Protein AF-A0A965HHV0-F1 (afdb_monomer_lite)

Structure (mmCIF, N/CA/C/O backbone):
data_AF-A0A965HHV0-F1
#
_entry.id   AF-A0A965HHV0-F1
#
loop_
_atom_site.group_PDB
_atom_site.id
_atom_site.type_symbol
_atom_site.label_atom_id
_atom_site.label_alt_id
_atom_site.label_comp_id
_atom_site.label_asym_id
_atom_site.label_entity_id
_atom_site.label_seq_id
_atom_site.pdbx_PDB_ins_code
_atom_site.Cartn_x
_atom_site.Cartn_y
_atom_site.Cartn_z
_atom_site.occupancy
_atom_site.B_iso_or_equiv
_atom_site.auth_seq_id
_atom_site.auth_comp_id
_atom_site.auth_asym_id
_atom_site.auth_atom_id
_atom_site.pdbx_PDB_model_num
ATOM 1 N N . MET A 1 1 ? -0.050 -13.479 -20.523 1.00 90.19 1 MET A N 1
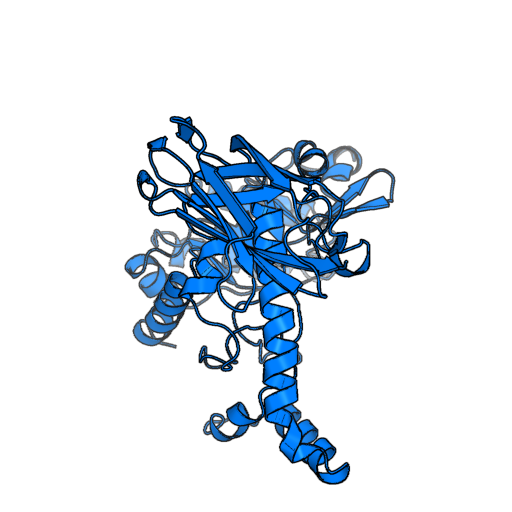ATOM 2 C CA . MET A 1 1 ? -1.397 -13.099 -20.060 1.00 90.19 1 MET A CA 1
ATOM 3 C C . MET A 1 1 ? -1.964 -12.138 -21.084 1.00 90.19 1 MET A C 1
ATOM 5 O O . MET A 1 1 ? -1.220 -11.273 -21.536 1.00 90.19 1 MET A O 1
ATOM 9 N N . ASP A 1 2 ? -3.194 -12.369 -21.517 1.00 97.94 2 ASP A N 1
ATOM 10 C CA . ASP A 1 2 ? -3.930 -11.505 -22.442 1.00 97.94 2 ASP A CA 1
ATOM 11 C C . ASP A 1 2 ? -4.569 -10.317 -21.699 1.00 97.94 2 ASP A C 1
ATOM 13 O O . ASP A 1 2 ? -4.352 -10.136 -20.497 1.00 97.94 2 ASP A O 1
ATOM 17 N N . VAL A 1 3 ? -5.322 -9.483 -22.424 1.00 98.62 3 VAL A N 1
ATOM 18 C CA . VAL A 1 3 ? -5.976 -8.287 -21.868 1.00 98.62 3 VAL A CA 1
ATOM 19 C C . VAL A 1 3 ? -6.932 -8.675 -20.740 1.00 98.62 3 VAL A C 1
ATOM 21 O O . VAL A 1 3 ? -6.855 -8.104 -19.657 1.00 98.62 3 VAL A O 1
ATOM 24 N N . ASP A 1 4 ? -7.778 -9.687 -20.941 1.00 98.56 4 ASP A N 1
ATOM 25 C CA . ASP A 1 4 ? -8.770 -10.100 -19.943 1.00 98.56 4 ASP A CA 1
ATOM 26 C C . ASP A 1 4 ? -8.130 -10.617 -18.649 1.00 98.56 4 ASP A C 1
ATOM 28 O O . ASP A 1 4 ? -8.591 -10.284 -17.550 1.00 98.56 4 ASP A O 1
ATOM 32 N N . GLY A 1 5 ? -7.027 -11.366 -18.751 1.00 98.12 5 GLY A N 1
ATOM 33 C CA . GLY A 1 5 ? -6.256 -11.782 -17.584 1.00 98.12 5 GLY A CA 1
ATOM 34 C C . GLY A 1 5 ? -5.716 -10.593 -16.782 1.00 98.12 5 GLY A C 1
ATOM 35 O O . GLY A 1 5 ? -5.861 -10.561 -15.556 1.00 98.12 5 GLY A O 1
ATOM 36 N N . TRP A 1 6 ? -5.166 -9.578 -17.456 1.00 98.44 6 TRP A N 1
ATOM 37 C CA . TRP A 1 6 ? -4.691 -8.358 -16.792 1.00 98.44 6 TRP A CA 1
ATOM 38 C C . TRP A 1 6 ? -5.837 -7.535 -16.200 1.00 98.44 6 TRP A C 1
ATOM 40 O O . TRP A 1 6 ? -5.738 -7.058 -15.069 1.00 98.44 6 TRP A O 1
ATOM 50 N N . ARG A 1 7 ? -6.970 -7.430 -16.900 1.00 98.69 7 ARG A N 1
ATOM 51 C CA . ARG A 1 7 ? -8.167 -6.750 -16.387 1.00 98.69 7 ARG A CA 1
ATOM 52 C C . ARG A 1 7 ? -8.701 -7.408 -15.123 1.00 98.69 7 ARG A C 1
ATOM 54 O O . ARG A 1 7 ? -9.126 -6.696 -14.215 1.00 98.69 7 ARG A O 1
ATOM 61 N N . ARG A 1 8 ? -8.667 -8.744 -15.021 1.00 98.31 8 ARG A N 1
ATOM 62 C CA . ARG A 1 8 ? -9.006 -9.447 -13.769 1.00 98.31 8 ARG A CA 1
ATOM 63 C C . ARG A 1 8 ? -8.129 -8.944 -12.622 1.00 98.31 8 ARG A C 1
ATOM 65 O O . ARG A 1 8 ? -8.667 -8.580 -11.579 1.00 98.31 8 ARG A O 1
ATOM 72 N N . ILE A 1 9 ? -6.813 -8.891 -12.823 1.00 98.12 9 ILE A N 1
ATOM 73 C CA . ILE A 1 9 ? -5.855 -8.415 -11.815 1.00 98.12 9 ILE A CA 1
ATOM 74 C C . ILE A 1 9 ? -6.154 -6.968 -11.408 1.00 98.12 9 ILE A C 1
ATOM 76 O O . ILE A 1 9 ? -6.257 -6.674 -10.219 1.00 98.12 9 ILE A O 1
ATOM 80 N N . PHE A 1 10 ? -6.373 -6.068 -12.366 1.00 98.56 10 PHE A N 1
ATOM 81 C CA . PHE A 1 10 ? -6.655 -4.662 -12.065 1.00 98.56 10 PHE A CA 1
ATOM 82 C C . PHE A 1 10 ? -8.010 -4.438 -11.393 1.00 98.56 10 PHE A C 1
ATOM 84 O O . PHE A 1 10 ? -8.122 -3.592 -10.505 1.00 98.56 10 PHE A O 1
ATOM 91 N N . LYS A 1 11 ? -9.032 -5.231 -11.724 1.00 98.44 11 LYS A N 1
ATOM 92 C CA . LYS A 1 11 ? -10.307 -5.212 -10.991 1.00 98.44 11 LYS A CA 1
ATOM 93 C C . LYS A 1 11 ? -10.121 -5.635 -9.540 1.00 98.44 11 LYS A C 1
ATOM 95 O O . LYS A 1 11 ? -10.683 -4.987 -8.660 1.00 98.44 11 LYS A O 1
ATOM 100 N N . ILE A 1 12 ? -9.318 -6.669 -9.287 1.00 98.19 12 ILE A N 1
ATOM 101 C CA . ILE A 1 12 ? -8.962 -7.079 -7.924 1.00 98.19 12 ILE A CA 1
ATOM 102 C C . ILE A 1 12 ? -8.222 -5.929 -7.232 1.00 98.19 12 ILE A C 1
ATOM 104 O O . ILE A 1 12 ? -8.671 -5.471 -6.187 1.00 98.19 12 ILE A O 1
ATOM 108 N N . LEU A 1 13 ? -7.180 -5.367 -7.846 1.00 97.44 13 LEU A N 1
ATOM 109 C CA . LEU A 1 13 ? -6.430 -4.225 -7.309 1.00 97.44 13 LEU A CA 1
ATOM 110 C C . LEU A 1 13 ? -7.358 -3.073 -6.855 1.00 97.44 13 LEU A C 1
ATOM 112 O O . LEU A 1 13 ? -7.245 -2.592 -5.725 1.00 97.44 13 LEU A O 1
ATOM 116 N N . LYS A 1 14 ? -8.347 -2.706 -7.685 1.00 97.00 14 LYS A N 1
ATOM 117 C CA . LYS A 1 14 ? -9.358 -1.676 -7.370 1.00 97.00 14 LYS A CA 1
ATOM 118 C C . LYS A 1 14 ? -10.304 -2.070 -6.244 1.00 97.00 14 LYS A C 1
ATOM 120 O O . LYS A 1 14 ? -10.678 -1.215 -5.441 1.00 97.00 14 LYS A O 1
ATOM 125 N N . GLN A 1 15 ? -10.713 -3.337 -6.169 1.00 96.94 15 GLN A N 1
ATOM 126 C CA . GLN A 1 15 ? -11.544 -3.832 -5.064 1.00 96.94 15 GLN A CA 1
ATOM 127 C C . GLN A 1 15 ? -10.838 -3.637 -3.717 1.00 96.94 15 GLN A C 1
ATOM 129 O O . GLN A 1 15 ? -11.488 -3.255 -2.745 1.00 96.94 15 GLN A O 1
ATOM 134 N N . TRP A 1 16 ? -9.515 -3.811 -3.687 1.00 97.06 16 TRP A N 1
ATOM 135 C CA . TRP A 1 16 ? -8.659 -3.563 -2.522 1.00 97.06 16 TRP A CA 1
ATOM 136 C C . TRP A 1 16 ? -8.295 -2.078 -2.318 1.00 97.06 16 TRP A C 1
ATOM 138 O O . TRP A 1 16 ? -7.531 -1.752 -1.416 1.00 97.06 16 TRP A O 1
ATOM 148 N N . GLY A 1 17 ? -8.851 -1.160 -3.117 1.00 95.56 17 GLY A N 1
ATOM 149 C CA . GLY A 1 17 ? -8.677 0.289 -2.959 1.00 95.56 17 GLY A CA 1
ATOM 150 C C . GLY A 1 17 ? -7.413 0.876 -3.592 1.00 95.56 17 GLY A C 1
ATOM 151 O O . GLY A 1 17 ? -7.164 2.066 -3.429 1.00 95.56 17 GLY A O 1
ATOM 152 N N . LEU A 1 18 ? -6.632 0.081 -4.327 1.00 96.50 18 LEU A N 1
ATOM 153 C CA . LEU A 1 18 ? -5.386 0.514 -4.962 1.00 96.50 18 LEU A CA 1
ATOM 154 C C . LEU A 1 18 ? -5.627 0.975 -6.413 1.00 96.50 18 LEU A C 1
ATOM 156 O O . LEU A 1 18 ? -6.541 0.501 -7.088 1.00 96.50 18 LEU A O 1
ATOM 160 N N . ASN A 1 19 ? -4.797 1.903 -6.898 1.00 96.81 19 ASN A N 1
ATOM 161 C CA . ASN A 1 19 ? -4.950 2.559 -8.208 1.00 96.81 19 ASN A CA 1
ATOM 162 C C . ASN A 1 19 ? -3.654 2.612 -9.041 1.00 96.81 19 ASN A C 1
ATOM 164 O O . ASN A 1 19 ? -3.629 3.228 -10.105 1.00 96.81 19 ASN A O 1
ATOM 168 N N . HIS A 1 20 ? -2.584 1.979 -8.559 1.00 96.88 20 HIS A N 1
ATOM 169 C CA . HIS A 1 20 ? -1.248 2.039 -9.146 1.00 96.88 20 HIS A CA 1
ATOM 170 C C . HIS A 1 20 ? -0.579 0.664 -9.120 1.00 96.88 20 HIS A C 1
ATOM 172 O O . HIS A 1 20 ? -0.657 -0.034 -8.106 1.00 96.88 20 HIS A O 1
ATOM 178 N N . MET A 1 21 ? 0.116 0.295 -10.197 1.00 97.56 21 MET A N 1
ATOM 179 C CA . MET A 1 21 ? 0.969 -0.893 -10.255 1.00 97.56 21 MET A CA 1
ATOM 180 C C . MET A 1 21 ? 2.362 -0.541 -10.784 1.00 97.56 21 MET A C 1
ATOM 182 O O . MET A 1 21 ? 2.539 -0.049 -11.899 1.00 97.56 21 MET A O 1
ATOM 186 N N . ARG A 1 22 ? 3.375 -0.834 -9.969 1.00 96.81 22 ARG A N 1
ATOM 187 C CA . ARG A 1 22 ? 4.784 -0.781 -10.360 1.00 96.81 22 ARG A CA 1
ATOM 188 C C . ARG A 1 22 ? 5.226 -2.158 -10.849 1.00 96.81 22 ARG A C 1
ATOM 190 O O . ARG A 1 22 ? 4.966 -3.149 -10.175 1.00 96.81 22 ARG A O 1
ATOM 197 N N . PHE A 1 23 ? 5.966 -2.203 -11.952 1.00 95.56 23 PHE A N 1
ATOM 198 C CA . PHE A 1 23 ? 6.650 -3.414 -12.399 1.00 95.56 23 PHE A CA 1
ATOM 199 C C . PHE A 1 23 ? 8.114 -3.339 -11.991 1.00 95.56 23 PHE A C 1
ATOM 201 O O . PHE A 1 23 ? 8.858 -2.485 -12.464 1.00 95.56 23 PHE A O 1
ATOM 208 N N . HIS A 1 24 ? 8.507 -4.217 -11.071 1.00 93.19 24 HIS A N 1
ATOM 209 C CA . HIS A 1 24 ? 9.879 -4.317 -10.583 1.00 93.19 24 HIS A CA 1
ATOM 210 C C . HIS A 1 24 ? 10.799 -4.813 -11.703 1.00 93.19 24 HIS A C 1
ATOM 212 O O . HIS A 1 24 ? 10.624 -5.928 -12.198 1.00 93.19 24 HIS A O 1
ATOM 218 N N . SER A 1 25 ? 11.743 -3.962 -12.117 1.00 92.69 25 SER A N 1
ATOM 219 C CA . SER A 1 25 ? 12.789 -4.273 -13.101 1.00 92.69 25 SER A CA 1
ATOM 220 C C . SER A 1 25 ? 12.287 -4.966 -14.378 1.00 92.69 25 SER A C 1
ATOM 222 O O . SER A 1 25 ? 12.917 -5.898 -14.883 1.00 92.69 25 SER A O 1
ATOM 224 N N . TYR A 1 26 ? 11.134 -4.538 -14.897 1.00 93.75 26 TYR A N 1
ATOM 225 C CA . TYR A 1 26 ? 10.506 -5.115 -16.085 1.00 93.75 26 TYR A CA 1
ATOM 226 C C . TYR A 1 26 ? 9.443 -4.174 -16.680 1.00 93.75 26 TYR A C 1
ATOM 228 O O . TYR A 1 26 ? 8.826 -3.382 -15.965 1.00 93.75 26 TYR A O 1
ATOM 236 N N . CYS A 1 27 ? 9.190 -4.299 -17.988 1.00 96.56 27 CYS A N 1
ATOM 237 C CA . CYS A 1 27 ? 8.085 -3.637 -18.678 1.00 96.56 27 CYS A CA 1
ATOM 238 C C . CYS A 1 27 ? 7.083 -4.685 -19.199 1.00 96.56 27 CYS A C 1
ATOM 240 O O . CYS A 1 27 ? 7.495 -5.574 -19.951 1.00 96.56 27 CYS A O 1
ATOM 242 N N . PRO A 1 28 ? 5.794 -4.613 -18.812 1.00 96.81 28 PRO A N 1
ATOM 243 C CA . PRO A 1 28 ? 4.789 -5.604 -19.188 1.00 96.81 28 PRO A CA 1
ATOM 244 C C . PRO A 1 28 ? 4.431 -5.545 -20.684 1.00 96.81 28 PRO A C 1
ATOM 246 O O . PRO A 1 28 ? 4.779 -4.586 -21.369 1.00 96.81 28 PRO A O 1
ATOM 249 N N . PRO A 1 29 ? 3.736 -6.562 -21.232 1.00 97.00 29 PRO A N 1
ATOM 250 C CA . PRO A 1 29 ? 3.285 -6.530 -22.625 1.00 97.00 29 PRO A CA 1
ATOM 251 C C . PRO A 1 29 ? 2.169 -5.493 -22.848 1.00 97.00 29 PRO A C 1
ATOM 253 O O . PRO A 1 29 ? 1.453 -5.147 -21.910 1.00 97.00 29 PRO A O 1
ATOM 256 N N . GLU A 1 30 ? 1.929 -5.096 -24.103 1.00 98.00 30 GLU A N 1
ATOM 257 C CA . GLU A 1 30 ? 0.850 -4.169 -24.521 1.00 98.00 30 GLU A CA 1
ATOM 258 C C . GLU A 1 30 ? -0.535 -4.525 -23.954 1.00 98.00 30 GLU A C 1
ATOM 260 O O . GLU A 1 30 ? -1.310 -3.651 -23.567 1.00 98.00 30 GLU A O 1
ATOM 265 N N . ALA A 1 31 ? -0.830 -5.823 -23.825 1.00 98.62 31 ALA A N 1
ATOM 266 C CA . ALA A 1 31 ? -2.075 -6.305 -23.232 1.00 98.62 31 ALA A CA 1
ATOM 267 C C . ALA A 1 31 ? -2.297 -5.789 -21.796 1.00 98.62 31 ALA A C 1
ATOM 269 O O . ALA A 1 31 ? -3.432 -5.540 -21.395 1.00 98.62 31 ALA A O 1
ATOM 270 N N . CYS A 1 32 ? -1.218 -5.603 -21.030 1.00 98.62 32 CYS A N 1
ATOM 271 C CA . CYS A 1 32 ? -1.265 -5.021 -19.694 1.00 98.62 32 CYS A CA 1
ATOM 272 C C . CYS A 1 32 ? -1.598 -3.529 -19.738 1.00 98.62 32 CYS A C 1
ATOM 274 O O . CYS A 1 32 ? -2.428 -3.072 -18.961 1.00 98.62 32 CYS A O 1
ATOM 276 N N . PHE A 1 33 ? -0.976 -2.772 -20.643 1.00 98.69 33 PHE A N 1
ATOM 277 C CA . PHE A 1 33 ? -1.261 -1.345 -20.799 1.00 98.69 33 PHE A CA 1
ATOM 278 C C . PHE A 1 33 ? -2.702 -1.113 -21.258 1.00 98.69 33 PHE A C 1
ATOM 280 O O . PHE A 1 33 ? -3.415 -0.320 -20.655 1.00 98.69 33 PHE A O 1
ATOM 287 N N . THR A 1 34 ? -3.174 -1.896 -22.232 1.00 98.75 34 THR A N 1
ATOM 288 C CA . THR A 1 34 ? -4.574 -1.870 -22.691 1.00 98.75 34 THR A CA 1
ATOM 289 C C . THR A 1 34 ? -5.543 -2.135 -21.536 1.00 98.75 34 THR A C 1
ATOM 291 O O . THR A 1 34 ? -6.486 -1.381 -21.316 1.00 98.75 34 THR A O 1
ATOM 294 N N . ALA A 1 35 ? -5.285 -3.175 -20.738 1.00 98.81 35 ALA A N 1
ATOM 295 C CA . ALA A 1 35 ? -6.102 -3.482 -19.569 1.00 98.81 35 ALA A CA 1
ATOM 296 C C . ALA A 1 35 ? -6.074 -2.365 -18.510 1.00 98.81 35 ALA A C 1
ATOM 298 O O . ALA A 1 35 ? -7.095 -2.091 -17.880 1.00 98.81 35 ALA A O 1
ATOM 299 N N . ALA A 1 36 ? -4.923 -1.725 -18.298 1.00 98.75 36 ALA A N 1
ATOM 300 C CA . ALA A 1 36 ? -4.783 -0.632 -17.342 1.00 98.75 36 ALA A CA 1
ATOM 301 C C . ALA A 1 36 ? -5.498 0.642 -17.808 1.00 98.75 36 ALA A C 1
ATOM 303 O O . ALA A 1 36 ? -6.107 1.322 -16.982 1.00 98.75 36 ALA A O 1
ATOM 304 N N . ASP A 1 37 ? -5.479 0.933 -19.110 1.00 98.75 37 ASP A N 1
ATOM 305 C CA . ASP A 1 37 ? -6.233 2.036 -19.708 1.00 98.75 37 ASP A CA 1
ATOM 306 C C . ASP A 1 37 ? -7.741 1.848 -19.499 1.00 98.75 37 ASP A C 1
ATOM 308 O O . ASP A 1 37 ? -8.429 2.773 -19.068 1.00 98.75 37 ASP A O 1
ATOM 312 N N . GLU A 1 38 ? -8.254 0.640 -19.755 1.00 98.50 38 GLU A N 1
ATOM 313 C CA . GLU A 1 38 ? -9.678 0.320 -19.597 1.00 98.50 38 GLU A CA 1
ATOM 314 C C . GLU A 1 38 ? -10.138 0.358 -18.134 1.00 98.50 38 GLU A C 1
ATOM 316 O O . GLU A 1 38 ? -11.252 0.793 -17.835 1.00 98.50 38 GLU A O 1
ATOM 321 N N . GLU A 1 39 ? -9.301 -0.114 -17.206 1.00 98.56 39 GLU A N 1
ATOM 322 C CA . GLU A 1 39 ? -9.659 -0.195 -15.788 1.00 98.56 39 GLU A CA 1
ATOM 323 C C . GLU A 1 39 ? -9.284 1.069 -14.995 1.00 98.56 39 GLU A C 1
ATOM 325 O O . GLU A 1 39 ? -9.755 1.233 -13.864 1.00 98.56 39 GLU A O 1
ATOM 330 N N . GLY 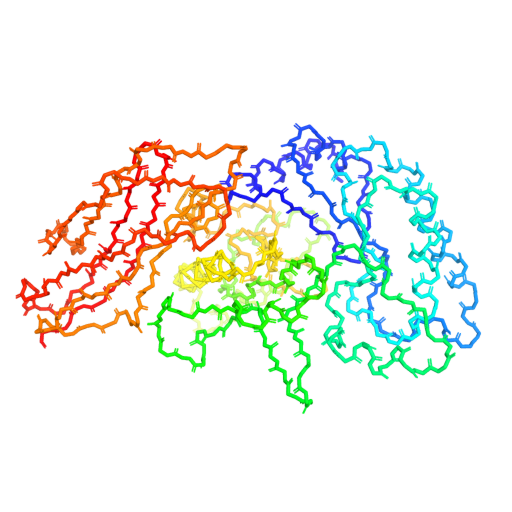A 1 40 ? -8.501 1.985 -15.569 1.00 97.88 40 GLY A N 1
ATOM 331 C CA . GLY A 1 40 ? -8.062 3.225 -14.926 1.00 97.88 40 GLY A CA 1
ATOM 332 C C . GLY A 1 40 ? -7.004 2.994 -13.845 1.00 97.88 40 GLY A C 1
ATOM 333 O O . GLY A 1 40 ? -7.180 3.441 -12.710 1.00 97.88 40 GLY A O 1
ATOM 334 N N . ILE A 1 41 ? -5.937 2.264 -14.181 1.00 98.44 41 ILE A N 1
ATOM 335 C CA . ILE A 1 41 ? -4.784 2.010 -13.305 1.00 98.44 41 ILE A CA 1
ATOM 336 C C . ILE A 1 41 ? -3.555 2.755 -13.821 1.00 98.44 41 ILE A C 1
ATOM 338 O O . ILE A 1 41 ? -3.214 2.660 -14.996 1.00 98.44 41 ILE A O 1
ATOM 342 N N . TYR A 1 42 ? -2.855 3.449 -12.926 1.00 98.12 42 TYR A N 1
ATOM 343 C CA . TYR A 1 42 ? -1.558 4.046 -13.227 1.00 98.12 42 TYR A CA 1
ATOM 344 C C . TYR A 1 42 ? -0.458 2.984 -13.220 1.00 98.12 42 TYR A C 1
ATOM 346 O O . TYR A 1 42 ? -0.405 2.138 -12.326 1.00 98.12 42 TYR A O 1
ATOM 354 N N . LEU A 1 43 ? 0.432 3.026 -14.208 1.00 98.44 43 LEU A N 1
ATOM 355 C CA . LEU A 1 43 ? 1.550 2.098 -14.329 1.00 98.44 43 LEU A CA 1
ATOM 356 C C . LEU A 1 43 ? 2.891 2.818 -14.168 1.00 98.44 43 LEU A C 1
ATOM 358 O O . LEU A 1 43 ? 3.095 3.917 -14.688 1.00 98.44 43 LEU A O 1
ATOM 362 N N . GLN A 1 44 ? 3.818 2.145 -13.481 1.00 98.00 44 GLN A N 1
ATOM 363 C CA . GLN A 1 44 ? 5.252 2.452 -13.472 1.00 98.00 44 GLN A CA 1
ATOM 364 C C . GLN A 1 44 ? 6.024 1.223 -13.972 1.00 98.00 44 GLN A C 1
ATOM 366 O O . GLN A 1 44 ? 6.416 0.385 -13.153 1.00 98.00 44 GLN A O 1
ATOM 371 N N . PRO A 1 45 ? 6.227 1.065 -15.289 1.00 97.44 45 PRO A N 1
ATOM 372 C CA . PRO A 1 45 ? 7.191 0.106 -15.807 1.00 97.44 45 PRO A CA 1
ATOM 373 C C . PRO A 1 45 ? 8.633 0.527 -15.492 1.00 97.44 45 PRO A C 1
ATOM 375 O O . PRO A 1 45 ? 8.939 1.715 -15.331 1.00 97.44 45 PRO A O 1
ATOM 378 N N . GLU A 1 46 ? 9.518 -0.465 -15.437 1.00 96.81 46 GLU A N 1
ATOM 379 C CA . GLU A 1 46 ? 10.953 -0.280 -15.231 1.00 96.81 46 GLU A CA 1
ATOM 380 C C . GLU A 1 46 ? 11.768 -0.915 -16.359 1.00 96.81 46 GLU A C 1
ATOM 382 O O . GLU A 1 46 ? 11.359 -1.898 -16.980 1.00 96.81 46 GLU A O 1
ATOM 387 N N . LEU A 1 47 ? 12.965 -0.381 -16.609 1.00 95.50 47 LEU A N 1
ATOM 388 C CA . LEU A 1 47 ? 13.960 -1.124 -17.385 1.00 95.50 47 LEU A CA 1
ATOM 389 C C . LEU A 1 47 ? 14.385 -2.382 -16.614 1.00 95.50 47 LEU A C 1
ATOM 391 O O . LEU A 1 47 ? 14.314 -2.396 -15.382 1.00 95.50 47 LEU A O 1
ATOM 395 N N . PRO A 1 48 ? 14.905 -3.414 -17.303 1.00 92.19 48 PRO A N 1
ATOM 396 C CA . PRO A 1 48 ? 15.402 -4.636 -16.674 1.00 92.19 48 PRO A CA 1
ATOM 397 C C . PRO A 1 48 ? 16.759 -4.430 -15.988 1.00 92.19 48 PRO A C 1
ATOM 399 O O . PRO A 1 48 ? 17.741 -5.120 -16.261 1.00 92.19 48 PRO A O 1
ATOM 402 N N . LEU A 1 49 ? 16.823 -3.437 -15.103 1.00 90.50 49 LEU A N 1
ATOM 403 C CA . LEU A 1 49 ? 17.969 -3.093 -14.283 1.00 90.50 49 LEU A CA 1
ATOM 404 C C . LEU A 1 49 ? 17.599 -3.276 -12.813 1.00 90.50 49 LEU A C 1
ATOM 406 O O . LEU A 1 49 ? 16.638 -2.680 -12.320 1.00 90.50 49 LEU A O 1
ATOM 410 N N . TRP A 1 50 ? 18.398 -4.078 -12.115 1.00 88.12 50 TRP A N 1
ATOM 411 C CA . TRP A 1 50 ? 18.310 -4.254 -10.672 1.00 88.12 50 TRP A CA 1
ATOM 412 C C . TRP A 1 50 ? 19.706 -4.360 -10.069 1.00 88.12 50 TRP A C 1
ATOM 414 O O . TRP A 1 50 ? 20.403 -5.343 -10.315 1.00 88.12 50 TRP A O 1
ATOM 424 N N . THR A 1 51 ? 20.086 -3.390 -9.231 1.00 73.25 51 THR A N 1
ATOM 425 C CA . THR A 1 51 ? 21.378 -3.338 -8.515 1.00 73.25 51 THR A CA 1
ATOM 426 C C . THR A 1 51 ? 22.632 -3.468 -9.410 1.00 73.25 51 THR A C 1
ATOM 428 O O . THR A 1 51 ? 22.576 -3.712 -10.613 1.00 73.25 51 THR A O 1
ATOM 431 N N . GLY A 1 52 ? 23.817 -3.259 -8.830 1.00 69.06 52 GLY A N 1
ATOM 432 C CA . GLY A 1 52 ? 25.098 -3.510 -9.503 1.00 69.06 52 GLY A CA 1
ATOM 433 C C . GLY A 1 52 ? 25.772 -2.287 -10.135 1.00 69.06 52 GLY A C 1
ATOM 434 O O . GLY A 1 52 ? 25.254 -1.173 -10.127 1.00 69.06 52 GLY A O 1
ATOM 435 N N . LYS A 1 53 ? 26.992 -2.500 -10.650 1.00 69.31 53 LYS A N 1
ATOM 436 C CA . LYS A 1 53 ? 27.797 -1.466 -11.317 1.00 69.31 53 LYS A CA 1
ATOM 437 C C . LYS A 1 53 ? 27.298 -1.282 -12.748 1.00 69.31 53 LYS A C 1
ATOM 439 O O . LYS A 1 53 ? 27.676 -2.029 -13.647 1.00 69.31 53 LYS A O 1
ATOM 444 N N . LEU A 1 54 ? 26.434 -0.298 -12.953 1.00 74.81 54 LEU A N 1
ATOM 445 C CA . LEU A 1 54 ? 26.023 0.112 -14.294 1.00 74.81 54 LEU A CA 1
ATOM 446 C C . LEU A 1 54 ? 27.208 0.746 -15.032 1.00 74.81 54 LEU A C 1
ATOM 448 O O . LEU A 1 54 ? 28.021 1.379 -14.372 1.00 74.81 54 LEU A O 1
ATOM 452 N N . ASP A 1 55 ? 27.314 0.555 -16.352 1.00 76.06 55 ASP A N 1
ATOM 453 C CA . ASP A 1 55 ? 28.321 1.211 -17.215 1.00 76.06 55 ASP A CA 1
ATOM 454 C C . ASP A 1 55 ? 29.796 0.944 -16.823 1.00 76.06 55 ASP A C 1
ATOM 456 O O . ASP A 1 55 ? 30.664 1.813 -16.857 1.00 76.06 55 ASP A O 1
ATOM 460 N N . ALA A 1 56 ? 30.111 -0.273 -16.365 1.00 80.12 56 ALA A N 1
ATOM 461 C CA . ALA A 1 56 ? 31.499 -0.651 -16.089 1.00 80.12 56 ALA A CA 1
ATOM 462 C C . ALA A 1 56 ? 32.349 -0.642 -17.385 1.00 80.12 56 ALA A C 1
ATOM 464 O O . ALA A 1 56 ? 31.815 -0.949 -18.450 1.00 80.12 56 ALA A O 1
ATOM 465 N N . PRO A 1 57 ? 33.668 -0.350 -17.327 1.00 80.19 57 PRO A N 1
ATOM 466 C CA . PRO A 1 57 ? 34.528 -0.422 -18.512 1.00 80.19 57 PRO A CA 1
ATOM 467 C C . PRO A 1 57 ? 34.408 -1.775 -19.237 1.00 80.19 57 PRO A C 1
ATOM 469 O O . PRO A 1 57 ? 34.521 -2.818 -18.589 1.00 80.19 57 PRO A O 1
ATOM 472 N N . GLY A 1 58 ? 34.197 -1.763 -20.560 1.00 82.69 58 GLY A N 1
ATOM 473 C CA . GLY A 1 58 ? 33.980 -2.970 -21.374 1.00 82.69 58 GLY A CA 1
ATOM 474 C C . GLY A 1 58 ? 32.516 -3.419 -21.510 1.00 82.69 58 GLY A C 1
ATOM 475 O O . GLY A 1 58 ? 32.251 -4.459 -22.116 1.00 82.69 58 GLY A O 1
ATOM 476 N N . ASP A 1 59 ? 31.566 -2.668 -20.947 1.00 86.38 59 ASP A N 1
ATOM 477 C CA . ASP A 1 59 ? 30.130 -2.982 -20.940 1.00 86.38 59 ASP A CA 1
ATOM 478 C C . ASP A 1 59 ? 29.315 -2.124 -21.935 1.00 86.38 59 ASP A C 1
ATOM 480 O O . ASP A 1 59 ? 28.085 -2.022 -21.859 1.00 86.38 59 ASP A O 1
ATOM 484 N N . GLU A 1 60 ? 29.988 -1.501 -22.907 1.00 88.50 60 GLU A N 1
ATOM 485 C CA . GLU A 1 60 ? 29.415 -0.495 -23.811 1.00 88.50 60 GLU A CA 1
ATOM 486 C C . GLU A 1 60 ? 28.240 -1.056 -24.626 1.00 88.50 60 GLU A C 1
ATOM 488 O O . GLU A 1 60 ? 27.270 -0.352 -24.909 1.00 88.50 60 GLU A O 1
ATOM 493 N N . LYS A 1 61 ? 28.286 -2.351 -24.968 1.00 90.69 61 LYS A N 1
ATOM 494 C CA . LYS A 1 61 ? 27.197 -3.033 -25.686 1.00 90.69 61 LYS A CA 1
ATOM 495 C C . LYS A 1 61 ? 25.923 -3.124 -24.853 1.00 90.69 61 LYS A C 1
ATOM 497 O O . LYS A 1 61 ? 24.841 -2.890 -25.389 1.00 90.69 61 LYS A O 1
ATOM 502 N N . ARG A 1 62 ? 26.029 -3.454 -23.561 1.00 89.06 62 ARG A N 1
ATOM 503 C CA . ARG A 1 62 ? 24.863 -3.514 -22.669 1.00 89.06 62 ARG A CA 1
ATOM 504 C C . ARG A 1 62 ? 24.304 -2.119 -22.447 1.00 89.06 62 ARG A C 1
ATOM 506 O O . ARG A 1 62 ? 23.095 -1.944 -22.498 1.00 89.06 62 ARG A O 1
ATOM 513 N N . VAL A 1 63 ? 25.171 -1.131 -22.246 1.00 88.75 63 VAL A N 1
ATOM 514 C CA . VAL A 1 63 ? 24.787 0.277 -22.065 1.00 88.75 63 VAL A CA 1
ATOM 515 C C . VAL A 1 63 ? 24.031 0.806 -23.283 1.00 88.75 63 VAL A C 1
ATOM 517 O O . VAL A 1 63 ? 22.948 1.374 -23.134 1.00 88.75 63 VAL A O 1
ATOM 520 N N . ALA A 1 64 ? 24.551 0.560 -24.489 1.00 91.19 64 ALA A N 1
ATOM 521 C CA . ALA A 1 64 ? 23.873 0.906 -25.734 1.00 91.19 64 ALA A CA 1
ATOM 522 C C . ALA A 1 64 ? 22.527 0.179 -25.868 1.00 91.19 64 ALA A C 1
ATOM 524 O O . ALA A 1 64 ? 21.529 0.803 -26.221 1.00 91.19 64 ALA A O 1
ATOM 525 N N . TRP A 1 65 ? 22.476 -1.114 -25.526 1.00 93.50 65 TRP A N 1
ATOM 526 C CA . TRP A 1 65 ? 21.233 -1.884 -25.550 1.00 93.50 65 TRP A CA 1
ATOM 527 C C . TRP A 1 65 ? 20.191 -1.344 -24.565 1.00 93.50 65 TRP A C 1
ATOM 529 O O . TRP A 1 65 ? 19.049 -1.165 -24.961 1.00 93.50 65 TRP A O 1
ATOM 539 N N . VAL A 1 66 ? 20.567 -1.029 -23.320 1.00 92.50 66 VAL A N 1
ATOM 540 C CA . VAL A 1 66 ? 19.670 -0.460 -22.294 1.00 92.50 66 VAL A CA 1
ATOM 541 C C . VAL A 1 66 ? 19.100 0.879 -22.748 1.00 92.50 66 VAL A C 1
ATOM 543 O O . VAL A 1 66 ? 17.912 1.141 -22.574 1.00 92.50 66 VAL A O 1
ATOM 546 N N . ARG A 1 67 ? 19.945 1.735 -23.328 1.00 93.44 67 ARG A N 1
ATOM 547 C CA . ARG A 1 67 ? 19.533 3.043 -23.839 1.00 93.44 67 ARG A CA 1
ATOM 548 C C . ARG A 1 67 ? 18.543 2.903 -24.994 1.00 93.44 67 ARG A C 1
ATOM 550 O O . ARG A 1 67 ? 17.520 3.582 -24.999 1.00 93.44 67 ARG A O 1
ATOM 557 N N . GLU A 1 68 ? 18.827 2.009 -25.936 1.00 95.69 68 GLU A N 1
ATOM 558 C CA . GLU A 1 68 ? 17.923 1.731 -27.051 1.00 95.69 68 GLU A CA 1
ATOM 559 C C . GLU A 1 68 ? 16.624 1.073 -26.577 1.00 95.69 68 GLU A C 1
ATOM 561 O O . GLU A 1 68 ? 15.544 1.426 -27.038 1.00 95.69 68 GLU A O 1
ATOM 566 N N . GLU A 1 69 ? 16.704 0.171 -25.601 1.00 96.12 69 GLU A N 1
ATOM 567 C CA . GLU A 1 69 ? 15.532 -0.460 -25.010 1.00 96.12 69 GLU A CA 1
ATOM 568 C C . GLU A 1 69 ? 14.623 0.566 -24.339 1.00 96.12 69 GLU A C 1
ATOM 570 O O . GLU A 1 69 ? 13.418 0.557 -24.569 1.00 96.12 69 GLU A O 1
ATOM 575 N N . ALA A 1 70 ? 15.185 1.519 -23.595 1.00 95.88 70 ALA A N 1
ATOM 576 C CA . ALA A 1 70 ? 14.405 2.607 -23.023 1.00 95.88 70 ALA A CA 1
ATOM 577 C C . ALA A 1 70 ? 13.669 3.422 -24.095 1.00 95.88 70 ALA A C 1
ATOM 579 O O . ALA A 1 70 ? 12.487 3.720 -23.927 1.00 95.88 70 ALA A O 1
ATOM 580 N N . ARG A 1 71 ? 14.328 3.731 -25.222 1.00 95.44 71 ARG A N 1
ATOM 581 C CA . ARG A 1 71 ? 13.671 4.416 -26.347 1.00 95.44 71 ARG A CA 1
ATOM 582 C C . ARG A 1 71 ? 12.551 3.575 -26.949 1.00 95.44 71 ARG A C 1
ATOM 584 O O . ARG A 1 71 ? 11.460 4.107 -27.132 1.00 95.44 71 ARG A O 1
ATOM 591 N N . ARG A 1 72 ? 12.791 2.284 -27.203 1.00 96.06 72 ARG A N 1
ATOM 592 C CA . ARG A 1 72 ? 11.783 1.364 -27.754 1.00 96.06 72 ARG A CA 1
ATOM 593 C C . ARG A 1 72 ? 10.556 1.244 -26.858 1.00 96.06 72 ARG A C 1
ATOM 595 O O . ARG A 1 72 ? 9.442 1.298 -27.364 1.00 96.06 72 ARG A O 1
ATOM 602 N N . LEU A 1 73 ? 10.743 1.117 -25.543 1.00 95.94 73 LEU A N 1
ATOM 603 C CA . LEU A 1 73 ? 9.633 1.024 -24.591 1.00 95.94 73 LEU A CA 1
ATOM 604 C C . LEU A 1 73 ? 8.792 2.302 -24.575 1.00 95.94 73 LEU A C 1
ATOM 606 O O . LEU A 1 73 ? 7.566 2.221 -24.617 1.00 95.94 73 LEU A O 1
ATOM 610 N N . ILE A 1 74 ? 9.435 3.474 -24.548 1.00 95.56 74 ILE A N 1
ATOM 611 C CA . ILE A 1 74 ? 8.717 4.749 -24.643 1.00 95.56 74 ILE A CA 1
ATOM 612 C C . ILE A 1 74 ? 7.984 4.839 -25.983 1.00 95.56 74 ILE A C 1
ATOM 614 O O . ILE A 1 74 ? 6.791 5.108 -25.999 1.00 95.56 74 ILE A O 1
ATOM 618 N N . GLU A 1 75 ? 8.643 4.578 -27.110 1.00 95.00 75 GLU A N 1
ATOM 619 C CA . GLU A 1 75 ? 8.009 4.661 -28.431 1.00 95.00 75 GLU A CA 1
ATOM 620 C C . GLU A 1 75 ? 6.798 3.729 -28.569 1.00 95.00 75 GLU A C 1
ATOM 622 O O . GLU A 1 75 ? 5.766 4.161 -29.087 1.00 95.00 75 GLU A O 1
ATOM 627 N N . ALA A 1 76 ? 6.906 2.499 -28.063 1.00 95.94 76 ALA A N 1
ATOM 628 C CA . ALA A 1 76 ? 5.844 1.502 -28.122 1.00 95.94 76 ALA A CA 1
ATOM 629 C C . ALA A 1 76 ? 4.639 1.875 -27.249 1.00 95.94 76 ALA A C 1
ATOM 631 O O . ALA A 1 76 ? 3.502 1.777 -27.704 1.00 95.94 76 ALA A O 1
ATOM 632 N N . TYR A 1 77 ? 4.873 2.319 -26.010 1.00 96.56 77 TYR A N 1
ATOM 633 C CA . TYR A 1 77 ? 3.808 2.404 -25.007 1.00 96.56 77 TYR A CA 1
ATOM 634 C C . TYR A 1 77 ? 3.369 3.830 -24.658 1.00 96.56 77 TYR A C 1
ATOM 636 O O . TYR A 1 77 ? 2.393 4.012 -23.930 1.00 96.56 77 TYR A O 1
ATOM 644 N N . ARG A 1 78 ? 4.012 4.867 -25.215 1.00 93.94 78 ARG A N 1
ATOM 645 C CA . ARG A 1 78 ? 3.714 6.272 -24.880 1.00 93.94 78 ARG A CA 1
ATOM 646 C C . ARG A 1 78 ? 2.311 6.774 -25.235 1.00 93.94 78 ARG A C 1
ATOM 648 O O . ARG A 1 78 ? 1.942 7.881 -24.847 1.00 93.94 78 ARG A O 1
ATOM 655 N N . ASN A 1 79 ? 1.535 6.017 -25.998 1.00 96.00 79 ASN A N 1
ATOM 656 C CA . ASN A 1 79 ? 0.160 6.398 -26.317 1.00 96.00 79 ASN A CA 1
ATOM 657 C C . ASN A 1 79 ? -0.856 5.833 -25.312 1.00 96.00 79 ASN A C 1
ATOM 659 O O . ASN A 1 79 ? -2.023 6.210 -25.374 1.00 96.00 79 ASN A O 1
ATOM 663 N N . HIS A 1 80 ? -0.422 4.986 -24.372 1.00 98.06 80 HIS A N 1
ATOM 664 C CA . HIS A 1 80 ? -1.281 4.474 -23.309 1.00 98.06 80 HIS A CA 1
ATOM 665 C C . HIS A 1 80 ? -1.423 5.505 -22.176 1.00 98.06 80 HIS A C 1
ATOM 667 O O . HIS A 1 80 ? -0.411 5.860 -21.555 1.00 98.06 80 HIS A O 1
ATOM 673 N N . PRO A 1 81 ? -2.644 5.990 -21.867 1.00 97.25 81 PRO A N 1
ATOM 674 C CA . PRO A 1 81 ? -2.882 6.927 -20.766 1.00 97.25 81 PRO A CA 1
ATOM 675 C C . PRO A 1 81 ? -2.533 6.356 -19.384 1.00 97.25 81 PRO A C 1
ATOM 677 O O . PRO A 1 81 ? -2.271 7.129 -18.465 1.00 97.25 81 PRO A O 1
ATOM 680 N N . SER A 1 82 ? -2.495 5.032 -19.219 1.00 98.06 82 SER A N 1
ATOM 681 C CA . SER A 1 82 ? -2.058 4.377 -17.980 1.00 98.06 82 SER A CA 1
ATOM 682 C C . SER A 1 82 ? -0.559 4.530 -17.699 1.00 98.06 82 SER A C 1
ATOM 684 O O . SER A 1 82 ? -0.145 4.508 -16.536 1.00 98.06 82 SER A O 1
ATOM 686 N N . MET A 1 83 ? 0.276 4.722 -18.726 1.00 96.75 83 MET A N 1
ATOM 687 C CA . MET A 1 83 ? 1.724 4.888 -18.573 1.00 96.75 83 MET A CA 1
ATOM 688 C C . MET A 1 83 ? 2.069 6.325 -18.167 1.00 96.75 83 MET A C 1
ATOM 690 O O . MET A 1 83 ? 2.492 7.131 -18.998 1.00 96.75 83 MET A O 1
ATOM 694 N N . VAL A 1 84 ? 1.897 6.632 -16.881 1.00 96.44 84 VAL A N 1
ATOM 695 C CA . VAL A 1 84 ? 2.114 7.980 -16.323 1.00 96.44 84 VAL A CA 1
ATOM 696 C C . VAL A 1 84 ? 3.473 8.144 -15.637 1.00 96.44 84 VAL A C 1
ATOM 698 O O . VAL A 1 84 ? 4.018 9.249 -15.620 1.00 96.44 84 VAL A O 1
ATOM 701 N N . LEU A 1 85 ? 4.041 7.054 -15.103 1.00 97.62 85 LEU A N 1
ATOM 702 C CA . LEU A 1 85 ? 5.350 7.032 -14.445 1.00 97.62 85 LEU A CA 1
ATOM 703 C C . LEU A 1 85 ? 6.329 6.154 -15.235 1.00 97.62 85 LEU A C 1
ATOM 705 O O . LEU A 1 85 ? 5.946 5.111 -15.758 1.00 97.62 85 LEU A O 1
ATOM 709 N N . PHE A 1 86 ? 7.609 6.517 -15.261 1.00 97.62 86 PHE A N 1
ATOM 710 C CA . PHE A 1 86 ? 8.676 5.659 -15.782 1.00 97.62 86 PHE A CA 1
ATOM 711 C C . PHE A 1 86 ? 9.896 5.678 -14.863 1.00 97.62 86 PHE A C 1
ATOM 713 O O . PHE A 1 86 ? 10.298 6.735 -14.370 1.00 97.62 86 PHE A O 1
ATOM 720 N N . CYS A 1 87 ? 10.500 4.512 -14.643 1.00 95.94 87 CYS A N 1
ATOM 721 C CA . CYS A 1 87 ? 11.680 4.371 -13.799 1.00 95.94 87 CYS A CA 1
ATOM 722 C C . CYS A 1 87 ? 12.795 3.608 -14.530 1.00 95.94 87 CYS A C 1
ATOM 724 O O . CYS A 1 87 ? 12.535 2.647 -15.253 1.00 95.94 87 CYS A O 1
ATOM 726 N N . LEU A 1 88 ? 14.058 4.017 -14.357 1.00 94.69 88 LEU A N 1
ATOM 727 C CA . LEU A 1 88 ? 15.173 3.316 -15.012 1.00 94.69 88 LEU A CA 1
ATOM 728 C C . LEU A 1 88 ? 15.519 1.980 -14.341 1.00 94.69 88 LEU A C 1
ATOM 730 O O . LEU A 1 88 ? 16.321 1.238 -14.893 1.00 94.69 88 LEU A O 1
ATOM 734 N N . GLY A 1 89 ? 14.964 1.658 -13.172 1.00 94.06 89 GLY A N 1
ATOM 735 C CA . GLY A 1 89 ? 15.156 0.359 -12.526 1.00 94.06 89 GLY A CA 1
ATOM 736 C C . GLY A 1 89 ? 15.111 0.394 -11.002 1.00 94.06 89 GLY A C 1
ATOM 737 O O . GLY A 1 89 ? 14.885 1.432 -10.377 1.00 94.06 89 GLY A O 1
ATOM 738 N N . ASN A 1 90 ? 15.359 -0.768 -10.402 1.00 92.75 90 ASN A N 1
ATOM 739 C CA . ASN A 1 90 ? 15.273 -0.980 -8.964 1.00 92.75 90 ASN A CA 1
ATOM 740 C C . ASN A 1 90 ? 16.645 -0.901 -8.282 1.00 92.75 90 ASN A C 1
ATOM 742 O O . ASN A 1 90 ? 17.599 -1.561 -8.702 1.00 92.75 90 ASN A O 1
ATOM 746 N N . GLU A 1 91 ? 16.721 -0.166 -7.176 1.00 89.06 91 GLU A N 1
ATOM 747 C CA . GLU A 1 91 ? 17.868 -0.104 -6.261 1.00 89.06 91 GLU A CA 1
ATOM 748 C C . GLU A 1 91 ? 19.202 0.133 -6.977 1.00 89.06 91 GLU A C 1
ATOM 750 O O . GLU A 1 91 ? 20.237 -0.461 -6.651 1.00 89.06 91 GLU A O 1
ATOM 755 N N . LEU A 1 92 ? 19.179 0.988 -7.999 1.00 85.69 92 LEU A N 1
ATOM 756 C CA . LEU A 1 92 ? 20.349 1.278 -8.807 1.00 85.69 92 LEU A CA 1
ATOM 757 C C . LEU A 1 92 ? 21.354 2.081 -7.982 1.00 85.69 92 LEU A C 1
ATOM 759 O O . LEU A 1 92 ? 21.036 3.086 -7.340 1.00 85.69 92 LEU A O 1
ATOM 763 N N . GLN A 1 93 ? 22.605 1.633 -8.017 1.00 74.56 93 GLN A N 1
ATOM 764 C CA . GLN A 1 93 ? 23.719 2.258 -7.316 1.00 74.56 93 GLN A CA 1
ATOM 765 C C . GLN A 1 93 ? 24.822 2.625 -8.311 1.00 74.56 93 GLN A C 1
ATOM 767 O O . GLN A 1 93 ? 25.009 1.969 -9.332 1.00 74.56 93 GLN A O 1
ATOM 772 N N . GLY A 1 94 ? 25.601 3.657 -7.984 1.00 64.56 94 GLY A N 1
ATOM 773 C CA . GLY A 1 94 ? 26.730 4.090 -8.807 1.00 64.56 94 GLY A CA 1
ATOM 774 C C . GLY A 1 94 ? 26.346 4.793 -10.118 1.00 64.56 94 GLY A C 1
ATOM 775 O O . GLY A 1 94 ? 25.189 5.112 -10.362 1.00 64.56 94 GLY A O 1
ATOM 776 N N . GLN A 1 95 ? 27.384 5.098 -10.911 1.00 64.25 95 GLN A N 1
ATOM 777 C CA . GLN A 1 95 ? 27.391 5.666 -12.276 1.00 64.25 95 GLN A CA 1
ATOM 778 C C . GLN A 1 95 ? 26.220 6.591 -12.653 1.00 64.25 95 GLN A C 1
ATOM 780 O O . GLN A 1 95 ? 25.584 6.474 -13.701 1.00 64.25 95 GLN A O 1
ATOM 785 N N . PHE A 1 96 ? 25.983 7.589 -11.802 1.00 72.25 96 PHE A N 1
ATOM 786 C CA . PHE A 1 96 ? 24.876 8.535 -11.930 1.00 72.25 96 PHE A CA 1
ATOM 787 C C . PHE A 1 96 ? 24.937 9.400 -13.185 1.00 72.25 96 PHE A C 1
ATOM 789 O O . PHE A 1 96 ? 23.909 9.930 -13.581 1.00 72.25 96 PHE A O 1
ATOM 796 N N . LYS A 1 97 ? 26.107 9.563 -13.812 1.00 77.44 97 LYS A N 1
ATOM 797 C CA . LYS A 1 97 ? 26.223 10.316 -15.065 1.00 77.44 97 LYS A CA 1
ATOM 798 C C . LYS A 1 97 ? 25.494 9.607 -16.208 1.00 77.44 97 LYS A C 1
ATOM 800 O O . LYS A 1 97 ? 24.709 10.244 -16.898 1.00 77.44 97 LYS A O 1
ATOM 805 N N . PHE A 1 98 ? 25.698 8.296 -16.367 1.00 82.56 98 PHE A N 1
ATOM 806 C CA . PHE A 1 98 ? 24.984 7.497 -17.365 1.00 82.56 98 PHE A CA 1
ATOM 807 C C . PHE A 1 98 ? 23.471 7.537 -17.128 1.00 82.56 98 PHE A C 1
ATOM 809 O O . PHE A 1 98 ? 22.717 7.877 -18.039 1.00 82.56 98 PHE A O 1
ATOM 816 N N . LEU A 1 99 ? 23.043 7.250 -15.893 1.00 86.12 99 LEU A N 1
ATOM 817 C CA . LEU A 1 99 ? 21.627 7.227 -15.527 1.00 86.12 99 LEU A CA 1
ATOM 818 C C . LEU A 1 99 ? 20.947 8.583 -15.738 1.00 86.12 99 LEU A C 1
ATOM 820 O O . LEU A 1 99 ? 19.862 8.638 -16.303 1.00 86.12 99 LEU A O 1
ATOM 824 N N . GLN A 1 100 ? 21.590 9.681 -15.339 1.00 85.69 100 GLN A N 1
ATOM 825 C CA . GLN A 1 100 ? 21.038 11.023 -15.534 1.00 85.69 100 GLN A CA 1
ATOM 826 C C . GLN A 1 100 ? 20.994 11.421 -17.007 1.00 85.69 100 GLN A C 1
ATOM 828 O O . GLN A 1 100 ? 19.987 11.966 -17.446 1.00 85.69 100 GLN A O 1
ATOM 833 N N . ASN A 1 101 ? 22.035 11.118 -17.788 1.00 87.62 101 ASN A N 1
ATOM 834 C CA . ASN A 1 101 ? 22.010 11.379 -19.227 1.00 87.62 101 ASN A CA 1
ATOM 835 C C . ASN A 1 101 ? 20.865 10.614 -19.898 1.00 87.62 101 ASN A C 1
ATOM 837 O O . ASN A 1 101 ? 20.111 11.200 -20.668 1.00 87.62 101 ASN A O 1
ATOM 841 N N . LEU A 1 102 ? 20.694 9.330 -19.561 1.00 91.06 102 LEU A N 1
ATOM 842 C CA . LEU A 1 102 ? 19.582 8.528 -20.065 1.00 91.06 102 LEU A CA 1
ATOM 843 C C . LEU A 1 102 ? 18.228 9.127 -19.657 1.00 91.06 102 LEU A C 1
ATOM 845 O O . LEU A 1 102 ? 17.363 9.294 -20.509 1.00 91.06 102 LEU A O 1
ATOM 849 N N . LEU A 1 103 ? 18.056 9.504 -18.386 1.00 92.50 103 LEU A N 1
ATOM 850 C CA . LEU A 1 103 ? 16.824 10.134 -17.904 1.00 92.50 103 LEU A CA 1
ATOM 851 C C . LEU A 1 103 ? 16.514 11.432 -18.665 1.00 92.50 103 LEU A C 1
ATOM 853 O O . LEU A 1 103 ? 15.390 11.630 -19.119 1.00 92.50 103 LEU A O 1
ATOM 857 N N . GLY A 1 104 ? 17.516 12.299 -18.838 1.00 92.38 104 GLY A N 1
ATOM 858 C CA . GLY A 1 104 ? 17.384 13.566 -19.558 1.00 92.38 104 GLY A CA 1
ATOM 859 C C . GLY A 1 104 ? 17.026 13.381 -21.032 1.00 92.38 104 GLY A C 1
ATOM 860 O O . GLY A 1 104 ? 16.156 14.083 -21.543 1.00 92.38 104 GLY A O 1
ATOM 861 N N . GLU A 1 105 ? 17.637 12.406 -21.706 1.00 93.44 105 GLU A N 1
ATOM 862 C CA . GLU A 1 105 ? 17.316 12.063 -23.096 1.00 93.44 105 GLU A CA 1
ATOM 863 C C . GLU A 1 105 ? 15.877 11.569 -23.255 1.00 93.44 105 GLU A C 1
ATOM 865 O O . GLU A 1 105 ? 15.189 11.981 -24.192 1.00 93.44 105 GLU A O 1
ATOM 870 N N . LEU A 1 106 ? 15.405 10.719 -22.335 1.00 95.31 106 LEU A N 1
ATOM 871 C CA . LEU A 1 106 ? 14.024 10.236 -22.349 1.00 95.31 106 LEU A CA 1
ATOM 872 C C . LEU A 1 106 ? 13.046 11.396 -22.157 1.00 95.31 106 LEU A C 1
ATOM 874 O O . LEU A 1 106 ? 12.170 11.573 -23.001 1.00 95.31 106 LEU A O 1
ATOM 878 N N . LYS A 1 107 ? 13.268 12.246 -21.147 1.00 94.88 107 LYS A N 1
ATOM 879 C CA . LYS A 1 107 ? 12.453 13.446 -20.883 1.00 94.88 107 LYS A CA 1
ATOM 880 C C . LYS A 1 107 ? 12.409 14.410 -22.064 1.00 94.88 107 LYS A C 1
ATOM 882 O O . LYS A 1 107 ? 11.367 14.991 -22.346 1.00 94.88 107 LYS A O 1
ATOM 887 N N . GLN A 1 108 ? 13.528 14.591 -22.765 1.00 94.00 108 GLN A N 1
ATOM 888 C CA . GLN A 1 108 ? 13.565 15.433 -23.961 1.00 94.00 108 GLN A CA 1
ATOM 889 C C . GLN A 1 108 ? 12.747 14.822 -25.107 1.00 94.00 108 GLN A C 1
ATOM 891 O O . GLN A 1 108 ? 12.085 15.550 -25.845 1.00 94.00 108 GLN A O 1
ATOM 896 N N . SER A 1 109 ? 12.805 13.498 -25.274 1.00 93.25 109 SER A N 1
ATOM 897 C CA . SER A 1 109 ? 12.081 12.799 -26.342 1.00 93.25 109 SER A CA 1
ATOM 898 C C . SER A 1 109 ? 10.589 12.603 -26.065 1.00 93.25 109 SER A C 1
ATOM 900 O O . SER A 1 109 ? 9.806 12.491 -27.009 1.00 93.25 109 SER A O 1
ATOM 902 N N . ASP A 1 110 ? 10.203 12.570 -24.793 1.00 95.25 110 ASP A N 1
ATOM 903 C CA . ASP A 1 110 ? 8.833 12.391 -24.335 1.00 95.25 110 ASP A CA 1
ATOM 904 C C . ASP A 1 110 ? 8.589 13.171 -23.029 1.00 95.25 110 ASP A C 1
ATOM 906 O O . ASP A 1 110 ? 8.701 12.630 -21.929 1.00 95.25 110 ASP A O 1
ATOM 910 N N . PRO A 1 111 ? 8.241 14.463 -23.126 1.00 93.50 111 PRO A N 1
ATOM 911 C CA . PRO A 1 111 ? 8.015 15.308 -21.955 1.00 93.50 111 PRO A CA 1
ATOM 912 C C . PRO A 1 111 ? 6.639 15.089 -21.302 1.00 93.50 111 PRO A C 1
ATOM 914 O O . PRO A 1 111 ? 6.287 15.815 -20.377 1.00 93.50 111 PRO A O 1
ATOM 917 N N . SER A 1 112 ? 5.827 14.144 -21.794 1.00 92.50 112 SER A N 1
ATOM 918 C CA . SER A 1 112 ? 4.443 13.942 -21.338 1.00 92.50 112 SER A CA 1
ATOM 919 C C . SER A 1 112 ? 4.306 13.044 -20.100 1.00 92.50 112 SER A C 1
ATOM 921 O O . SER A 1 112 ? 3.197 12.850 -19.606 1.00 92.50 112 SER A O 1
ATOM 923 N N . ARG A 1 113 ? 5.422 12.507 -19.590 1.00 93.94 113 ARG A N 1
ATOM 924 C CA . ARG A 1 113 ? 5.484 11.554 -18.469 1.00 93.94 113 ARG A CA 1
ATOM 925 C C . ARG A 1 113 ? 6.328 12.068 -17.320 1.00 93.94 113 ARG A C 1
ATOM 927 O O . ARG A 1 113 ? 7.176 12.939 -17.496 1.00 93.94 113 ARG A O 1
ATOM 934 N N . LEU A 1 114 ? 6.122 11.463 -16.154 1.00 97.19 114 LEU A N 1
ATOM 935 C CA . LEU A 1 114 ? 6.961 11.679 -14.984 1.00 97.19 114 LEU A CA 1
ATOM 936 C C . LEU A 1 114 ? 8.035 10.599 -14.907 1.00 97.19 114 LEU A C 1
ATOM 938 O O . LEU A 1 114 ? 7.752 9.403 -15.015 1.00 97.19 114 LEU A O 1
ATOM 942 N N . TYR A 1 115 ? 9.266 11.024 -14.667 1.00 96.69 115 TYR A N 1
ATOM 943 C CA . TYR A 1 115 ? 10.426 10.150 -14.643 1.00 96.69 115 TYR A CA 1
ATOM 944 C C . TYR A 1 115 ? 11.082 10.131 -13.268 1.00 96.69 115 TYR A C 1
ATOM 946 O O . TYR A 1 115 ? 11.258 11.166 -12.625 1.00 96.69 115 TYR A O 1
ATOM 954 N N . THR A 1 116 ? 11.516 8.950 -12.845 1.00 93.94 116 THR A N 1
ATOM 955 C CA . THR A 1 116 ? 12.411 8.782 -11.700 1.00 93.94 116 THR A CA 1
ATOM 956 C C . THR A 1 116 ? 13.607 7.932 -12.111 1.00 93.94 116 THR A C 1
ATOM 958 O O . THR A 1 116 ? 13.511 7.022 -12.937 1.00 93.94 116 THR A O 1
ATOM 961 N N . MET A 1 117 ? 14.781 8.258 -11.591 1.00 90.62 117 MET A N 1
ATOM 962 C CA . MET A 1 117 ? 16.022 7.605 -11.983 1.00 90.62 117 MET A CA 1
ATOM 963 C C . MET A 1 117 ? 16.089 6.177 -11.447 1.00 90.62 117 MET A C 1
ATOM 965 O O . MET A 1 117 ? 16.602 5.292 -12.118 1.00 90.62 117 MET A O 1
ATOM 969 N N . THR A 1 118 ? 15.623 5.949 -10.223 1.00 90.31 118 THR A N 1
ATOM 970 C CA . THR A 1 118 ? 15.637 4.624 -9.604 1.00 90.31 118 THR A CA 1
ATOM 971 C C . THR A 1 118 ? 14.599 4.556 -8.507 1.00 90.31 118 THR A C 1
ATOM 973 O O . THR A 1 118 ? 14.425 5.500 -7.739 1.00 90.31 118 THR A O 1
ATOM 976 N N . SER A 1 119 ? 13.996 3.386 -8.367 1.00 92.00 119 SER A N 1
ATOM 977 C CA . SER A 1 119 ? 13.277 3.027 -7.156 1.00 92.00 119 SER A CA 1
ATOM 978 C C . SER A 1 119 ? 14.305 2.721 -6.063 1.00 92.00 119 SER A C 1
ATOM 980 O O . SER A 1 119 ? 15.235 1.956 -6.299 1.00 92.00 119 SER A O 1
ATOM 982 N N . ASN A 1 120 ? 14.189 3.349 -4.893 1.00 89.12 120 ASN A N 1
ATOM 983 C CA . ASN A 1 120 ? 15.036 3.161 -3.707 1.00 89.12 120 ASN A CA 1
ATOM 984 C C . ASN A 1 120 ? 16.532 3.524 -3.880 1.00 89.12 120 ASN A C 1
ATOM 986 O O . ASN A 1 120 ? 17.418 2.667 -3.806 1.00 89.12 120 ASN A O 1
ATOM 990 N N . ARG A 1 121 ? 16.831 4.818 -4.061 1.00 80.50 121 ARG A N 1
ATOM 991 C CA . ARG A 1 121 ? 18.195 5.375 -4.189 1.00 80.50 121 ARG A CA 1
ATOM 992 C C . ARG A 1 121 ? 18.887 5.562 -2.832 1.00 80.50 121 ARG A C 1
ATOM 994 O O . ARG A 1 121 ? 20.113 5.517 -2.774 1.00 80.50 121 ARG A O 1
ATOM 1001 N N . LEU A 1 122 ? 18.144 5.805 -1.747 1.00 73.38 122 LEU A N 1
ATOM 1002 C CA . LEU A 1 122 ? 18.565 6.059 -0.349 1.00 73.38 122 LEU A CA 1
ATOM 1003 C C . LEU A 1 122 ? 19.455 7.288 -0.057 1.00 73.38 122 LEU A C 1
ATOM 1005 O O . LEU A 1 122 ? 19.398 7.814 1.053 1.00 73.38 122 LEU A O 1
ATOM 1009 N N . TRP A 1 123 ? 20.291 7.775 -0.980 1.00 69.75 123 TRP A N 1
ATOM 1010 C CA . TRP A 1 123 ? 21.265 8.861 -0.719 1.00 69.75 123 TRP A CA 1
ATOM 1011 C C . TRP A 1 123 ? 20.847 10.241 -1.247 1.00 69.75 123 TRP A C 1
ATOM 1013 O O . TRP A 1 123 ? 21.665 11.154 -1.279 1.00 69.75 123 TRP A O 1
ATOM 1023 N N . ILE A 1 124 ? 19.589 10.422 -1.652 1.00 69.50 124 ILE A N 1
ATOM 1024 C CA . ILE A 1 124 ? 19.117 11.642 -2.327 1.00 69.50 124 ILE A CA 1
ATOM 1025 C C . ILE A 1 124 ? 19.313 12.937 -1.513 1.00 69.50 124 ILE A C 1
ATOM 1027 O O . ILE A 1 124 ? 19.567 13.986 -2.093 1.00 69.50 124 ILE A O 1
ATOM 1031 N N . LEU A 1 125 ? 19.299 12.887 -0.178 1.00 66.75 125 LEU A N 1
ATOM 1032 C CA . LEU A 1 125 ? 19.566 14.073 0.656 1.00 66.75 125 LEU A CA 1
ATOM 1033 C C . LEU A 1 125 ? 21.054 14.414 0.776 1.00 66.75 125 LEU A C 1
ATOM 1035 O O . LEU A 1 125 ? 21.404 15.573 0.984 1.00 66.75 125 LEU A O 1
ATOM 1039 N N . ASP A 1 126 ? 21.928 13.433 0.563 1.00 60.28 126 ASP A N 1
ATOM 1040 C CA . ASP A 1 126 ? 23.358 13.670 0.368 1.00 60.28 126 ASP A CA 1
ATOM 1041 C C . ASP A 1 126 ? 23.659 14.070 -1.082 1.00 60.28 126 ASP A C 1
ATOM 1043 O O . ASP A 1 126 ? 24.814 14.353 -1.414 1.00 60.28 126 ASP A O 1
ATOM 1047 N N . ALA A 1 127 ? 22.648 14.072 -1.967 1.00 59.69 127 ALA A N 1
ATOM 1048 C CA . ALA A 1 127 ? 22.858 14.341 -3.376 1.00 59.69 127 ALA A CA 1
ATOM 1049 C C . ALA A 1 127 ? 23.517 15.699 -3.583 1.00 59.69 127 ALA A C 1
ATOM 1051 O O . ALA A 1 127 ? 24.550 15.668 -4.212 1.00 59.69 127 ALA A O 1
ATOM 1052 N N . PRO A 1 128 ? 23.109 16.848 -3.015 1.00 55.25 128 PRO A N 1
ATOM 1053 C CA . PRO A 1 128 ? 23.816 18.112 -3.259 1.00 55.25 128 PRO A CA 1
ATOM 1054 C C . PRO A 1 128 ? 25.325 18.073 -2.948 1.00 55.25 128 PRO A C 1
ATOM 1056 O O . PRO A 1 128 ? 26.112 18.653 -3.686 1.00 55.25 128 PRO A O 1
ATOM 1059 N N . ALA A 1 129 ? 25.754 17.336 -1.915 1.00 53.97 129 ALA A N 1
ATOM 1060 C CA . ALA A 1 129 ? 27.173 17.159 -1.590 1.00 53.97 129 ALA A CA 1
ATOM 1061 C C . ALA A 1 129 ? 27.892 16.197 -2.556 1.00 53.97 129 ALA A C 1
ATOM 1063 O O . ALA A 1 129 ? 29.052 16.417 -2.887 1.00 53.97 129 ALA A O 1
ATOM 1064 N N . LYS A 1 130 ? 27.203 15.158 -3.048 1.00 51.94 130 LYS A N 1
ATOM 1065 C CA . LYS A 1 130 ? 27.708 14.235 -4.087 1.00 51.94 130 LYS A CA 1
ATOM 1066 C C . LYS A 1 130 ? 27.592 14.794 -5.517 1.00 51.94 130 LYS A C 1
ATOM 1068 O O . LYS A 1 130 ? 28.329 14.390 -6.404 1.00 51.94 130 LYS A O 1
ATOM 1073 N N . LEU A 1 131 ? 26.656 15.710 -5.736 1.00 52.47 131 LEU A N 1
ATOM 1074 C CA . LEU A 1 131 ? 26.388 16.482 -6.950 1.00 52.47 131 LEU A CA 1
ATOM 1075 C C . LEU A 1 131 ? 27.307 17.714 -7.018 1.00 52.47 131 LEU A C 1
ATOM 1077 O O . LEU A 1 131 ? 27.475 18.283 -8.086 1.00 52.47 131 LEU A O 1
ATOM 1081 N N . GLY A 1 132 ? 27.922 18.098 -5.892 1.00 43.31 132 GLY A N 1
ATOM 1082 C CA . GLY A 1 132 ? 28.971 19.113 -5.781 1.00 43.31 132 GLY A CA 1
ATOM 1083 C C . GLY A 1 132 ? 30.366 18.628 -6.191 1.00 43.31 132 GLY A C 1
ATOM 1084 O O . GLY A 1 132 ? 31.329 19.385 -6.071 1.00 43.31 132 GLY A O 1
ATOM 1085 N N . GLU A 1 133 ? 30.502 17.394 -6.689 1.00 53.06 133 GLU A N 1
ATOM 1086 C CA . GLU A 1 133 ? 31.673 17.030 -7.485 1.00 53.06 133 GLU A CA 1
ATOM 1087 C C . GLU A 1 133 ? 31.625 17.808 -8.813 1.00 53.06 133 GLU A C 1
ATOM 1089 O O . GLU A 1 133 ? 30.556 17.856 -9.422 1.00 53.06 133 GLU A O 1
ATOM 1094 N N . PRO A 1 134 ? 32.737 18.399 -9.299 1.00 47.19 134 PRO A N 1
ATOM 1095 C CA . PRO A 1 134 ? 32.734 19.434 -10.347 1.00 47.19 134 PRO A CA 1
ATOM 1096 C C . PRO A 1 134 ? 32.072 19.100 -11.700 1.00 47.19 134 PRO A C 1
ATOM 1098 O O . PRO A 1 134 ? 32.076 19.947 -12.583 1.00 47.19 134 PRO A O 1
ATOM 1101 N N . ASN A 1 135 ? 31.535 17.892 -11.902 1.00 52.31 135 ASN A N 1
ATOM 1102 C CA . ASN A 1 135 ? 31.028 17.389 -13.181 1.00 52.31 135 ASN A CA 1
ATOM 1103 C C . ASN A 1 135 ? 29.740 16.543 -13.071 1.00 52.31 135 ASN A C 1
ATOM 1105 O O . ASN A 1 135 ? 29.479 15.718 -13.954 1.00 52.31 135 ASN A O 1
ATOM 1109 N N . MET A 1 136 ? 28.948 16.697 -12.007 1.00 51.59 136 MET A N 1
ATOM 1110 C CA . MET A 1 136 ? 27.707 15.934 -11.833 1.00 51.59 136 MET A CA 1
ATOM 1111 C C . MET A 1 136 ? 26.463 16.729 -12.291 1.00 51.59 136 MET A C 1
ATOM 1113 O O . MET A 1 136 ? 26.352 17.907 -11.960 1.00 51.59 136 MET A O 1
ATOM 1117 N N . PRO A 1 137 ? 25.531 16.125 -13.063 1.00 53.41 137 PRO A N 1
ATOM 1118 C CA . PRO A 1 137 ? 24.322 16.816 -13.525 1.00 53.41 137 PRO A CA 1
ATOM 1119 C C . PRO A 1 137 ? 23.355 17.158 -12.373 1.00 53.41 137 PRO A C 1
ATOM 1121 O O . PRO A 1 137 ? 23.440 16.553 -11.305 1.00 53.41 137 PRO A O 1
ATOM 1124 N N . PRO A 1 138 ? 22.436 18.127 -12.555 1.00 67.19 138 PRO A N 1
ATOM 1125 C CA . PRO A 1 138 ? 21.404 18.438 -11.564 1.00 67.19 138 PRO A CA 1
ATOM 1126 C C . PRO A 1 138 ? 20.440 17.258 -11.367 1.00 67.19 138 PRO A C 1
ATOM 1128 O O . PRO A 1 138 ? 20.314 16.402 -12.235 1.00 67.19 138 PRO A O 1
ATOM 1131 N N . LEU A 1 139 ? 19.708 17.232 -10.248 1.00 78.56 139 LEU A N 1
ATOM 1132 C CA . LEU A 1 139 ? 18.631 16.259 -10.043 1.00 78.56 139 LEU A CA 1
ATOM 1133 C C . LEU A 1 139 ? 17.579 16.397 -11.162 1.00 78.56 139 LEU A C 1
ATOM 1135 O O . LEU A 1 139 ? 16.916 17.427 -11.247 1.00 78.56 139 LEU A O 1
ATOM 1139 N N . LEU A 1 140 ? 17.462 15.379 -12.023 1.00 88.12 140 LEU A N 1
ATOM 1140 C CA . LEU A 1 140 ? 16.563 15.377 -13.190 1.00 88.12 140 LEU A CA 1
ATOM 1141 C C . LEU A 1 140 ? 15.234 14.648 -12.947 1.00 88.12 140 LEU A C 1
ATOM 1143 O O . LEU A 1 140 ? 14.347 14.715 -13.797 1.00 88.12 140 LEU A O 1
ATOM 1147 N N . ASP A 1 141 ? 15.112 13.930 -11.833 1.00 91.06 141 ASP A N 1
ATOM 1148 C CA . ASP A 1 141 ? 13.892 13.256 -11.397 1.00 91.06 141 ASP A CA 1
ATOM 1149 C C . ASP A 1 141 ? 12.702 14.242 -11.308 1.00 91.06 141 ASP A C 1
ATOM 1151 O O . ASP A 1 141 ? 12.871 15.383 -10.883 1.00 91.06 141 ASP A O 1
ATOM 1155 N N . ASP A 1 142 ? 11.496 13.808 -11.685 1.00 95.06 142 ASP A N 1
ATOM 1156 C CA . ASP A 1 142 ? 10.241 14.547 -11.437 1.00 95.06 142 ASP A CA 1
ATOM 1157 C C . ASP A 1 142 ? 9.629 14.192 -10.078 1.00 95.06 142 ASP A C 1
ATOM 1159 O O . ASP A 1 142 ? 8.919 14.986 -9.462 1.00 95.06 142 ASP A O 1
ATOM 1163 N N . PHE A 1 143 ? 9.905 12.976 -9.612 1.00 95.06 143 PHE A N 1
ATOM 1164 C CA . PHE A 1 143 ? 9.455 12.435 -8.340 1.00 95.06 143 PHE A CA 1
ATOM 1165 C C . PHE A 1 143 ? 10.470 11.416 -7.821 1.00 95.06 143 PHE A C 1
ATOM 1167 O O . PHE A 1 143 ? 11.320 10.908 -8.558 1.00 95.06 143 PHE A O 1
ATOM 1174 N N . LEU A 1 144 ? 10.371 11.108 -6.534 1.00 92.94 144 LEU A N 1
ATOM 1175 C CA . LEU A 1 144 ? 11.237 10.155 -5.856 1.00 92.94 144 LEU A CA 1
ATOM 1176 C C . LEU A 1 144 ? 10.442 8.932 -5.416 1.00 92.94 144 LEU A C 1
ATOM 1178 O O . LEU A 1 144 ? 9.287 9.037 -5.007 1.00 92.94 144 LEU A O 1
ATOM 1182 N N . VAL A 1 145 ? 11.095 7.777 -5.451 1.00 93.44 145 VAL A N 1
ATOM 1183 C CA . VAL A 1 145 ? 10.569 6.518 -4.927 1.00 93.44 145 VAL A CA 1
ATOM 1184 C C . VAL A 1 145 ? 11.555 6.026 -3.879 1.00 93.44 145 VAL A C 1
ATOM 1186 O O . VAL A 1 145 ? 12.622 5.527 -4.222 1.00 93.44 145 VAL A O 1
ATOM 1189 N N . GLU A 1 146 ? 11.255 6.210 -2.595 1.00 89.56 146 GLU A N 1
ATOM 1190 C CA . GLU A 1 146 ? 12.236 6.007 -1.520 1.00 89.56 146 GLU A CA 1
ATOM 1191 C C . GLU A 1 146 ? 11.621 5.381 -0.280 1.00 89.56 146 GLU A C 1
ATOM 1193 O O . GLU A 1 146 ? 10.497 5.676 0.098 1.00 89.56 146 GLU A O 1
ATOM 1198 N N . ARG A 1 147 ? 12.396 4.559 0.424 1.00 86.50 147 ARG A N 1
ATOM 1199 C CA . ARG A 1 147 ? 11.981 3.979 1.714 1.00 86.50 147 ARG A CA 1
ATOM 1200 C C . ARG A 1 147 ? 12.620 4.661 2.923 1.00 86.50 147 ARG A C 1
ATOM 1202 O O . ARG A 1 147 ? 12.279 4.329 4.055 1.00 86.50 147 ARG A O 1
ATOM 1209 N N . ALA A 1 148 ? 13.647 5.479 2.710 1.00 82.31 148 ALA A N 1
ATOM 1210 C CA . ALA A 1 148 ? 14.440 6.139 3.743 1.00 82.31 148 ALA A CA 1
ATOM 1211 C C . ALA A 1 148 ? 15.416 7.128 3.102 1.00 82.31 148 ALA A C 1
ATOM 1213 O O . ALA A 1 148 ? 15.731 7.018 1.918 1.00 82.31 148 ALA A O 1
ATOM 1214 N N . PHE A 1 149 ? 15.975 8.006 3.923 1.00 76.31 149 PHE A N 1
ATOM 1215 C CA . PHE A 1 149 ? 17.063 8.892 3.551 1.00 76.31 149 PHE A CA 1
ATOM 1216 C C . PHE A 1 149 ? 18.259 8.734 4.482 1.00 76.31 149 PHE A C 1
ATOM 1218 O O . PHE A 1 149 ? 18.118 8.352 5.644 1.00 76.31 149 PHE A O 1
ATOM 1225 N N . TRP A 1 150 ? 19.435 9.114 3.996 1.00 73.06 150 TRP A N 1
ATOM 1226 C CA . TRP A 1 150 ? 20.592 9.352 4.850 1.00 73.06 150 TRP A CA 1
ATOM 1227 C C . TRP A 1 150 ? 20.575 10.781 5.422 1.00 73.06 150 TRP A C 1
ATOM 1229 O O . TRP A 1 150 ? 20.238 11.759 4.750 1.00 73.06 150 TRP A O 1
ATOM 1239 N N . ASN A 1 151 ? 20.901 10.906 6.704 1.00 70.00 151 ASN A N 1
ATOM 1240 C CA . ASN A 1 151 ? 21.133 12.164 7.405 1.00 70.00 151 ASN A CA 1
ATOM 1241 C C . ASN A 1 151 ? 22.389 12.019 8.257 1.00 70.00 151 ASN A C 1
ATOM 1243 O O . ASN A 1 151 ? 22.386 11.231 9.193 1.00 70.00 151 ASN A O 1
ATOM 1247 N N . LYS A 1 152 ? 23.474 12.743 7.954 1.00 70.81 152 LYS A N 1
ATOM 1248 C CA . LYS A 1 152 ? 24.727 12.671 8.738 1.00 70.81 152 LYS A CA 1
ATOM 1249 C C . LYS A 1 152 ? 25.222 11.228 8.989 1.00 70.81 152 LYS A C 1
ATOM 1251 O O . LYS A 1 152 ? 25.786 10.948 10.040 1.00 70.81 152 LYS A O 1
ATOM 1256 N N . LYS A 1 153 ? 25.060 10.332 8.003 1.00 69.75 153 LYS A N 1
ATOM 1257 C CA . LYS A 1 153 ? 25.361 8.881 8.069 1.00 69.75 153 LYS A CA 1
ATOM 1258 C C . LYS A 1 153 ? 24.414 8.031 8.931 1.00 69.75 153 LYS A C 1
ATOM 1260 O O . LYS A 1 153 ? 24.686 6.852 9.126 1.00 69.75 153 LYS A O 1
ATOM 1265 N N . GLU A 1 154 ? 23.297 8.580 9.385 1.00 74.69 154 GLU A N 1
ATOM 1266 C CA . GLU A 1 154 ? 22.204 7.834 10.011 1.00 74.69 154 GLU A CA 1
ATOM 1267 C C . GLU A 1 154 ? 21.058 7.652 9.018 1.00 74.69 154 GLU A C 1
ATOM 1269 O O . GLU A 1 154 ? 20.800 8.516 8.174 1.00 74.69 154 GLU A O 1
ATOM 1274 N N . LYS A 1 155 ? 20.383 6.505 9.091 1.00 73.25 155 LYS A N 1
ATOM 1275 C CA . LYS A 1 155 ? 19.234 6.210 8.240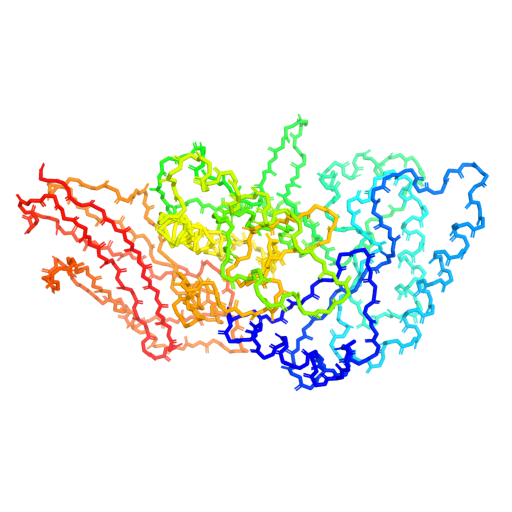 1.00 73.25 155 LYS A CA 1
ATOM 1276 C C . LYS A 1 155 ? 17.965 6.694 8.929 1.00 73.25 155 LYS A C 1
ATOM 1278 O O . LYS A 1 155 ? 17.630 6.220 10.008 1.00 73.25 155 LYS A O 1
ATOM 1283 N N . ASP A 1 156 ? 17.253 7.585 8.260 1.00 77.25 156 ASP A N 1
ATOM 1284 C CA . ASP A 1 156 ? 15.966 8.137 8.673 1.00 77.25 156 ASP A CA 1
ATOM 1285 C C . ASP A 1 156 ? 14.889 7.577 7.729 1.00 77.25 156 ASP A C 1
ATOM 1287 O O . ASP A 1 156 ? 14.930 7.806 6.517 1.00 77.25 156 ASP A O 1
ATOM 1291 N N . GLY A 1 157 ? 14.031 6.694 8.243 1.00 71.12 157 GLY A N 1
ATOM 1292 C CA . GLY A 1 157 ? 13.215 5.774 7.446 1.00 71.12 157 GLY A CA 1
ATOM 1293 C C . GLY A 1 157 ? 11.766 6.207 7.246 1.00 71.12 157 GLY A C 1
ATOM 1294 O O . GLY A 1 157 ? 11.211 6.900 8.075 1.00 71.12 157 GLY A O 1
ATOM 1295 N N . MET A 1 158 ? 11.150 5.739 6.158 1.00 76.06 158 MET A N 1
ATOM 1296 C CA . MET A 1 158 ? 9.727 5.925 5.817 1.00 76.06 158 MET A CA 1
ATOM 1297 C C . MET A 1 158 ? 9.062 4.637 5.309 1.00 76.06 158 MET A C 1
ATOM 1299 O O . MET A 1 158 ? 7.912 4.655 4.875 1.00 76.06 158 MET A O 1
ATOM 1303 N N . ARG A 1 159 ? 9.776 3.502 5.352 1.00 74.25 159 ARG A N 1
ATOM 1304 C CA . ARG A 1 159 ? 9.218 2.180 5.017 1.00 74.25 159 ARG A CA 1
ATOM 1305 C C . ARG A 1 159 ? 8.110 1.749 5.984 1.00 74.25 159 ARG A C 1
ATOM 1307 O O . ARG A 1 159 ? 7.428 0.770 5.716 1.00 74.25 159 ARG A O 1
ATOM 1314 N N . GLY A 1 160 ? 8.030 2.430 7.128 1.00 71.38 160 GLY A N 1
ATOM 1315 C CA . GLY A 1 160 ? 7.357 1.951 8.320 1.00 71.38 160 GLY A CA 1
ATOM 1316 C C . GLY A 1 160 ? 8.096 0.768 8.938 1.00 71.38 160 GLY A C 1
ATOM 1317 O O . GLY A 1 160 ? 9.299 0.872 9.177 1.00 71.38 160 GLY A O 1
ATOM 1318 N N . GLN A 1 161 ? 7.390 -0.324 9.228 1.00 76.56 161 GLN A N 1
ATOM 1319 C CA . GLN A 1 161 ? 7.831 -1.454 10.061 1.00 76.56 161 GLN A CA 1
ATOM 1320 C C . GLN A 1 161 ? 8.150 -1.047 11.507 1.00 76.56 161 GLN A C 1
ATOM 1322 O O . GLN A 1 161 ? 8.939 -1.681 12.207 1.00 76.56 161 GLN A O 1
ATOM 1327 N N . THR A 1 162 ? 7.499 0.018 11.975 1.00 74.06 162 THR A N 1
ATOM 1328 C CA . THR A 1 162 ? 7.718 0.607 13.303 1.00 74.06 162 THR A CA 1
ATOM 1329 C C . THR A 1 162 ? 7.206 -0.268 14.441 1.00 74.06 162 THR A C 1
ATOM 1331 O O . THR A 1 162 ? 7.596 -0.062 15.586 1.00 74.06 162 THR A O 1
ATOM 1334 N N . PHE A 1 163 ? 6.392 -1.283 14.132 1.00 77.12 163 PHE A N 1
ATOM 1335 C CA . PHE A 1 163 ? 5.824 -2.202 15.116 1.00 77.12 163 PHE A CA 1
ATOM 1336 C C . PHE A 1 163 ? 6.881 -2.856 16.026 1.00 77.12 163 PHE A C 1
ATOM 1338 O O . PHE A 1 163 ? 6.613 -3.084 17.199 1.00 77.12 163 PHE A O 1
ATOM 1345 N N . PHE A 1 164 ? 8.090 -3.135 15.524 1.00 76.12 164 PHE A N 1
ATOM 1346 C CA . PHE A 1 164 ? 9.160 -3.728 16.341 1.00 76.12 164 PHE A CA 1
ATOM 1347 C C . PHE A 1 164 ? 9.931 -2.722 17.201 1.00 76.12 164 PHE A C 1
ATOM 1349 O O . PHE A 1 164 ? 10.678 -3.131 18.087 1.00 76.12 164 PHE A O 1
ATOM 1356 N N . ALA A 1 165 ? 9.802 -1.427 16.917 1.00 75.75 165 ALA A N 1
ATOM 1357 C CA . ALA A 1 165 ? 10.586 -0.379 17.561 1.00 75.75 165 ALA A CA 1
ATOM 1358 C C . ALA A 1 165 ? 9.819 0.338 18.681 1.00 75.75 165 ALA A C 1
ATOM 1360 O O . ALA A 1 165 ? 10.441 0.975 19.528 1.00 75.75 165 ALA A O 1
ATOM 1361 N N . GLU A 1 166 ? 8.487 0.243 18.699 1.00 80.38 166 GLU A N 1
ATOM 1362 C CA . GLU A 1 166 ? 7.635 1.009 19.605 1.00 80.38 166 GLU A CA 1
ATOM 1363 C C . GLU A 1 166 ? 6.428 0.207 20.098 1.00 80.38 166 GLU A C 1
ATOM 1365 O O . GLU A 1 166 ? 5.934 -0.702 19.431 1.00 80.38 166 GLU A O 1
ATOM 1370 N N . SER A 1 167 ? 5.892 0.604 21.255 1.00 87.25 167 SER A N 1
ATOM 1371 C CA . SER A 1 167 ? 4.589 0.120 21.714 1.00 87.25 167 SER A CA 1
ATOM 1372 C C . SER A 1 167 ? 3.489 0.455 20.691 1.00 87.25 167 SER A C 1
ATOM 1374 O O . SER A 1 167 ? 3.501 1.557 20.129 1.00 87.25 167 SER A O 1
ATOM 1376 N N . PRO A 1 168 ? 2.491 -0.430 20.480 1.00 89.25 168 PRO A N 1
ATOM 1377 C CA . PRO A 1 168 ? 1.441 -0.212 19.487 1.00 89.25 168 PRO A CA 1
ATOM 1378 C C . PRO A 1 168 ? 0.714 1.128 19.661 1.00 89.25 168 PRO A C 1
ATOM 1380 O O . PRO A 1 168 ? 0.072 1.378 20.685 1.00 89.25 168 PRO A O 1
ATOM 1383 N N . ASN A 1 169 ? 0.793 1.972 18.631 1.00 92.56 169 ASN A N 1
ATOM 1384 C CA . ASN A 1 169 ? 0.198 3.306 18.579 1.00 92.56 169 ASN A CA 1
ATOM 1385 C C . ASN A 1 169 ? -0.144 3.702 17.125 1.00 92.56 169 ASN A C 1
ATOM 1387 O O . ASN A 1 169 ? 0.102 2.944 16.187 1.00 92.56 169 ASN A O 1
ATOM 1391 N N . THR A 1 170 ? -0.746 4.877 16.939 1.00 93.88 170 THR A N 1
ATOM 1392 C CA . THR A 1 170 ? -1.014 5.492 15.615 1.00 93.88 170 THR A CA 1
ATOM 1393 C C . THR A 1 170 ? -0.604 6.966 15.572 1.00 93.88 170 THR A C 1
ATOM 1395 O O . THR A 1 170 ? -1.026 7.714 14.696 1.00 93.88 170 THR A O 1
ATOM 1398 N N . SER A 1 171 ? 0.211 7.407 16.530 1.00 92.88 171 SER A N 1
ATOM 1399 C CA . SER A 1 171 ? 0.611 8.809 16.663 1.00 92.88 171 SER A CA 1
ATOM 1400 C C . SER A 1 171 ? 1.807 9.177 15.796 1.00 92.88 171 SER A C 1
ATOM 1402 O O . SER A 1 171 ? 1.976 10.358 15.496 1.00 92.88 171 SER A O 1
ATOM 1404 N N . ILE A 1 172 ? 2.614 8.193 15.400 1.00 90.00 172 ILE A N 1
ATOM 1405 C CA . ILE A 1 172 ? 3.785 8.394 14.549 1.00 90.00 172 ILE A CA 1
ATOM 1406 C C . ILE A 1 172 ? 3.422 8.802 13.114 1.00 90.00 172 ILE A C 1
ATOM 1408 O O . ILE A 1 172 ? 2.398 8.386 12.558 1.00 90.00 172 ILE A O 1
ATOM 1412 N N . ASP A 1 173 ? 4.309 9.598 12.518 1.00 91.94 173 ASP A N 1
ATOM 1413 C CA . ASP A 1 173 ? 4.348 9.942 11.099 1.00 91.94 173 ASP A CA 1
ATOM 1414 C C . ASP A 1 173 ? 5.776 10.323 10.674 1.00 91.94 173 ASP A C 1
ATOM 1416 O O . ASP A 1 173 ? 6.663 10.489 11.514 1.00 91.94 173 ASP A O 1
ATOM 1420 N N . PHE A 1 174 ? 5.991 10.467 9.367 1.00 90.94 174 PHE A N 1
ATOM 1421 C CA . PHE A 1 174 ? 7.281 10.842 8.782 1.00 90.94 174 PHE A CA 1
ATOM 1422 C C . PHE A 1 174 ? 7.292 12.259 8.197 1.00 90.94 174 PHE A C 1
ATOM 1424 O O . PHE A 1 174 ? 8.129 12.584 7.353 1.00 90.94 174 PHE A O 1
ATOM 1431 N N . SER A 1 175 ? 6.384 13.136 8.633 1.00 91.69 175 SER A N 1
ATOM 1432 C CA . SER A 1 175 ? 6.182 14.458 8.022 1.00 91.69 175 SER A CA 1
ATOM 1433 C C . SER A 1 175 ? 7.437 15.334 8.086 1.00 91.69 175 SER A C 1
ATOM 1435 O O . SER A 1 175 ? 7.751 16.059 7.145 1.00 91.69 175 SER A O 1
ATOM 1437 N N . GLN A 1 176 ? 8.197 15.269 9.186 1.00 88.62 176 GLN A N 1
ATOM 1438 C CA . GLN A 1 176 ? 9.439 16.044 9.325 1.00 88.62 176 GLN A CA 1
ATOM 1439 C C . GLN A 1 176 ? 10.546 15.532 8.400 1.00 88.62 176 GLN A C 1
ATOM 1441 O O . GLN A 1 176 ? 11.248 16.332 7.782 1.00 88.62 176 GLN A O 1
ATOM 1446 N N . THR A 1 177 ? 10.664 14.213 8.260 1.00 86.19 177 THR A N 1
ATOM 1447 C CA . THR A 1 177 ? 11.593 13.568 7.329 1.00 86.19 177 THR A CA 1
ATOM 1448 C C . THR A 1 177 ? 11.239 13.930 5.884 1.00 86.19 177 THR A C 1
ATOM 1450 O O . THR A 1 177 ? 12.114 14.323 5.113 1.00 86.19 177 THR A O 1
ATOM 1453 N N . LEU A 1 178 ? 9.949 13.908 5.538 1.00 87.38 178 LEU A N 1
ATOM 1454 C CA . LEU A 1 178 ? 9.445 14.220 4.198 1.00 87.38 178 LEU A CA 1
ATOM 1455 C C . LEU A 1 178 ? 9.643 15.679 3.777 1.00 87.38 178 LEU A C 1
ATOM 1457 O O . LEU A 1 178 ? 9.886 15.926 2.599 1.00 87.38 178 LEU A O 1
ATOM 1461 N N . LYS A 1 179 ? 9.621 16.647 4.705 1.00 87.94 179 LYS A N 1
ATOM 1462 C CA . LYS A 1 179 ? 9.922 18.066 4.401 1.00 87.94 179 LYS A CA 1
ATOM 1463 C C . LYS A 1 179 ? 11.319 18.289 3.818 1.00 87.94 179 LYS A C 1
ATOM 1465 O O . LYS A 1 179 ? 11.580 19.349 3.259 1.00 87.94 179 LYS A O 1
ATOM 1470 N N . ARG A 1 180 ? 12.226 17.322 3.981 1.00 83.69 180 ARG A N 1
ATOM 1471 C CA . ARG A 1 180 ? 13.581 17.365 3.416 1.00 83.69 180 ARG A CA 1
ATOM 1472 C C . ARG A 1 180 ? 13.601 16.952 1.944 1.00 83.69 180 ARG A C 1
ATOM 1474 O O . ARG A 1 180 ? 14.593 17.215 1.271 1.00 83.69 180 ARG A O 1
ATOM 1481 N N . SER A 1 181 ? 12.549 16.293 1.456 1.00 85.06 181 SER A N 1
ATOM 1482 C CA . SER A 1 181 ? 12.449 15.875 0.063 1.00 85.06 181 SER A CA 1
ATOM 1483 C C . SER A 1 181 ? 12.308 17.098 -0.853 1.00 85.06 181 SER A C 1
ATOM 1485 O O . SER A 1 181 ? 11.400 17.901 -0.642 1.00 85.06 181 SER A O 1
ATOM 1487 N N . PRO A 1 182 ? 13.161 17.252 -1.883 1.00 84.50 182 PRO A N 1
ATOM 1488 C CA . PRO A 1 182 ? 13.053 18.353 -2.842 1.00 84.50 182 PRO A CA 1
ATOM 1489 C C . PRO A 1 182 ? 11.952 18.135 -3.895 1.00 84.50 182 PRO A C 1
ATOM 1491 O O . PRO A 1 182 ? 11.648 19.051 -4.651 1.00 84.50 182 PRO A O 1
ATOM 1494 N N . LEU A 1 183 ? 11.388 16.925 -3.968 1.00 90.81 183 LEU A N 1
ATOM 1495 C CA . LEU A 1 183 ? 10.415 16.493 -4.974 1.00 90.81 183 LEU A CA 1
ATOM 1496 C C . LEU A 1 183 ? 9.262 15.704 -4.325 1.00 90.81 183 LEU A C 1
ATOM 1498 O O . LEU A 1 183 ? 9.439 15.186 -3.212 1.00 90.81 183 LEU A O 1
ATOM 1502 N N . PRO A 1 184 ? 8.111 15.560 -5.016 1.00 93.44 184 PRO A N 1
ATOM 1503 C CA . PRO A 1 184 ? 7.065 14.607 -4.646 1.00 93.44 184 PRO A CA 1
ATOM 1504 C C . PRO A 1 184 ? 7.640 13.210 -4.407 1.00 93.44 184 PRO A C 1
ATOM 1506 O O . PRO A 1 184 ? 8.554 12.782 -5.117 1.00 93.44 184 PRO A O 1
ATOM 1509 N N . LEU A 1 185 ? 7.119 12.501 -3.406 1.00 92.31 185 LEU A N 1
ATOM 1510 C CA . LEU A 1 185 ? 7.702 11.241 -2.952 1.00 92.31 185 LEU A CA 1
ATOM 1511 C C . LEU A 1 185 ? 6.660 10.140 -2.808 1.00 92.31 185 LEU A C 1
ATOM 1513 O O . LEU A 1 185 ? 5.657 10.306 -2.112 1.00 92.31 185 LEU A O 1
ATOM 1517 N N . LEU A 1 186 ? 6.958 8.993 -3.411 1.00 94.25 186 LEU A N 1
ATOM 1518 C CA . LEU A 1 186 ? 6.277 7.727 -3.185 1.00 94.25 186 LEU A CA 1
ATOM 1519 C C . LEU A 1 186 ? 7.125 6.870 -2.243 1.00 94.25 186 LEU A C 1
ATOM 1521 O O . LEU A 1 186 ? 8.315 6.663 -2.493 1.00 94.25 186 LEU A O 1
ATOM 1525 N N . THR A 1 187 ? 6.538 6.364 -1.158 1.00 93.00 187 THR A N 1
ATOM 1526 C CA . THR A 1 187 ? 7.282 5.460 -0.271 1.00 93.00 187 THR A CA 1
ATOM 1527 C C . THR A 1 187 ? 7.400 4.066 -0.891 1.00 93.00 187 THR A C 1
ATOM 1529 O O . THR A 1 187 ? 6.415 3.496 -1.366 1.00 93.00 187 THR A O 1
ATOM 1532 N N . HIS A 1 188 ? 8.624 3.543 -0.942 1.00 92.69 188 HIS A N 1
ATOM 1533 C CA . HIS A 1 188 ? 8.971 2.332 -1.688 1.00 92.69 188 HIS A CA 1
ATOM 1534 C C . HIS A 1 188 ? 8.800 1.051 -0.865 1.00 92.69 188 HIS A C 1
ATOM 1536 O O . HIS A 1 188 ? 9.396 0.921 0.210 1.00 92.69 188 HIS A O 1
ATOM 1542 N N . GLU A 1 189 ? 8.086 0.076 -1.436 1.00 91.06 189 GLU A N 1
ATOM 1543 C CA . GLU A 1 189 ? 7.938 -1.294 -0.921 1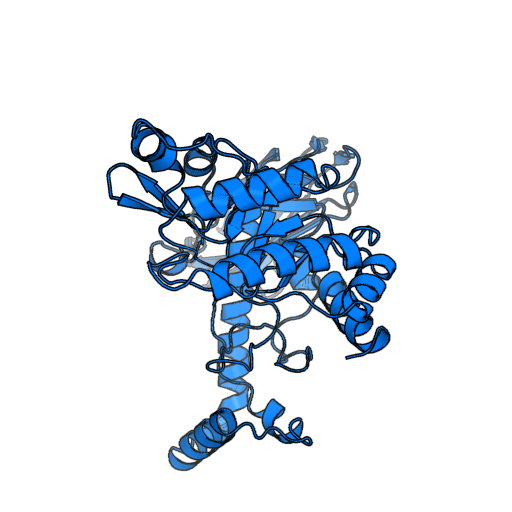.00 91.06 189 GLU A CA 1
ATOM 1544 C C . GLU A 1 189 ? 7.621 -1.342 0.579 1.00 91.06 189 GLU A C 1
ATOM 1546 O O . GLU A 1 189 ? 8.350 -1.953 1.379 1.00 91.06 189 GLU A O 1
ATOM 1551 N N . ILE A 1 190 ? 6.546 -0.652 0.954 1.00 89.00 190 ILE A N 1
ATOM 1552 C CA . ILE A 1 190 ? 5.968 -0.731 2.295 1.00 89.00 190 ILE A CA 1
ATOM 1553 C C . ILE A 1 190 ? 5.170 -2.029 2.446 1.00 89.00 190 ILE A C 1
ATOM 1555 O O . ILE A 1 190 ? 4.747 -2.643 1.463 1.00 89.00 190 ILE A O 1
ATOM 1559 N N . GLY A 1 191 ? 4.969 -2.473 3.681 1.00 76.88 191 GLY A N 1
ATOM 1560 C CA . GLY A 1 191 ? 4.551 -3.852 3.935 1.00 76.88 191 GLY A CA 1
ATOM 1561 C C . GLY A 1 191 ? 5.762 -4.785 3.980 1.00 76.88 191 GLY A C 1
ATOM 1562 O O . GLY A 1 191 ? 6.826 -4.361 4.427 1.00 76.88 191 GLY A O 1
ATOM 1563 N N . GLN A 1 192 ? 5.624 -6.037 3.535 1.00 84.56 192 GLN A N 1
ATOM 1564 C CA . GLN A 1 192 ? 6.520 -7.186 3.797 1.00 84.56 192 GLN A CA 1
ATOM 1565 C C . GLN A 1 192 ? 6.213 -7.966 5.086 1.00 84.56 192 GLN A C 1
ATOM 1567 O O . GLN A 1 192 ? 7.097 -8.582 5.689 1.00 84.56 192 GLN A O 1
ATOM 1572 N N . TRP A 1 193 ? 4.955 -7.966 5.519 1.00 89.88 193 TRP A N 1
ATOM 1573 C CA . TRP A 1 193 ? 4.520 -8.776 6.651 1.00 89.88 193 TRP A CA 1
ATOM 1574 C C . TRP A 1 193 ? 4.184 -10.185 6.174 1.00 89.88 193 TRP A C 1
ATOM 1576 O O . TRP A 1 193 ? 3.224 -10.386 5.440 1.00 89.88 193 TRP A O 1
ATOM 1586 N N . ASN A 1 194 ? 4.982 -11.174 6.576 1.00 89.69 194 ASN A N 1
ATOM 1587 C CA . ASN A 1 194 ? 4.753 -12.548 6.143 1.00 89.69 194 ASN A CA 1
ATOM 1588 C C . ASN A 1 194 ? 3.590 -13.184 6.909 1.00 89.69 194 ASN A C 1
ATOM 1590 O O . ASN A 1 194 ? 3.564 -13.176 8.143 1.00 89.69 194 ASN A O 1
ATOM 1594 N N . ALA A 1 195 ? 2.671 -13.797 6.169 1.00 93.31 195 ALA A N 1
ATOM 1595 C CA . ALA A 1 195 ? 1.745 -14.777 6.714 1.00 93.31 195 ALA A CA 1
ATOM 1596 C C . ALA A 1 195 ? 2.343 -16.183 6.568 1.00 93.31 195 ALA A C 1
ATOM 1598 O O . ALA A 1 195 ? 3.168 -16.445 5.690 1.00 93.31 195 ALA A O 1
ATOM 1599 N N . PHE A 1 196 ? 1.916 -17.107 7.424 1.00 95.31 196 PHE A N 1
ATOM 1600 C CA . PHE A 1 196 ? 2.263 -18.513 7.275 1.00 95.31 196 PHE A CA 1
ATOM 1601 C C . PHE A 1 196 ? 1.770 -19.023 5.904 1.00 95.31 196 PHE A C 1
ATOM 1603 O O . PHE A 1 196 ? 0.674 -18.636 5.484 1.00 95.31 196 PHE A O 1
ATOM 1610 N N . PRO A 1 197 ? 2.547 -19.862 5.194 1.00 93.81 197 PRO A N 1
ATOM 1611 C CA . PRO A 1 197 ? 2.221 -20.239 3.819 1.00 93.81 197 PRO A CA 1
ATOM 1612 C C . PRO A 1 197 ? 0.887 -20.979 3.689 1.00 93.81 197 PRO A C 1
ATOM 1614 O O . PRO A 1 197 ? 0.607 -21.926 4.428 1.00 93.81 197 PRO A O 1
ATOM 1617 N N . ASN A 1 198 ? 0.081 -20.576 2.704 1.00 95.25 198 ASN A N 1
ATOM 1618 C CA . ASN A 1 198 ? -1.231 -21.163 2.456 1.00 95.25 198 ASN A CA 1
ATOM 1619 C C . ASN A 1 198 ? -1.107 -22.507 1.719 1.00 95.25 198 ASN A C 1
ATOM 1621 O O . ASN A 1 198 ? -1.070 -22.566 0.492 1.00 95.25 198 ASN A O 1
ATOM 1625 N N . LEU A 1 199 ? -1.093 -23.620 2.457 1.00 95.88 199 LEU A N 1
ATOM 1626 C CA . LEU A 1 199 ? -0.972 -24.956 1.853 1.00 95.88 199 LEU A CA 1
ATOM 1627 C C . LEU A 1 199 ? -2.166 -25.351 0.965 1.00 95.88 199 LEU A C 1
ATOM 1629 O O . LEU A 1 199 ? -2.032 -26.267 0.151 1.00 95.88 199 LEU A O 1
ATOM 1633 N N . ALA A 1 200 ? -3.311 -24.665 1.074 1.00 94.94 200 ALA A N 1
ATOM 1634 C CA . ALA A 1 200 ? -4.454 -24.877 0.182 1.00 94.94 200 ALA A CA 1
ATOM 1635 C C . ALA A 1 200 ? -4.185 -24.403 -1.260 1.00 94.94 200 ALA A C 1
ATOM 1637 O O . ALA A 1 200 ? -4.960 -24.713 -2.163 1.00 94.94 200 ALA A O 1
ATOM 1638 N N . GLU A 1 201 ? -3.083 -23.685 -1.490 1.00 95.06 201 GLU A N 1
ATOM 1639 C CA . GLU A 1 201 ? -2.633 -23.244 -2.810 1.00 95.06 201 GLU A CA 1
ATOM 1640 C C . GLU A 1 201 ? -1.965 -24.372 -3.616 1.00 95.06 201 GLU A C 1
ATOM 1642 O O . GLU A 1 201 ? -2.032 -24.365 -4.840 1.00 95.06 201 GLU A O 1
ATOM 1647 N N . ILE A 1 202 ? -1.388 -25.390 -2.955 1.00 96.19 202 ILE A N 1
ATOM 1648 C CA . ILE A 1 202 ? -0.704 -26.530 -3.602 1.00 96.19 202 ILE A CA 1
ATOM 1649 C C . ILE A 1 202 ? -1.496 -27.124 -4.786 1.00 96.19 202 ILE A C 1
ATOM 1651 O O . ILE A 1 202 ? -0.921 -27.233 -5.870 1.00 96.19 202 ILE A O 1
ATOM 1655 N N . PRO A 1 203 ? -2.788 -27.497 -4.650 1.00 96.88 203 PRO A N 1
ATOM 1656 C CA . PRO A 1 203 ? -3.546 -28.094 -5.752 1.00 96.88 203 PRO A CA 1
ATOM 1657 C C . PRO A 1 203 ? -3.808 -27.149 -6.938 1.00 96.88 203 PRO A C 1
ATOM 1659 O O . PRO A 1 203 ? -4.230 -27.628 -7.988 1.00 96.88 203 PRO A O 1
ATOM 1662 N N . LYS A 1 204 ? -3.569 -25.834 -6.813 1.00 96.25 204 LYS A N 1
ATOM 1663 C CA . LYS A 1 204 ? -3.750 -24.867 -7.914 1.00 96.25 204 LYS A CA 1
ATOM 1664 C C . LYS A 1 204 ? -2.653 -24.968 -8.975 1.00 96.25 204 LYS A C 1
ATOM 1666 O O . LYS A 1 204 ? -2.877 -24.627 -10.136 1.00 96.25 204 LYS A O 1
ATOM 1671 N N . TYR A 1 205 ? -1.481 -25.477 -8.602 1.00 94.62 205 TYR A N 1
ATOM 1672 C CA . TYR A 1 205 ? -0.338 -25.655 -9.493 1.00 94.62 205 TYR A CA 1
ATOM 1673 C C . TYR A 1 205 ? -0.521 -26.874 -10.406 1.00 94.62 205 TYR A C 1
ATOM 1675 O O . TYR A 1 205 ? 0.053 -27.939 -10.196 1.00 94.62 205 TYR A O 1
ATOM 1683 N N . THR A 1 206 ? -1.352 -26.700 -11.432 1.00 95.06 206 THR A N 1
ATOM 1684 C CA . THR A 1 206 ? -1.694 -27.737 -12.424 1.00 95.06 206 THR A CA 1
ATOM 1685 C C . THR A 1 206 ? -0.911 -27.612 -13.735 1.00 95.06 206 THR A C 1
ATOM 1687 O O . THR A 1 206 ? -0.992 -28.492 -14.589 1.00 95.06 206 THR A O 1
ATOM 1690 N N . GLY A 1 207 ? -0.172 -26.512 -13.907 1.00 91.44 207 GLY A N 1
ATOM 1691 C CA . GLY A 1 207 ? 0.608 -26.218 -15.107 1.00 91.44 207 GLY A CA 1
ATOM 1692 C C . GLY A 1 207 ? 2.042 -26.750 -15.052 1.00 91.44 207 GLY A C 1
ATOM 1693 O O . GLY A 1 207 ? 2.334 -27.790 -14.473 1.00 91.44 207 GLY A O 1
ATOM 1694 N N . VAL A 1 208 ? 2.964 -26.004 -15.664 1.00 91.62 208 VAL A N 1
ATOM 1695 C CA . VAL A 1 208 ? 4.387 -26.387 -15.777 1.00 91.62 208 VAL A CA 1
ATOM 1696 C C . VAL A 1 208 ? 5.224 -26.082 -14.527 1.00 91.62 208 VAL A C 1
ATOM 1698 O O . VAL A 1 208 ? 6.386 -26.472 -14.459 1.00 91.62 208 VAL A O 1
ATOM 1701 N N . LEU A 1 209 ? 4.657 -25.369 -13.551 1.00 90.88 209 LEU A N 1
ATOM 1702 C CA . LEU A 1 209 ? 5.314 -25.022 -12.290 1.00 90.88 209 LEU A CA 1
ATOM 1703 C C . LEU A 1 209 ? 4.833 -25.945 -11.170 1.00 90.88 209 LEU A C 1
ATOM 1705 O O . LEU A 1 209 ? 3.643 -26.237 -11.079 1.00 90.88 209 LEU A O 1
ATOM 1709 N N . ARG A 1 210 ? 5.755 -26.346 -10.287 1.00 92.06 210 ARG A N 1
ATOM 1710 C CA . ARG A 1 210 ? 5.480 -27.165 -9.099 1.00 92.06 210 ARG A CA 1
ATOM 1711 C C . ARG A 1 210 ? 5.877 -26.406 -7.822 1.00 92.06 210 ARG A C 1
ATOM 1713 O O . ARG A 1 210 ? 7.019 -25.946 -7.752 1.00 92.06 210 ARG A O 1
ATOM 1720 N N . PRO A 1 211 ? 5.011 -26.323 -6.796 1.00 93.75 211 PRO A N 1
ATOM 1721 C CA . PRO A 1 211 ? 5.247 -25.526 -5.593 1.00 93.75 211 PRO A CA 1
ATOM 1722 C C . PRO A 1 211 ? 6.062 -26.318 -4.561 1.00 93.75 211 PRO A C 1
ATOM 1724 O O . PRO A 1 211 ? 5.586 -26.647 -3.473 1.00 93.75 211 PRO A O 1
ATOM 1727 N N . ILE A 1 212 ? 7.300 -26.672 -4.915 1.00 93.56 212 ILE A N 1
ATOM 1728 C CA . ILE A 1 212 ? 8.162 -27.549 -4.101 1.00 93.56 212 ILE A CA 1
ATOM 1729 C C . ILE A 1 212 ? 8.412 -27.005 -2.685 1.00 93.56 212 ILE A C 1
ATOM 1731 O O . ILE A 1 212 ? 8.594 -27.775 -1.747 1.00 93.56 212 ILE A O 1
ATOM 1735 N N . ASN A 1 213 ? 8.383 -25.683 -2.516 1.00 92.69 213 ASN A N 1
ATOM 1736 C CA . ASN A 1 213 ? 8.476 -25.005 -1.228 1.00 92.69 213 ASN A CA 1
ATOM 1737 C C . ASN A 1 213 ? 7.248 -25.287 -0.345 1.00 92.69 213 ASN A C 1
ATOM 1739 O O . ASN A 1 213 ? 7.410 -25.671 0.811 1.00 92.69 213 ASN A O 1
ATOM 1743 N N . LEU A 1 214 ? 6.028 -25.158 -0.881 1.00 95.00 214 LEU A N 1
ATOM 1744 C CA . LEU A 1 214 ? 4.796 -25.442 -0.136 1.00 95.00 214 LEU A CA 1
ATOM 1745 C C . LEU A 1 214 ? 4.678 -26.934 0.197 1.00 95.00 214 LEU A C 1
ATOM 1747 O O . LEU A 1 214 ? 4.268 -27.296 1.299 1.00 95.00 214 LEU A O 1
ATOM 1751 N N . GLU A 1 215 ? 5.072 -27.807 -0.733 1.00 96.81 215 GLU A N 1
ATOM 1752 C CA . GLU A 1 215 ? 5.131 -29.253 -0.497 1.00 96.81 215 GLU A CA 1
ATOM 1753 C C . GLU A 1 215 ? 6.105 -29.607 0.632 1.00 96.81 215 GLU A C 1
ATOM 1755 O O . GLU A 1 215 ? 5.744 -30.376 1.522 1.00 96.81 215 GLU A O 1
ATOM 1760 N N . ALA A 1 216 ? 7.302 -29.009 0.641 1.00 96.31 216 ALA A N 1
ATOM 1761 C CA . ALA A 1 216 ? 8.287 -29.225 1.697 1.00 96.31 216 ALA A CA 1
ATOM 1762 C C . ALA A 1 216 ? 7.753 -28.794 3.073 1.00 96.31 216 ALA A C 1
ATOM 1764 O O . ALA A 1 216 ? 7.906 -29.530 4.047 1.00 96.31 216 ALA A O 1
ATOM 1765 N N . ILE A 1 217 ? 7.067 -27.649 3.152 1.00 96.25 217 ILE A N 1
ATOM 1766 C CA . ILE A 1 217 ? 6.447 -27.165 4.396 1.00 96.25 217 ILE A CA 1
ATOM 1767 C C . ILE A 1 217 ? 5.336 -28.109 4.859 1.00 96.25 217 ILE A C 1
ATOM 1769 O O . ILE A 1 217 ? 5.281 -28.471 6.034 1.00 96.25 217 ILE A O 1
ATOM 1773 N N . ARG A 1 218 ? 4.462 -28.553 3.948 1.00 97.94 218 ARG A N 1
ATOM 1774 C CA . ARG A 1 218 ? 3.415 -29.541 4.252 1.00 97.94 218 ARG A CA 1
ATOM 1775 C C . ARG A 1 218 ? 4.012 -30.822 4.832 1.00 97.94 218 ARG A C 1
ATOM 1777 O O . ARG A 1 218 ? 3.496 -31.348 5.820 1.00 97.94 218 ARG A O 1
ATOM 1784 N N . ASP A 1 219 ? 5.065 -31.337 4.208 1.00 98.38 219 ASP A N 1
ATOM 1785 C CA . ASP A 1 219 ? 5.680 -32.603 4.595 1.00 98.38 219 ASP A CA 1
ATOM 1786 C C . ASP A 1 219 ? 6.416 -32.483 5.938 1.00 98.38 219 ASP A C 1
ATOM 1788 O O . ASP A 1 219 ? 6.320 -33.395 6.764 1.00 98.38 219 ASP A O 1
ATOM 1792 N N . ASP A 1 220 ? 7.050 -31.340 6.217 1.00 98.12 220 ASP A N 1
ATOM 1793 C CA . ASP A 1 220 ? 7.644 -31.054 7.526 1.00 98.12 220 ASP A CA 1
ATOM 1794 C C . ASP A 1 220 ? 6.578 -30.931 8.627 1.00 98.12 220 ASP A C 1
ATOM 1796 O O . ASP A 1 220 ? 6.680 -31.582 9.670 1.00 98.12 220 ASP A O 1
ATOM 1800 N N . LEU A 1 221 ? 5.477 -30.210 8.383 1.00 98.31 221 LEU A N 1
ATOM 1801 C CA . LEU A 1 221 ? 4.351 -30.171 9.324 1.00 98.31 221 LEU A CA 1
ATOM 1802 C C . LEU A 1 221 ? 3.775 -31.566 9.578 1.00 98.31 221 LEU A C 1
ATOM 1804 O O . LEU A 1 221 ? 3.442 -31.899 10.715 1.00 98.31 221 LEU A O 1
ATOM 1808 N N . LYS A 1 222 ? 3.662 -32.402 8.540 1.00 98.44 222 LYS A N 1
ATOM 1809 C CA . LYS A 1 222 ? 3.185 -33.783 8.677 1.00 98.44 222 LYS A CA 1
ATOM 1810 C C . LYS A 1 222 ? 4.131 -34.614 9.541 1.00 98.44 222 LYS A C 1
ATOM 1812 O O . LYS A 1 222 ? 3.661 -35.305 10.442 1.00 98.44 222 LYS A O 1
ATOM 1817 N N . LYS A 1 223 ? 5.441 -34.525 9.297 1.00 98.56 223 LYS A N 1
ATOM 1818 C CA . LYS A 1 223 ? 6.477 -35.219 10.078 1.00 98.56 223 LYS A CA 1
ATOM 1819 C C . LYS A 1 223 ? 6.434 -34.834 11.559 1.00 98.56 223 LYS A C 1
ATOM 1821 O O . LYS A 1 223 ? 6.650 -35.692 12.408 1.00 98.56 223 LYS A O 1
ATOM 1826 N N . ASN A 1 224 ? 6.117 -33.576 11.855 1.00 98.19 224 ASN A N 1
ATOM 1827 C CA . ASN A 1 224 ? 6.036 -33.048 13.216 1.00 98.19 224 ASN A CA 1
ATOM 1828 C C . ASN A 1 224 ? 4.625 -33.133 13.840 1.00 98.19 224 ASN A C 1
ATOM 1830 O O . ASN A 1 224 ? 4.421 -32.642 14.945 1.00 98.19 224 ASN A O 1
ATOM 1834 N N . GLY A 1 225 ? 3.636 -33.737 13.164 1.00 98.31 225 GLY A N 1
ATOM 1835 C CA . GLY A 1 225 ? 2.267 -33.865 13.688 1.00 98.31 225 GLY A CA 1
ATOM 1836 C C . GLY A 1 225 ? 1.470 -32.552 13.750 1.00 98.31 225 GLY A C 1
ATOM 1837 O O . GLY A 1 225 ? 0.466 -32.475 14.452 1.00 98.31 225 GLY A O 1
ATOM 1838 N N . LEU A 1 226 ? 1.895 -31.521 13.015 1.00 98.25 226 LEU A N 1
ATOM 1839 C CA . LEU A 1 226 ? 1.318 -30.169 13.021 1.00 98.25 226 LEU A CA 1
ATOM 1840 C C . LEU A 1 226 ? 0.457 -29.858 11.788 1.00 98.25 226 LEU A C 1
ATOM 1842 O O . LEU A 1 226 ? -0.091 -28.764 11.686 1.00 98.25 226 LEU A O 1
ATOM 1846 N N . LEU A 1 227 ? 0.313 -30.794 10.841 1.00 98.25 227 LEU A N 1
ATOM 1847 C CA . LEU A 1 227 ? -0.394 -30.537 9.578 1.00 98.25 227 LEU A CA 1
ATOM 1848 C C . LEU A 1 227 ? -1.846 -30.066 9.777 1.00 98.25 227 LEU A C 1
ATOM 1850 O O . LEU A 1 227 ? -2.310 -29.207 9.032 1.00 98.25 227 LEU A O 1
ATOM 1854 N N . SER A 1 228 ? -2.546 -30.570 10.797 1.00 97.94 228 SER A N 1
ATOM 1855 C CA . SER A 1 228 ? -3.914 -30.139 11.123 1.00 97.94 228 SER A CA 1
ATOM 1856 C C . SER A 1 228 ? -4.008 -28.673 11.563 1.00 97.94 228 SER A C 1
ATOM 1858 O O . SER A 1 228 ? -5.078 -28.086 11.452 1.00 97.94 228 SER A O 1
ATOM 1860 N N . GLN A 1 229 ? -2.904 -28.068 12.017 1.00 98.00 229 GLN A N 1
ATOM 1861 C CA . GLN A 1 229 ? -2.841 -26.670 12.456 1.00 98.00 229 GLN A CA 1
ATOM 1862 C C . GLN A 1 229 ? -2.445 -25.701 11.332 1.00 98.00 229 GLN A C 1
ATOM 1864 O O . GLN A 1 229 ? -2.487 -24.490 11.531 1.00 98.00 229 GLN A O 1
ATOM 1869 N N . ALA A 1 230 ? -2.088 -26.188 10.137 1.00 97.31 230 ALA A N 1
ATOM 1870 C CA . ALA A 1 230 ? -1.589 -25.340 9.049 1.00 97.31 230 ALA A CA 1
ATOM 1871 C C . ALA A 1 230 ? -2.569 -24.216 8.657 1.00 97.31 230 ALA A C 1
ATOM 1873 O O . ALA A 1 230 ? -2.165 -23.073 8.421 1.00 97.31 230 ALA A O 1
ATOM 1874 N N . ALA A 1 231 ? -3.868 -24.531 8.623 1.00 96.56 231 ALA A N 1
ATOM 1875 C CA . ALA A 1 231 ? -4.915 -23.555 8.334 1.00 96.56 231 ALA A CA 1
ATOM 1876 C C . ALA A 1 231 ? -5.024 -22.492 9.440 1.00 96.56 231 ALA A C 1
ATOM 1878 O O . ALA A 1 231 ? -5.166 -21.307 9.142 1.00 96.56 231 ALA A O 1
ATOM 1879 N N . ASP A 1 232 ? -4.886 -22.888 10.708 1.00 97.44 232 ASP A N 1
ATOM 1880 C CA . ASP A 1 232 ? -4.887 -21.954 11.834 1.00 97.44 232 ASP A CA 1
ATOM 1881 C C . ASP A 1 232 ? -3.641 -21.069 11.849 1.00 97.44 232 ASP A C 1
ATOM 1883 O O . ASP A 1 232 ? -3.766 -19.864 12.067 1.00 97.44 232 ASP A O 1
ATOM 1887 N N . PHE A 1 233 ? -2.462 -21.614 11.538 1.00 97.12 233 PHE A N 1
ATOM 1888 C CA . PHE A 1 233 ? -1.243 -20.817 11.391 1.00 97.12 233 PHE A CA 1
ATOM 1889 C C . PHE A 1 233 ? -1.411 -19.754 10.308 1.00 97.12 233 PHE A C 1
ATOM 1891 O O . PHE A 1 233 ? -1.147 -18.580 10.571 1.00 97.12 233 PHE A O 1
ATOM 1898 N N . THR A 1 234 ? -1.924 -20.134 9.134 1.00 96.69 234 THR A N 1
ATOM 1899 C CA . THR A 1 234 ? -2.218 -19.207 8.024 1.00 96.69 234 THR A CA 1
ATOM 1900 C C . THR A 1 234 ? -3.214 -18.135 8.459 1.00 96.69 234 THR A C 1
ATOM 1902 O O . THR A 1 234 ? -2.962 -16.943 8.298 1.00 96.69 234 THR A O 1
ATOM 1905 N N . ARG A 1 235 ? -4.324 -18.536 9.086 1.00 96.88 235 ARG A N 1
ATOM 1906 C CA . ARG A 1 235 ? -5.391 -17.628 9.519 1.00 96.88 235 ARG A CA 1
ATOM 1907 C C . ARG A 1 235 ? -4.927 -16.637 10.586 1.00 96.88 235 ARG A C 1
ATOM 1909 O O . ARG A 1 235 ? -5.242 -15.454 10.492 1.00 96.88 235 ARG A O 1
ATOM 1916 N N . VAL A 1 236 ? -4.226 -17.097 11.621 1.00 96.56 236 VAL A N 1
ATOM 1917 C CA . VAL A 1 236 ? -3.813 -16.253 12.756 1.00 96.56 236 VAL A CA 1
ATOM 1918 C C . VAL A 1 236 ? -2.689 -15.303 12.348 1.00 96.56 236 VAL A C 1
ATOM 1920 O O . VAL A 1 236 ? -2.797 -14.102 12.594 1.00 96.56 236 VAL A O 1
ATOM 1923 N N . SER A 1 237 ? -1.654 -15.807 11.670 1.00 96.62 237 SER A N 1
ATOM 1924 C CA . SER A 1 237 ? -0.571 -14.954 11.158 1.00 96.62 237 SER A CA 1
ATOM 1925 C C . SER A 1 237 ? -1.069 -13.971 10.095 1.00 96.62 237 SER A C 1
ATOM 1927 O O . SER A 1 237 ? -0.685 -12.805 10.120 1.00 96.62 237 SER A O 1
ATOM 1929 N N . GLY A 1 238 ? -1.989 -14.393 9.223 1.00 96.19 238 GLY A N 1
ATOM 1930 C CA . GLY A 1 238 ? -2.605 -13.543 8.207 1.00 96.19 238 GLY A CA 1
ATOM 1931 C C . GLY A 1 238 ? -3.476 -12.426 8.784 1.00 96.19 238 GLY A C 1
ATOM 1932 O O . GLY A 1 238 ? -3.394 -11.284 8.329 1.00 96.19 238 GLY A O 1
ATOM 1933 N N . LYS A 1 239 ? -4.251 -12.698 9.845 1.00 95.25 239 LYS A N 1
ATOM 1934 C CA . LYS A 1 239 ? -4.991 -11.647 10.568 1.00 95.25 239 LYS A CA 1
ATOM 1935 C C . LYS A 1 239 ? -4.048 -10.594 11.146 1.00 95.25 239 LYS A C 1
ATOM 1937 O O . LYS A 1 239 ? -4.311 -9.405 11.005 1.00 95.25 239 LYS A O 1
ATOM 1942 N N . PHE A 1 240 ? -2.946 -11.022 11.760 1.00 93.69 240 PHE A N 1
ATOM 1943 C CA . PHE A 1 240 ? -1.950 -10.095 12.292 1.00 93.69 240 PHE A CA 1
ATOM 1944 C C . PHE A 1 240 ? -1.265 -9.290 11.178 1.00 93.69 240 PHE A C 1
ATOM 1946 O O . PHE A 1 240 ? -1.194 -8.068 11.265 1.00 93.69 240 PHE A O 1
ATOM 1953 N N . CYS A 1 241 ? -0.863 -9.950 10.089 1.00 93.94 241 CYS A N 1
ATOM 1954 C CA . CYS A 1 241 ? -0.336 -9.310 8.883 1.00 93.94 241 CYS A CA 1
ATOM 1955 C C . CYS A 1 241 ? -1.287 -8.222 8.343 1.00 93.94 241 CYS A C 1
ATOM 1957 O O . CYS A 1 241 ? -0.853 -7.107 8.065 1.00 93.94 241 CYS A O 1
ATOM 1959 N N . THR A 1 242 ? -2.592 -8.496 8.287 1.00 94.44 242 THR A N 1
ATOM 1960 C CA . THR A 1 242 ? -3.609 -7.540 7.809 1.00 94.44 242 THR A CA 1
ATOM 1961 C C . THR A 1 242 ? -3.665 -6.269 8.664 1.00 94.44 242 THR A C 1
ATOM 1963 O O . THR A 1 242 ? -3.712 -5.163 8.126 1.00 94.44 242 THR A O 1
ATOM 1966 N N . GLU A 1 243 ? -3.618 -6.406 9.992 1.00 92.38 243 GLU A N 1
ATOM 1967 C CA . GLU A 1 243 ? -3.593 -5.262 10.918 1.00 92.38 243 GLU A CA 1
ATOM 1968 C C . GLU A 1 243 ? -2.310 -4.431 10.754 1.00 92.38 243 GLU A C 1
ATOM 1970 O 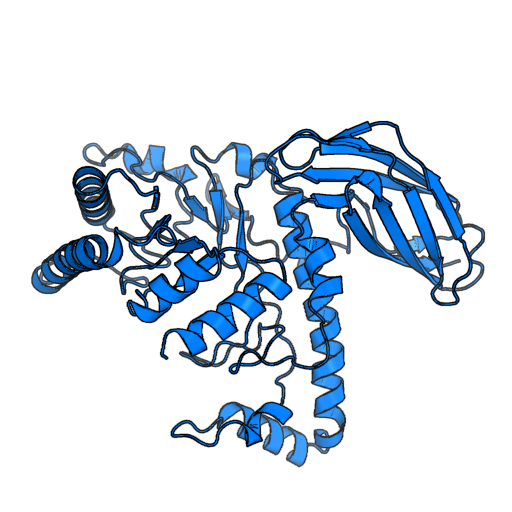O . GLU A 1 243 ? -2.350 -3.199 10.807 1.00 92.38 243 GLU A O 1
ATOM 1975 N N . LEU A 1 244 ? -1.176 -5.089 10.494 1.00 92.31 244 LEU A N 1
ATOM 1976 C CA . LEU A 1 244 ? 0.086 -4.406 10.226 1.00 92.31 244 LEU A CA 1
ATOM 1977 C C . LEU A 1 244 ? 0.042 -3.644 8.896 1.00 92.31 244 LEU A C 1
ATOM 1979 O O . LEU A 1 244 ? 0.421 -2.478 8.866 1.00 92.31 244 LEU A O 1
ATOM 1983 N N . TYR A 1 245 ? -0.493 -4.231 7.821 1.00 93.44 245 TYR A N 1
ATOM 1984 C CA . TYR A 1 245 ? -0.709 -3.506 6.562 1.00 93.44 245 TYR A CA 1
ATOM 1985 C C . TYR A 1 245 ? -1.615 -2.286 6.748 1.00 93.44 245 TYR A C 1
ATOM 1987 O O . TYR A 1 245 ? -1.287 -1.205 6.264 1.00 93.44 245 TYR A O 1
ATOM 1995 N N . LYS A 1 246 ? -2.717 -2.419 7.494 1.00 93.56 246 LYS A N 1
ATOM 1996 C CA . LYS A 1 246 ? -3.579 -1.280 7.840 1.00 93.56 246 LYS A CA 1
ATOM 1997 C C . LYS A 1 246 ? -2.792 -0.175 8.548 1.00 93.56 246 LYS A C 1
ATOM 1999 O O . LYS A 1 246 ? -2.922 0.994 8.194 1.00 93.56 246 LYS A O 1
ATOM 2004 N N . GLN A 1 247 ? -1.946 -0.532 9.514 1.00 91.50 247 GLN A N 1
ATOM 2005 C CA . GLN A 1 247 ? -1.099 0.432 10.215 1.00 91.50 247 GLN A CA 1
ATOM 2006 C C . GLN A 1 247 ? -0.112 1.143 9.275 1.00 91.50 247 GLN A C 1
ATOM 2008 O O . GLN A 1 247 ? 0.053 2.357 9.402 1.00 91.50 247 GLN A O 1
ATOM 2013 N N . GLU A 1 248 ? 0.504 0.422 8.333 1.00 91.25 248 GLU A N 1
ATOM 2014 C CA . GLU A 1 248 ? 1.420 0.979 7.324 1.00 91.25 248 GLU A CA 1
ATOM 2015 C C . GLU A 1 248 ? 0.720 1.965 6.381 1.00 91.25 248 GLU A C 1
ATOM 2017 O O . GLU A 1 248 ? 1.218 3.065 6.134 1.00 91.25 248 GLU A O 1
ATOM 2022 N N . LEU A 1 249 ? -0.464 1.599 5.889 1.00 94.06 249 LEU A N 1
ATOM 2023 C CA . LEU A 1 249 ? -1.261 2.442 4.999 1.00 94.06 249 LEU A CA 1
ATOM 2024 C C . LEU A 1 249 ? -1.676 3.741 5.688 1.00 94.06 249 LEU A C 1
ATOM 2026 O O . LEU A 1 249 ? -1.460 4.830 5.160 1.00 94.06 249 LEU A O 1
ATOM 2030 N N . GLU A 1 250 ? -2.203 3.650 6.907 1.00 95.06 250 GLU A N 1
ATOM 2031 C CA . GLU A 1 250 ? -2.580 4.839 7.668 1.00 95.06 250 GLU A CA 1
ATOM 2032 C C . GLU A 1 250 ? -1.369 5.699 8.047 1.00 95.06 250 GLU A C 1
ATOM 2034 O O . GLU A 1 250 ? -1.476 6.923 8.091 1.00 95.06 250 GLU A O 1
ATOM 2039 N N . LEU A 1 251 ? -0.214 5.086 8.324 1.00 93.38 251 LEU A N 1
ATOM 2040 C CA . LEU A 1 251 ? 1.036 5.803 8.578 1.00 93.38 251 LEU A CA 1
ATOM 2041 C C . LEU A 1 251 ? 1.476 6.600 7.348 1.00 93.38 251 LEU A C 1
ATOM 2043 O O . LEU A 1 251 ? 1.814 7.780 7.478 1.00 93.38 251 LEU A O 1
ATOM 2047 N N . ALA A 1 252 ? 1.418 5.992 6.163 1.00 93.50 252 ALA A N 1
ATOM 2048 C CA . ALA A 1 252 ? 1.682 6.682 4.907 1.00 93.50 252 ALA A CA 1
ATOM 2049 C C . ALA A 1 252 ? 0.707 7.857 4.712 1.00 93.50 252 ALA A C 1
ATOM 2051 O O . ALA A 1 252 ? 1.141 8.979 4.459 1.00 93.50 252 ALA A O 1
ATOM 2052 N N . LEU A 1 253 ? -0.593 7.640 4.933 1.00 94.69 253 LEU A N 1
ATOM 2053 C CA . LEU A 1 253 ? -1.623 8.675 4.789 1.00 94.69 253 LEU A CA 1
ATOM 2054 C C . LEU A 1 253 ? -1.531 9.809 5.829 1.00 94.69 253 LEU A C 1
ATOM 2056 O O . LEU A 1 253 ? -1.902 10.940 5.522 1.00 94.69 253 LEU A O 1
ATOM 2060 N N . ARG A 1 254 ? -1.028 9.551 7.044 1.00 94.06 254 ARG A N 1
ATOM 2061 C CA . ARG A 1 254 ? -0.759 10.593 8.060 1.00 94.06 254 ARG A CA 1
ATOM 2062 C C . ARG A 1 254 ? 0.489 11.424 7.760 1.00 94.06 254 ARG A C 1
ATOM 2064 O O . ARG A 1 254 ? 0.632 12.524 8.290 1.00 94.06 254 ARG A O 1
ATOM 2071 N N . SER A 1 255 ? 1.411 10.901 6.958 1.00 93.56 255 SER A N 1
ATOM 2072 C CA . SER A 1 255 ? 2.726 11.504 6.738 1.00 93.56 255 SER A CA 1
ATOM 2073 C C . SER A 1 255 ? 2.672 12.548 5.621 1.00 93.56 255 SER A C 1
ATOM 2075 O O . SER A 1 255 ? 2.990 12.258 4.477 1.00 93.56 255 SER A O 1
ATOM 2077 N N . ALA A 1 256 ? 2.283 13.787 5.916 1.00 92.00 256 ALA A N 1
ATOM 2078 C CA . ALA A 1 256 ? 2.272 14.858 4.914 1.00 92.00 256 ALA A CA 1
ATOM 2079 C C . ALA A 1 256 ? 3.676 15.489 4.744 1.00 92.00 256 ALA A C 1
ATOM 2081 O O . ALA A 1 256 ? 4.330 15.770 5.750 1.00 92.00 256 ALA A O 1
ATOM 2082 N N . PRO A 1 257 ? 4.161 15.790 3.519 1.00 92.81 257 PRO A N 1
ATOM 2083 C CA . PRO A 1 257 ? 3.449 15.799 2.233 1.00 92.81 257 PRO A CA 1
ATOM 2084 C C . PRO A 1 257 ? 3.692 14.554 1.342 1.00 92.81 257 PRO A C 1
ATOM 2086 O O . PRO A 1 257 ? 3.931 14.704 0.143 1.00 92.81 257 PRO A O 1
ATOM 2089 N N . LEU A 1 258 ? 3.671 13.329 1.884 1.00 93.81 258 LEU A N 1
ATOM 2090 C CA . LEU A 1 258 ? 3.849 12.107 1.084 1.00 93.81 258 LEU A CA 1
ATOM 2091 C C . LEU A 1 258 ? 2.848 12.060 -0.081 1.00 93.81 258 LEU A C 1
ATOM 2093 O O . LEU A 1 258 ? 1.661 12.327 0.095 1.00 93.81 258 LEU A O 1
ATOM 2097 N N . SER A 1 259 ? 3.332 11.709 -1.272 1.00 93.88 259 SER A N 1
ATOM 2098 C CA . SER A 1 259 ? 2.539 11.713 -2.508 1.00 93.88 259 SER A CA 1
ATOM 2099 C C . SER A 1 259 ? 1.912 10.354 -2.830 1.00 93.88 259 SER A C 1
ATOM 2101 O O . SER A 1 259 ? 1.031 10.272 -3.678 1.00 93.88 259 SER A O 1
ATOM 2103 N N . GLY A 1 260 ? 2.345 9.286 -2.156 1.00 94.06 260 GLY A N 1
ATOM 2104 C CA . GLY A 1 260 ? 1.778 7.948 -2.294 1.00 94.06 260 GLY A CA 1
ATOM 2105 C C . GLY A 1 260 ? 2.694 6.863 -1.736 1.00 94.06 260 GLY A C 1
ATOM 2106 O O . GLY A 1 260 ? 3.700 7.142 -1.081 1.00 94.06 260 GLY A O 1
ATOM 2107 N N . TYR A 1 261 ? 2.345 5.610 -2.000 1.00 94.12 261 TYR A N 1
ATOM 2108 C CA . TYR A 1 261 ? 3.074 4.439 -1.523 1.00 94.12 261 TYR A CA 1
ATOM 2109 C C . TYR A 1 261 ? 3.015 3.296 -2.535 1.00 94.12 261 TYR A C 1
ATOM 2111 O O . TYR A 1 261 ? 2.115 3.228 -3.371 1.00 94.12 261 TYR A O 1
ATOM 2119 N N . GLN A 1 262 ? 3.973 2.380 -2.437 1.00 94.62 262 GLN A N 1
ATOM 2120 C CA . GLN A 1 262 ? 4.026 1.145 -3.212 1.00 94.62 262 GLN A CA 1
ATOM 2121 C C . GLN A 1 262 ? 4.131 -0.032 -2.244 1.00 94.62 262 GLN A C 1
ATOM 2123 O O . GLN A 1 262 ? 5.056 -0.077 -1.433 1.00 94.62 262 GLN A O 1
ATOM 2128 N N . LEU A 1 263 ? 3.180 -0.966 -2.304 1.00 93.31 263 LEU A N 1
ATOM 2129 C CA . LEU A 1 263 ? 3.202 -2.170 -1.471 1.00 93.31 263 LEU A CA 1
ATOM 2130 C C . LEU A 1 263 ? 4.215 -3.189 -2.008 1.00 93.31 263 LEU A C 1
ATOM 2132 O O . LEU A 1 263 ? 4.409 -3.280 -3.218 1.00 93.31 263 LEU A O 1
ATOM 2136 N N . LEU A 1 264 ? 4.794 -3.998 -1.120 1.00 90.12 264 LEU A N 1
ATOM 2137 C CA . LEU A 1 264 ? 5.453 -5.256 -1.482 1.00 90.12 264 LEU A CA 1
ATOM 2138 C C . LEU A 1 264 ? 4.851 -6.409 -0.676 1.00 90.12 264 LEU A C 1
ATOM 2140 O O . LEU A 1 264 ? 5.294 -6.712 0.429 1.00 90.12 264 LEU A O 1
ATOM 2144 N N . ASP A 1 265 ? 3.805 -7.063 -1.144 1.00 89.56 265 ASP A N 1
ATOM 2145 C CA . ASP A 1 265 ? 2.955 -6.816 -2.319 1.00 89.56 265 ASP A CA 1
ATOM 2146 C C . ASP A 1 265 ? 1.507 -7.113 -1.849 1.00 89.56 265 ASP A C 1
ATOM 2148 O O . ASP A 1 265 ? 1.309 -7.554 -0.713 1.00 89.56 265 ASP A O 1
ATOM 2152 N N . LEU A 1 266 ? 0.477 -6.849 -2.653 1.00 93.88 266 LEU A N 1
ATOM 2153 C CA . LEU A 1 266 ? -0.887 -7.304 -2.371 1.00 93.88 266 LEU A CA 1
ATOM 2154 C C . LEU A 1 266 ? -1.022 -8.832 -2.520 1.00 93.88 266 LEU A C 1
ATOM 2156 O O . LEU A 1 266 ? -1.819 -9.447 -1.806 1.00 93.88 266 LEU A O 1
ATOM 2160 N N . HIS A 1 267 ? -0.241 -9.442 -3.416 1.00 93.94 267 HIS A N 1
ATOM 2161 C CA . HIS A 1 267 ? -0.246 -10.882 -3.694 1.00 93.94 267 HIS A CA 1
ATOM 2162 C C . HIS A 1 267 ? 1.084 -11.558 -3.325 1.00 93.94 267 HIS A C 1
ATOM 2164 O O . HIS A 1 267 ? 2.121 -10.904 -3.240 1.00 93.94 267 HIS A O 1
ATOM 2170 N N . ASP A 1 268 ? 1.057 -12.868 -3.076 1.00 93.75 268 ASP A N 1
ATOM 2171 C CA . ASP A 1 268 ? 2.273 -13.643 -2.813 1.00 93.75 268 ASP A CA 1
ATOM 2172 C C . ASP A 1 268 ? 3.143 -13.703 -4.075 1.00 93.75 268 ASP A C 1
ATOM 2174 O O . ASP A 1 268 ? 2.686 -14.146 -5.132 1.00 93.75 268 ASP A O 1
ATOM 2178 N N . TYR A 1 269 ? 4.415 -13.319 -3.950 1.00 89.94 269 TYR A N 1
ATOM 2179 C CA . TYR A 1 269 ? 5.372 -13.317 -5.055 1.00 89.94 269 TYR A CA 1
ATOM 2180 C C . TYR A 1 269 ? 5.979 -14.720 -5.252 1.00 89.94 269 TYR A C 1
ATOM 2182 O O . TYR A 1 269 ? 6.686 -15.203 -4.358 1.00 89.94 269 TYR A O 1
ATOM 2190 N N . PRO A 1 270 ? 5.769 -15.378 -6.413 1.00 84.50 270 PRO A N 1
ATOM 2191 C CA . PRO A 1 270 ? 6.248 -16.740 -6.662 1.00 84.50 270 PRO A CA 1
ATOM 2192 C C . PRO A 1 270 ? 7.638 -16.805 -7.325 1.00 84.50 270 PRO A C 1
ATOM 2194 O O . PRO A 1 270 ? 8.072 -17.893 -7.700 1.00 84.50 270 PRO A O 1
ATOM 2197 N N . GLY A 1 271 ? 8.305 -15.664 -7.547 1.00 78.81 271 GLY A N 1
ATOM 2198 C CA . GLY A 1 271 ? 9.515 -15.560 -8.373 1.00 78.81 271 GLY A CA 1
ATOM 2199 C C . GLY A 1 271 ? 10.820 -15.977 -7.678 1.00 78.81 271 GLY A C 1
ATOM 2200 O O . GLY A 1 271 ? 10.955 -17.106 -7.210 1.00 78.81 271 GLY A O 1
ATOM 2201 N N . GLN A 1 272 ? 11.836 -15.102 -7.683 1.00 65.25 272 GLN A N 1
ATOM 2202 C CA . GLN A 1 272 ? 13.172 -15.392 -7.131 1.00 65.25 272 GLN A CA 1
ATOM 2203 C C . GLN A 1 272 ? 13.136 -15.542 -5.598 1.00 65.25 272 GLN A C 1
ATOM 2205 O O . GLN A 1 272 ? 13.408 -14.603 -4.856 1.00 65.25 272 GLN A O 1
ATOM 2210 N N . GLY A 1 273 ? 12.798 -16.750 -5.141 1.00 71.88 273 GLY A N 1
ATOM 2211 C CA . GLY A 1 273 ? 12.416 -17.021 -3.757 1.00 71.88 273 GLY A CA 1
ATOM 2212 C C . GLY A 1 273 ? 10.947 -16.660 -3.534 1.00 71.88 273 GLY A C 1
ATOM 2213 O O . GLY A 1 273 ? 10.509 -15.564 -3.871 1.00 71.88 273 GLY A O 1
ATOM 2214 N N . THR A 1 274 ? 10.162 -17.591 -2.989 1.00 80.12 274 THR A N 1
ATOM 2215 C CA . THR A 1 274 ? 8.755 -17.312 -2.681 1.00 80.12 274 THR A CA 1
ATOM 2216 C C . THR A 1 274 ? 8.662 -16.370 -1.486 1.00 80.12 274 THR A C 1
ATOM 2218 O O . THR A 1 274 ? 9.222 -16.664 -0.428 1.00 80.12 274 THR A O 1
ATOM 2221 N N . ALA A 1 275 ? 7.935 -15.264 -1.639 1.00 87.56 275 ALA A N 1
ATOM 2222 C CA . ALA A 1 275 ? 7.644 -14.336 -0.552 1.00 87.56 275 ALA A CA 1
ATOM 2223 C C . ALA A 1 275 ? 6.147 -14.376 -0.219 1.00 87.56 275 ALA A C 1
ATOM 2225 O O . ALA A 1 275 ? 5.313 -13.946 -1.014 1.00 87.56 275 ALA A O 1
ATOM 2226 N N . HIS A 1 276 ? 5.814 -14.870 0.977 1.00 90.19 276 HIS A N 1
ATOM 2227 C CA . HIS A 1 276 ? 4.435 -15.008 1.467 1.00 90.19 276 HIS A CA 1
ATOM 2228 C C . HIS A 1 276 ? 3.920 -13.727 2.140 1.00 90.19 276 HIS A C 1
ATOM 2230 O O . HIS A 1 276 ? 3.397 -13.750 3.259 1.00 90.19 276 HIS A O 1
ATOM 2236 N N . VAL A 1 277 ? 4.140 -12.600 1.463 1.00 90.06 277 VAL A N 1
ATOM 2237 C CA . VAL A 1 277 ? 3.837 -11.245 1.945 1.00 90.06 277 VAL A CA 1
ATOM 2238 C C . VAL A 1 277 ? 2.425 -10.785 1.579 1.00 90.06 277 VAL A C 1
ATOM 2240 O O . VAL A 1 277 ? 1.935 -9.818 2.151 1.00 90.06 277 VAL A O 1
ATOM 2243 N N . GLY A 1 278 ? 1.767 -11.462 0.639 1.00 92.75 278 GLY A N 1
ATOM 2244 C CA . GLY A 1 278 ? 0.480 -11.060 0.099 1.00 92.75 278 GLY A CA 1
ATOM 2245 C C . GLY A 1 278 ? -0.698 -11.417 0.997 1.00 92.75 278 GLY A C 1
ATOM 2246 O O . GLY A 1 278 ? -0.733 -12.459 1.668 1.00 92.75 278 GLY A O 1
ATOM 2247 N N . LEU A 1 279 ? -1.720 -10.562 0.932 1.00 94.75 279 LEU A N 1
ATOM 2248 C CA . LEU A 1 279 ? -3.070 -10.865 1.419 1.00 94.75 279 LEU A CA 1
ATOM 2249 C C . LEU A 1 279 ? -3.807 -11.811 0.453 1.00 94.75 279 LEU A C 1
ATOM 2251 O O . LEU A 1 279 ? -4.716 -12.542 0.855 1.00 94.75 279 LEU A O 1
ATOM 2255 N N . LEU A 1 280 ? -3.370 -11.821 -0.807 1.00 95.94 280 LEU A N 1
ATOM 2256 C CA . LEU A 1 280 ? -3.771 -12.748 -1.857 1.00 95.94 280 LEU A CA 1
ATOM 2257 C C . LEU A 1 280 ? -2.661 -13.765 -2.130 1.00 95.94 280 LEU A C 1
ATOM 2259 O O . LEU A 1 280 ? -1.486 -13.501 -1.877 1.00 95.94 280 LEU A O 1
ATOM 2263 N N . ASP A 1 281 ? -3.028 -14.928 -2.652 1.00 95.38 281 ASP A N 1
ATOM 2264 C CA . ASP A 1 281 ? -2.060 -15.928 -3.097 1.00 95.38 281 ASP A CA 1
ATOM 2265 C C . ASP A 1 281 ? -1.443 -15.581 -4.464 1.00 95.38 281 ASP A C 1
ATOM 2267 O O . ASP A 1 281 ? -1.800 -14.578 -5.091 1.00 95.38 281 ASP A O 1
ATOM 2271 N N . SER A 1 282 ? -0.520 -16.411 -4.958 1.00 94.00 282 SER A N 1
ATOM 2272 C CA . SER A 1 282 ? 0.154 -16.172 -6.243 1.00 94.00 282 SER A CA 1
ATOM 2273 C C . SER A 1 282 ? -0.777 -16.211 -7.468 1.00 94.00 282 SER A C 1
ATOM 2275 O O . SER A 1 282 ? -0.372 -15.811 -8.560 1.00 94.00 282 SER A O 1
ATOM 2277 N N . PHE A 1 283 ? -2.033 -16.640 -7.307 1.00 94.38 283 PHE A N 1
ATOM 2278 C CA . PHE A 1 283 ? -3.078 -16.641 -8.338 1.00 94.38 283 PHE A CA 1
ATOM 2279 C C . PHE A 1 283 ? -4.056 -15.461 -8.193 1.00 94.38 283 PHE A C 1
ATOM 2281 O O . PHE A 1 283 ? -5.033 -15.360 -8.949 1.00 94.38 283 PHE A O 1
ATOM 2288 N N . TRP A 1 284 ? -3.764 -14.528 -7.279 1.00 95.94 284 TRP A N 1
ATOM 2289 C CA . TRP A 1 284 ? -4.608 -13.388 -6.912 1.00 95.94 284 TRP A CA 1
ATOM 2290 C C . TRP A 1 284 ? -5.927 -13.785 -6.236 1.00 95.94 284 TRP A C 1
ATOM 2292 O O . TRP A 1 284 ? -6.878 -13.002 -6.235 1.00 95.94 284 TRP A O 1
ATOM 2302 N N . ASP A 1 285 ? -6.005 -14.985 -5.661 1.00 95.69 285 ASP A N 1
ATOM 2303 C CA . ASP A 1 285 ? -7.184 -15.422 -4.918 1.00 95.69 285 ASP A CA 1
ATOM 2304 C C . ASP A 1 285 ? -7.028 -15.138 -3.410 1.00 95.69 285 ASP A C 1
ATOM 2306 O O . ASP A 1 285 ? -5.909 -15.116 -2.885 1.00 95.69 285 ASP A O 1
ATOM 2310 N N . PRO A 1 286 ? -8.136 -14.941 -2.671 1.00 94.75 286 PRO A N 1
ATOM 2311 C CA . PRO A 1 286 ? -8.082 -14.708 -1.232 1.00 94.75 286 PRO A CA 1
ATOM 2312 C C . PRO A 1 286 ? -7.474 -15.880 -0.454 1.00 94.75 286 PRO A C 1
ATOM 2314 O O . PRO A 1 286 ? -7.837 -17.040 -0.656 1.00 94.75 286 PRO A O 1
ATOM 2317 N N . LYS A 1 287 ? -6.627 -15.563 0.533 1.00 94.38 287 LYS A N 1
ATOM 2318 C CA . LYS A 1 287 ? -6.064 -16.543 1.485 1.00 94.38 287 LYS A CA 1
ATOM 2319 C C . LYS A 1 287 ? -6.977 -16.818 2.695 1.00 94.38 287 LYS A C 1
ATOM 2321 O O . LYS A 1 287 ? -6.631 -17.621 3.557 1.00 94.38 287 LYS A O 1
ATOM 2326 N N . GLY A 1 288 ? -8.143 -16.163 2.770 1.00 93.12 288 GLY A N 1
ATOM 2327 C CA . GLY A 1 288 ? -9.192 -16.429 3.768 1.00 93.12 288 GLY A CA 1
ATOM 2328 C C . GLY A 1 288 ? -9.034 -15.726 5.123 1.00 93.12 288 GLY A C 1
ATOM 2329 O O . GLY A 1 288 ? -9.733 -16.069 6.075 1.00 93.12 288 GLY A O 1
ATOM 2330 N N . PHE A 1 289 ? -8.121 -14.757 5.242 1.00 95.25 289 PHE A N 1
ATOM 2331 C CA . PHE A 1 289 ? -7.907 -13.991 6.480 1.00 95.25 289 PHE A CA 1
ATOM 2332 C C . PHE A 1 289 ? -8.098 -12.474 6.340 1.00 95.25 289 PHE A C 1
ATOM 2334 O O . PHE A 1 289 ? -8.073 -11.778 7.355 1.00 95.25 289 PHE A O 1
ATOM 2341 N N . ALA A 1 290 ? -8.293 -11.973 5.119 1.00 95.44 290 ALA A N 1
ATOM 2342 C CA . ALA A 1 290 ? -8.489 -10.563 4.806 1.00 95.44 290 ALA A CA 1
ATOM 2343 C C . ALA A 1 290 ? -9.537 -10.412 3.702 1.00 95.44 290 ALA A C 1
ATOM 2345 O O . ALA A 1 290 ? -9.618 -11.254 2.809 1.00 95.44 290 ALA A O 1
ATOM 2346 N N . GLU A 1 291 ? -10.297 -9.320 3.760 1.00 95.94 291 GLU A N 1
ATOM 2347 C CA . GLU A 1 291 ? -11.355 -8.995 2.805 1.00 95.94 291 GLU A CA 1
ATOM 2348 C C . GLU A 1 291 ? -11.128 -7.588 2.224 1.00 95.94 291 GLU A C 1
ATOM 2350 O O . GLU A 1 291 ? -10.683 -6.699 2.963 1.00 95.94 291 GLU A O 1
ATOM 2355 N N . PRO A 1 292 ? -11.476 -7.337 0.945 1.00 95.94 292 PRO A N 1
ATOM 2356 C CA . PRO A 1 292 ? -11.196 -6.055 0.299 1.00 95.94 292 PRO A CA 1
ATOM 2357 C C . PRO A 1 292 ? -11.877 -4.857 0.973 1.00 95.94 292 PRO A C 1
ATOM 2359 O O . PRO A 1 292 ? -11.257 -3.811 1.140 1.00 95.94 292 PRO A O 1
ATOM 2362 N N . ALA A 1 293 ? -13.146 -4.991 1.381 1.00 94.81 293 ALA A N 1
ATOM 2363 C CA . ALA A 1 293 ? -13.918 -3.865 1.913 1.00 94.81 293 ALA A CA 1
ATOM 2364 C C . ALA A 1 293 ? -13.359 -3.319 3.247 1.00 94.81 293 ALA A C 1
ATOM 2366 O O . ALA A 1 293 ? -13.085 -2.120 3.295 1.00 94.81 293 ALA A O 1
ATOM 2367 N N . PRO A 1 294 ? -13.095 -4.144 4.285 1.00 93.88 294 PRO A N 1
ATOM 2368 C CA . PRO A 1 294 ? -12.431 -3.673 5.504 1.00 93.88 294 PRO A CA 1
ATOM 2369 C C . PRO A 1 294 ? -11.016 -3.141 5.262 1.00 93.88 294 PRO A C 1
ATOM 2371 O O . PRO A 1 294 ? -10.620 -2.153 5.869 1.00 93.88 294 PRO A O 1
ATOM 2374 N N . PHE A 1 295 ? -10.245 -3.770 4.369 1.00 94.75 295 PHE A N 1
ATOM 2375 C CA . PHE A 1 295 ? -8.900 -3.293 4.039 1.00 94.75 295 PHE A CA 1
ATOM 2376 C C . PHE A 1 295 ? -8.938 -1.891 3.420 1.00 94.75 295 PHE A C 1
ATOM 2378 O O . PHE A 1 295 ? -8.158 -1.013 3.790 1.00 94.75 295 PHE A O 1
ATOM 2385 N N . ARG A 1 296 ? -9.903 -1.658 2.524 1.00 95.25 296 ARG A N 1
ATOM 2386 C CA . ARG A 1 296 ? -10.083 -0.391 1.818 1.00 95.25 296 ARG A CA 1
ATOM 2387 C C . ARG A 1 296 ? -10.448 0.777 2.742 1.00 95.25 296 ARG A C 1
ATOM 2389 O O . ARG A 1 296 ? -10.218 1.927 2.367 1.00 95.25 296 ARG A O 1
ATOM 2396 N N . GLU A 1 297 ? -10.938 0.535 3.956 1.00 95.50 297 GLU A N 1
ATOM 2397 C CA . GLU A 1 297 ? -11.119 1.596 4.965 1.00 95.50 297 GLU A CA 1
ATOM 2398 C C . GLU A 1 297 ? -9.795 2.305 5.309 1.00 95.50 297 GLU A C 1
ATOM 2400 O O . GLU A 1 297 ? -9.807 3.476 5.679 1.00 95.50 297 GLU A O 1
ATOM 2405 N N . ALA A 1 298 ? -8.647 1.642 5.114 1.00 95.06 298 ALA A N 1
ATOM 2406 C CA . ALA A 1 298 ? -7.316 2.193 5.373 1.00 95.06 298 ALA A CA 1
ATOM 2407 C C . ALA A 1 298 ? -6.679 2.917 4.171 1.00 95.06 298 ALA A C 1
ATOM 2409 O O . ALA A 1 298 ? -5.635 3.546 4.327 1.00 95.06 298 ALA A O 1
ATOM 2410 N N . CYS A 1 299 ? -7.265 2.819 2.973 1.00 95.06 299 CYS A N 1
ATOM 2411 C CA . CYS A 1 299 ? -6.699 3.370 1.731 1.00 95.06 299 CYS A CA 1
ATOM 2412 C C . CYS A 1 299 ? -7.737 3.978 0.773 1.00 95.06 299 CYS A C 1
ATOM 2414 O O . CYS A 1 299 ? -7.452 4.198 -0.402 1.00 95.06 299 CYS A O 1
ATOM 2416 N N . SER A 1 300 ? -8.947 4.260 1.254 1.00 95.50 300 SER A N 1
ATOM 2417 C CA . SER A 1 300 ? -9.984 4.917 0.455 1.00 95.50 300 SER A CA 1
ATOM 2418 C C . SER A 1 300 ? -9.585 6.340 0.033 1.00 95.50 300 SER A C 1
ATOM 2420 O O . SER A 1 300 ? -8.704 6.946 0.637 1.00 95.50 300 SER A O 1
ATOM 2422 N N . PRO A 1 301 ? -10.262 6.939 -0.967 1.00 95.56 301 PRO A N 1
ATOM 2423 C CA . PRO A 1 301 ? -10.026 8.340 -1.325 1.00 95.56 301 PRO A CA 1
ATOM 2424 C C . PRO A 1 301 ? -10.261 9.319 -0.166 1.00 95.56 301 PRO A C 1
ATOM 2426 O O . PRO A 1 301 ? -9.681 10.400 -0.147 1.00 95.56 301 PRO A O 1
ATOM 2429 N N . ILE A 1 302 ? -11.103 8.944 0.800 1.00 97.19 302 ILE A N 1
ATOM 2430 C CA . ILE A 1 302 ? -11.311 9.671 2.051 1.00 97.19 302 ILE A CA 1
ATOM 2431 C C . ILE A 1 302 ? -11.153 8.681 3.198 1.00 97.19 302 ILE A C 1
ATOM 2433 O O . ILE A 1 302 ? -11.867 7.680 3.249 1.00 97.19 302 ILE A O 1
ATOM 2437 N N . VAL A 1 303 ? -10.232 8.965 4.117 1.00 98.00 303 VAL A N 1
ATOM 2438 C CA . VAL A 1 303 ? -9.919 8.090 5.258 1.00 98.00 303 VAL A CA 1
ATOM 2439 C C . VAL A 1 303 ? -9.896 8.920 6.536 1.00 98.00 303 VAL A C 1
ATOM 2441 O O . VAL A 1 303 ? -9.105 9.864 6.618 1.00 98.00 303 VAL A O 1
ATOM 2444 N N . PRO A 1 304 ? -10.716 8.580 7.545 1.00 98.06 304 PRO A N 1
ATOM 2445 C CA . PRO A 1 304 ? -10.512 9.040 8.909 1.00 98.06 304 PRO A CA 1
ATOM 2446 C C . PRO A 1 304 ? -9.227 8.418 9.473 1.00 98.06 304 PRO A C 1
ATOM 2448 O O . PRO A 1 304 ? -9.036 7.201 9.422 1.00 98.06 304 PRO A O 1
ATOM 2451 N N . LEU A 1 305 ? -8.358 9.245 10.039 1.00 98.00 305 LEU A N 1
ATOM 2452 C CA . LEU A 1 305 ? -7.083 8.857 10.632 1.00 98.00 305 LEU A CA 1
ATOM 2453 C C . LEU A 1 305 ? -7.073 9.265 12.100 1.00 98.00 305 LEU A C 1
ATOM 2455 O O . LEU A 1 305 ? -7.147 10.447 12.430 1.00 98.00 305 LEU A O 1
ATOM 2459 N N . LEU A 1 306 ? -6.972 8.286 12.993 1.00 97.19 306 LEU A N 1
ATOM 2460 C CA . LEU A 1 306 ? -6.912 8.541 14.424 1.00 97.19 306 LEU A CA 1
ATOM 2461 C C . LEU A 1 306 ? -5.463 8.495 14.907 1.00 97.19 306 LEU A C 1
ATOM 2463 O O . LEU A 1 306 ? -4.726 7.578 14.554 1.00 97.19 306 LEU A O 1
ATOM 2467 N N . ARG A 1 307 ? -5.066 9.470 15.729 1.00 96.88 307 ARG A N 1
ATOM 2468 C CA . ARG A 1 307 ? -3.788 9.475 16.453 1.00 96.88 307 ARG A CA 1
ATOM 2469 C C . ARG A 1 307 ? -4.011 9.044 17.893 1.00 96.88 307 ARG A C 1
ATOM 2471 O O . ARG A 1 307 ? -4.275 9.865 18.774 1.00 96.88 307 ARG A O 1
ATOM 2478 N N . LEU A 1 308 ? -3.926 7.738 18.101 1.00 96.06 308 LEU A N 1
ATOM 2479 C CA . LEU A 1 308 ? -3.918 7.086 19.406 1.00 96.06 308 LEU A CA 1
ATOM 2480 C C . LEU A 1 308 ? -2.478 6.971 19.923 1.00 96.06 308 LEU A C 1
ATOM 2482 O O . LEU A 1 308 ? -1.668 6.300 19.273 1.00 96.06 308 LEU A O 1
ATOM 2486 N N . PRO A 1 309 ? -2.159 7.533 21.104 1.00 94.69 309 PRO A N 1
ATOM 2487 C CA . PRO A 1 309 ? -0.826 7.421 21.699 1.00 94.69 309 PRO A CA 1
ATOM 2488 C C . PRO A 1 309 ? -0.483 5.995 22.143 1.00 94.69 309 PRO A C 1
ATOM 2490 O O . PRO A 1 309 ? 0.691 5.662 22.257 1.00 94.69 309 PRO A O 1
ATOM 2493 N N . LYS A 1 310 ? -1.493 5.155 22.383 1.00 94.56 310 LYS A N 1
ATOM 2494 C CA . LYS A 1 310 ? -1.342 3.750 22.765 1.00 94.56 310 LYS A CA 1
ATOM 2495 C C . LYS A 1 310 ? -2.600 2.959 22.414 1.00 94.56 310 LYS A C 1
ATOM 2497 O O . LYS A 1 310 ? -3.637 3.545 22.116 1.00 94.56 310 LYS A O 1
ATOM 2502 N N . ARG A 1 311 ? -2.513 1.628 22.453 1.00 95.12 311 ARG A N 1
ATOM 2503 C CA . ARG A 1 311 ? -3.660 0.723 22.239 1.00 95.12 311 ARG A CA 1
ATOM 2504 C C . ARG A 1 311 ? -4.122 -0.030 23.484 1.00 95.12 311 ARG A C 1
ATOM 2506 O O . ARG A 1 311 ? -5.109 -0.747 23.399 1.00 95.12 311 ARG A O 1
ATOM 2513 N N . VAL A 1 312 ? -3.435 0.121 24.612 1.00 96.62 312 VAL A N 1
ATOM 2514 C CA . VAL A 1 312 ? -3.801 -0.502 25.890 1.00 96.62 312 VAL A CA 1
ATOM 2515 C C . VAL A 1 312 ? -3.993 0.604 26.919 1.00 96.62 312 VAL A C 1
ATOM 2517 O O . VAL A 1 312 ? -3.102 1.439 27.090 1.00 96.62 312 VAL A O 1
ATOM 2520 N N . TYR A 1 313 ? -5.150 0.616 27.567 1.00 97.44 313 TYR A N 1
ATOM 2521 C CA . TYR A 1 313 ? -5.564 1.611 28.551 1.00 97.44 313 TYR A CA 1
ATOM 2522 C C . TYR A 1 313 ? -6.004 0.925 29.844 1.00 97.44 313 TYR A C 1
ATOM 2524 O O . TYR A 1 313 ? -6.455 -0.222 29.798 1.00 97.44 313 TYR A O 1
ATOM 2532 N N . THR A 1 314 ? -5.908 1.619 30.973 1.00 97.25 314 THR A N 1
ATOM 2533 C CA . THR A 1 314 ? -6.587 1.224 32.208 1.00 97.25 314 THR A CA 1
ATOM 2534 C C . THR A 1 314 ? -7.969 1.877 32.307 1.00 97.25 314 THR A C 1
ATOM 2536 O O . THR A 1 314 ? -8.244 2.880 31.643 1.00 97.25 314 THR A O 1
ATOM 2539 N N . SER A 1 315 ? -8.881 1.289 33.082 1.00 95.56 315 SER A N 1
ATOM 2540 C CA . SER A 1 315 ? -10.274 1.756 33.190 1.00 95.56 315 SER A CA 1
ATOM 2541 C C . SER A 1 315 ? -10.426 3.150 33.823 1.00 95.56 315 SER A C 1
ATOM 2543 O O . SER A 1 315 ? -11.404 3.852 33.557 1.00 95.56 315 SER A O 1
ATOM 2545 N N . ASP A 1 316 ? -9.449 3.581 34.621 1.00 95.88 316 ASP A N 1
ATOM 2546 C CA . ASP A 1 316 ? -9.375 4.906 35.244 1.00 95.88 316 ASP A CA 1
ATOM 2547 C C . ASP A 1 316 ? -8.806 5.983 34.305 1.00 95.88 316 ASP A C 1
ATOM 2549 O O . ASP A 1 316 ? -8.894 7.181 34.594 1.00 95.88 316 ASP A O 1
ATOM 2553 N N . GLU A 1 317 ? -8.273 5.587 33.147 1.00 96.75 317 GLU A N 1
ATOM 2554 C CA . GLU A 1 317 ? -7.788 6.525 32.146 1.00 96.75 317 GLU A CA 1
ATOM 2555 C C . GLU A 1 317 ? -8.916 7.174 31.346 1.00 96.75 317 GLU A C 1
ATOM 2557 O O . GLU A 1 317 ? -9.962 6.599 31.033 1.00 96.75 317 GLU A O 1
ATOM 2562 N N . THR A 1 318 ? -8.645 8.409 30.931 1.00 96.62 318 THR A N 1
ATOM 2563 C CA . THR A 1 318 ? -9.415 9.075 29.887 1.00 96.62 318 THR A CA 1
ATOM 2564 C C . THR A 1 318 ? -8.715 8.854 28.555 1.00 96.62 318 THR A C 1
ATOM 2566 O O . THR A 1 318 ? -7.590 9.313 28.344 1.00 96.62 318 THR A O 1
ATOM 2569 N N . LEU A 1 319 ? -9.388 8.176 27.630 1.00 97.56 319 LEU A N 1
ATOM 2570 C CA . LEU A 1 319 ? -8.918 8.078 26.258 1.00 97.56 319 LEU A CA 1
ATOM 2571 C C . LEU A 1 319 ? -9.009 9.459 25.611 1.00 97.56 319 LEU A C 1
ATOM 2573 O O . LEU A 1 319 ? -10.068 10.077 25.632 1.00 97.56 319 LEU A O 1
ATOM 2577 N N . SER A 1 320 ? -7.914 9.921 25.010 1.00 96.94 320 SER A N 1
ATOM 2578 C CA . SER A 1 320 ? -7.864 11.138 24.200 1.00 96.94 320 SER A CA 1
ATOM 2579 C C . SER A 1 320 ? -7.108 10.853 22.907 1.00 96.94 320 SER A C 1
ATOM 2581 O O . SER A 1 320 ? -5.998 10.315 22.942 1.00 96.94 320 SER A O 1
ATOM 2583 N N . ALA A 1 321 ? -7.708 11.186 21.765 1.00 97.44 321 ALA A N 1
ATOM 2584 C CA . ALA A 1 321 ? -7.104 10.953 20.458 1.00 97.44 321 ALA A CA 1
ATOM 2585 C C . ALA A 1 321 ? -7.451 12.073 19.479 1.00 97.44 321 ALA A C 1
ATOM 2587 O O . ALA A 1 321 ? -8.589 12.543 19.445 1.00 97.44 321 ALA A O 1
ATOM 2588 N N . LYS A 1 322 ? -6.476 12.489 18.667 1.00 97.81 322 LYS A N 1
ATOM 2589 C CA . LYS A 1 322 ? -6.702 13.487 17.611 1.00 97.81 322 LYS A CA 1
ATOM 2590 C C . LYS A 1 322 ? -7.250 12.802 16.370 1.00 97.81 322 LYS A C 1
ATOM 2592 O O . LYS A 1 322 ? -6.733 11.758 15.975 1.00 97.81 322 LYS A O 1
ATOM 2597 N N . LEU A 1 323 ? -8.261 13.405 15.763 1.00 97.94 323 LEU A N 1
ATOM 2598 C CA . LEU A 1 323 ? -8.848 12.966 14.509 1.00 97.94 323 LEU A CA 1
ATOM 2599 C C . LEU A 1 323 ? -8.350 13.845 13.363 1.00 97.94 323 LEU A C 1
ATOM 2601 O O . LEU A 1 323 ? -8.447 15.076 13.405 1.00 97.94 323 LEU A O 1
ATOM 2605 N N . GLU A 1 324 ? -7.859 13.179 12.331 1.00 97.81 324 GLU A N 1
ATOM 2606 C CA . GLU A 1 324 ? -7.453 13.744 11.055 1.00 97.81 324 GLU A CA 1
ATOM 2607 C C . GLU A 1 324 ? -8.209 13.053 9.919 1.00 97.81 324 GLU A C 1
ATOM 2609 O O . GLU A 1 324 ? -8.802 11.989 10.102 1.00 97.81 324 GLU A O 1
ATOM 2614 N N . PHE A 1 325 ? -8.190 13.656 8.737 1.00 97.94 325 PHE A N 1
ATOM 2615 C CA . PHE A 1 325 ? -8.704 13.054 7.511 1.00 97.94 325 PHE A CA 1
ATOM 2616 C C . PHE A 1 325 ? -7.685 13.166 6.380 1.00 97.94 325 PHE A C 1
ATOM 2618 O O . PHE A 1 325 ? -6.840 14.065 6.361 1.00 97.94 325 PHE A O 1
ATOM 2625 N N . VAL A 1 326 ? -7.819 12.283 5.398 1.00 97.38 326 VAL A N 1
ATOM 2626 C CA . VAL A 1 326 ? -7.370 12.555 4.027 1.00 97.38 326 VAL A CA 1
ATOM 2627 C C . VAL A 1 326 ? -8.578 12.766 3.126 1.00 97.38 326 VAL A C 1
ATOM 2629 O O . VAL A 1 326 ? -9.645 12.206 3.381 1.00 97.38 326 VAL A O 1
ATOM 2632 N N . ASN A 1 327 ? -8.400 13.549 2.071 1.00 97.62 327 ASN A N 1
ATOM 2633 C CA . ASN A 1 327 ? -9.345 13.699 0.977 1.00 97.62 327 ASN A CA 1
ATOM 2634 C C . ASN A 1 327 ? -8.575 13.848 -0.342 1.00 97.62 327 ASN A C 1
ATOM 2636 O O . ASN A 1 327 ? -8.021 14.904 -0.648 1.00 97.62 327 ASN A O 1
ATOM 2640 N N . PHE A 1 328 ? -8.565 12.775 -1.121 1.00 95.88 328 PHE A N 1
ATOM 2641 C CA . PHE A 1 328 ? -7.960 12.689 -2.448 1.00 95.88 328 PHE A CA 1
ATOM 2642 C C . PHE A 1 328 ? -9.007 12.588 -3.563 1.00 95.88 328 PHE A C 1
ATOM 2644 O O . PHE A 1 328 ? -8.725 12.061 -4.637 1.00 95.88 328 PHE A O 1
ATOM 2651 N N . LEU A 1 329 ? -10.227 13.074 -3.318 1.00 96.12 329 LEU A N 1
ATOM 2652 C CA . LEU A 1 329 ? -11.185 13.314 -4.395 1.00 96.12 329 LEU A CA 1
ATOM 2653 C C . LEU A 1 329 ? -10.763 14.519 -5.248 1.00 96.12 329 LEU A C 1
ATOM 2655 O O . LEU A 1 329 ? -9.800 15.223 -4.963 1.00 96.12 329 LEU A O 1
ATOM 2659 N N . GLU A 1 330 ? -11.538 14.797 -6.290 1.00 96.00 330 GLU A N 1
ATOM 2660 C CA . GLU A 1 330 ? -11.321 15.952 -7.165 1.00 96.00 330 GLU A CA 1
ATOM 2661 C C . GLU A 1 330 ? -11.762 17.283 -6.532 1.00 96.00 330 GLU A C 1
ATOM 2663 O O . GLU A 1 330 ? -11.405 18.353 -7.028 1.00 96.00 330 GLU A O 1
ATOM 2668 N N . LYS A 1 331 ? -12.584 17.248 -5.470 1.00 97.19 331 LYS A N 1
ATOM 2669 C CA . LYS A 1 331 ? -13.189 18.443 -4.858 1.00 97.19 331 LYS A CA 1
ATOM 2670 C C . LYS A 1 331 ? -13.244 18.365 -3.323 1.00 97.19 331 LYS A C 1
ATOM 2672 O O . LYS A 1 331 ? -13.437 17.280 -2.772 1.00 97.19 331 LYS A O 1
ATOM 2677 N N . PRO A 1 332 ? -13.131 19.512 -2.624 1.00 97.81 332 PRO A N 1
ATOM 2678 C CA . PRO A 1 332 ? -13.428 19.606 -1.196 1.00 97.81 332 PRO A CA 1
ATOM 2679 C C . PRO A 1 332 ? -14.863 19.182 -0.858 1.00 97.81 332 PRO A C 1
ATOM 2681 O O . PRO A 1 332 ? -15.768 19.353 -1.677 1.00 97.81 332 PRO A O 1
ATOM 2684 N N . ILE A 1 333 ? -15.081 18.712 0.373 1.00 97.50 333 ILE A N 1
ATOM 2685 C CA . ILE A 1 333 ? -16.417 18.412 0.913 1.00 97.50 333 ILE A CA 1
ATOM 2686 C C . ILE A 1 333 ? -16.707 19.346 2.086 1.00 97.50 333 ILE A C 1
ATOM 2688 O O . ILE A 1 333 ? -15.901 19.466 3.007 1.00 97.50 333 ILE A O 1
ATOM 2692 N N . SER A 1 334 ? -17.865 19.997 2.070 1.00 97.12 334 SER A N 1
ATOM 2693 C CA . SER A 1 334 ? -18.301 20.904 3.135 1.00 97.12 334 SER A CA 1
ATOM 2694 C C . SER A 1 334 ? -19.344 20.273 4.048 1.00 97.12 334 SER A C 1
ATOM 2696 O O . SER A 1 334 ? -20.069 19.371 3.638 1.00 97.12 334 SER A O 1
ATOM 2698 N N . ASN A 1 335 ? -19.461 20.807 5.266 1.00 96.62 335 ASN A N 1
ATOM 2699 C CA . ASN A 1 335 ? -20.477 20.430 6.257 1.00 96.62 335 ASN A CA 1
ATOM 2700 C C . ASN A 1 335 ? -20.471 18.941 6.646 1.00 96.62 335 ASN A C 1
ATOM 2702 O O . ASN A 1 335 ? -21.518 18.358 6.920 1.00 96.62 335 ASN A O 1
ATOM 2706 N N . VAL A 1 336 ? -19.289 18.331 6.699 1.00 97.62 336 VAL A N 1
ATOM 2707 C CA . VAL A 1 336 ? -19.129 16.952 7.172 1.00 97.62 336 VAL A CA 1
ATOM 2708 C C . VAL A 1 336 ? -19.271 16.934 8.690 1.00 97.62 336 VAL A C 1
ATOM 2710 O O . VAL A 1 336 ? -18.738 17.817 9.364 1.00 97.62 336 VAL A O 1
ATOM 2713 N N . SER A 1 337 ? -19.962 15.940 9.246 1.00 97.06 337 SER A N 1
ATOM 2714 C CA . SER A 1 337 ? -20.125 15.819 10.696 1.00 97.06 337 SER A CA 1
ATOM 2715 C C . SER A 1 337 ? -19.654 14.454 11.203 1.00 97.06 337 SER A C 1
ATOM 2717 O O . SER A 1 337 ? -20.481 13.556 11.388 1.00 97.06 337 SER A O 1
ATOM 2719 N N . PRO A 1 338 ? -18.339 14.269 11.437 1.00 97.94 338 PRO A N 1
ATOM 2720 C CA . PRO A 1 338 ? -17.802 12.993 11.889 1.00 97.94 338 PRO A CA 1
ATOM 2721 C C . PRO A 1 338 ? -18.434 12.543 13.205 1.00 97.94 338 PRO A C 1
ATOM 2723 O O . PRO A 1 338 ? -18.564 13.315 14.152 1.00 97.94 338 PRO A O 1
ATOM 2726 N N . GLN A 1 339 ? -18.797 11.273 13.268 1.00 98.06 339 GLN A N 1
ATOM 2727 C CA . GLN A 1 339 ? -19.336 10.599 14.442 1.00 98.06 339 GLN A CA 1
ATOM 2728 C C . GLN A 1 339 ? -18.347 9.527 14.869 1.00 98.06 339 GLN A C 1
ATOM 2730 O O . GLN A 1 339 ? -17.686 8.921 14.021 1.00 98.06 339 GLN A O 1
ATOM 2735 N N . TRP A 1 340 ? -18.233 9.300 16.169 1.00 98.62 340 TRP A N 1
ATOM 2736 C CA . TRP A 1 340 ? -17.385 8.251 16.704 1.00 98.62 340 TRP A CA 1
ATOM 2737 C C . TRP A 1 340 ? -18.092 7.481 17.809 1.00 98.62 340 TRP A C 1
ATOM 2739 O O . TRP A 1 340 ? -18.892 8.037 18.557 1.00 98.62 340 TRP A O 1
ATOM 2749 N N . GLU A 1 341 ? -17.762 6.201 17.913 1.00 98.44 341 GLU A N 1
ATOM 2750 C CA . GLU A 1 341 ? -18.235 5.304 18.962 1.00 98.44 341 GLU A CA 1
ATOM 2751 C C . GLU A 1 341 ? -17.103 4.381 19.417 1.00 98.44 341 GLU A C 1
ATOM 2753 O O . GLU A 1 341 ? -16.208 4.042 18.642 1.00 98.44 341 GLU A O 1
ATOM 2758 N N . ILE A 1 342 ? -17.151 3.967 20.679 1.00 98.50 342 ILE A N 1
ATOM 2759 C CA . ILE A 1 342 ? -16.293 2.943 21.268 1.00 98.50 342 ILE A CA 1
ATOM 2760 C C . ILE A 1 342 ? -17.211 1.833 21.763 1.00 98.50 342 ILE A C 1
ATOM 2762 O O . ILE A 1 342 ? -18.026 2.059 22.660 1.00 98.50 342 ILE A O 1
ATOM 2766 N N . LYS A 1 343 ? -17.083 0.639 21.184 1.00 98.19 343 LYS A N 1
ATOM 2767 C CA . LYS A 1 343 ? -17.885 -0.536 21.548 1.00 98.19 343 LYS A CA 1
ATOM 2768 C C . LYS A 1 343 ? -16.997 -1.693 21.968 1.00 98.19 343 LYS A C 1
ATOM 2770 O O . LYS A 1 343 ? -15.999 -1.967 21.304 1.00 98.19 343 LYS A O 1
ATOM 2775 N N . ALA A 1 344 ? -17.374 -2.374 23.042 1.00 96.94 344 ALA A N 1
ATOM 2776 C CA . ALA A 1 344 ? -16.785 -3.653 23.417 1.00 96.94 344 ALA A CA 1
ATOM 2777 C C . ALA A 1 344 ? -17.139 -4.746 22.392 1.00 96.94 344 ALA A C 1
ATOM 2779 O O . ALA A 1 344 ? -18.060 -4.590 21.583 1.00 96.94 344 ALA A O 1
ATOM 2780 N N . SER A 1 345 ? -16.408 -5.861 22.422 1.00 94.44 345 SER A N 1
ATOM 2781 C CA . SER A 1 345 ? -16.622 -7.009 21.528 1.00 94.44 345 SER A CA 1
ATOM 2782 C C . SER A 1 345 ? -18.006 -7.664 21.666 1.00 94.44 345 SER A C 1
ATOM 2784 O O . SER A 1 345 ? -18.490 -8.264 20.708 1.00 94.44 345 SER A O 1
ATOM 2786 N N . ASP A 1 346 ? -18.670 -7.502 22.813 1.00 93.50 346 ASP A N 1
ATOM 2787 C CA . ASP A 1 346 ? -20.055 -7.926 23.068 1.00 93.50 346 ASP A CA 1
ATOM 2788 C C . ASP A 1 346 ? -21.117 -6.922 22.563 1.00 93.50 346 ASP A C 1
ATOM 2790 O O . ASP A 1 346 ? -22.318 -7.179 22.650 1.00 93.50 346 ASP A O 1
ATOM 2794 N N . GLY A 1 347 ? -20.685 -5.781 22.016 1.00 94.75 347 GLY A N 1
ATOM 2795 C CA . GLY A 1 347 ? -21.540 -4.711 21.508 1.00 94.75 347 GLY A CA 1
ATOM 2796 C C . GLY A 1 347 ? -21.897 -3.626 22.528 1.00 94.75 347 GLY A C 1
ATOM 2797 O O . GLY A 1 347 ? -22.550 -2.650 22.146 1.00 94.75 347 GLY A O 1
ATOM 2798 N N . LYS A 1 348 ? -21.466 -3.734 23.792 1.00 95.50 348 LYS A N 1
ATOM 2799 C CA . LYS A 1 348 ? -21.715 -2.711 24.818 1.00 95.50 348 LYS A CA 1
ATOM 2800 C C . LYS A 1 348 ? -21.042 -1.390 24.439 1.00 95.50 348 LYS A C 1
ATOM 2802 O O . LYS A 1 348 ? -19.844 -1.343 24.157 1.00 95.50 348 LYS A O 1
ATOM 2807 N N . LEU A 1 349 ? -21.813 -0.303 24.463 1.00 97.12 349 LEU A N 1
ATOM 2808 C CA . LEU A 1 349 ? -21.305 1.046 24.222 1.00 97.12 349 LEU A CA 1
ATOM 2809 C C . LEU A 1 349 ? -20.504 1.541 25.436 1.00 97.12 349 LEU A C 1
ATOM 2811 O O . LEU A 1 349 ? -21.001 1.523 26.563 1.00 97.12 349 LEU A O 1
ATOM 2815 N N . ILE A 1 350 ? -19.275 1.990 25.191 1.00 96.88 350 ILE A N 1
ATOM 2816 C CA . ILE A 1 350 ? -18.369 2.564 26.198 1.00 96.88 350 ILE A CA 1
ATOM 2817 C C . ILE A 1 350 ? -18.377 4.091 26.110 1.00 96.88 350 ILE A C 1
ATOM 2819 O O . ILE A 1 350 ? -18.375 4.768 27.134 1.00 96.88 350 ILE A O 1
ATOM 2823 N N . GLY A 1 351 ? -18.423 4.638 24.896 1.00 96.81 351 GLY A N 1
ATOM 2824 C CA . GLY A 1 351 ? -18.496 6.075 24.666 1.00 96.81 351 GLY A CA 1
ATOM 2825 C C . GLY A 1 351 ? -18.861 6.394 23.226 1.00 96.81 351 GLY A C 1
ATOM 2826 O O . GLY A 1 351 ? -18.673 5.569 22.334 1.00 96.81 351 GLY A O 1
ATOM 2827 N N . GLU A 1 352 ? -19.371 7.595 23.001 1.00 98.06 352 GLU A N 1
ATOM 2828 C CA . GLU A 1 352 ? -19.720 8.100 21.677 1.00 98.06 352 GLU A CA 1
ATOM 2829 C C . GLU A 1 352 ? -19.603 9.621 21.628 1.00 98.06 352 GLU A C 1
ATOM 2831 O O . GLU A 1 352 ? -19.580 10.302 22.657 1.00 98.06 352 GLU A O 1
ATOM 2836 N N . GLY A 1 353 ? -19.558 10.164 20.418 1.00 97.62 353 GLY A N 1
ATOM 2837 C CA . GLY A 1 353 ? -19.593 11.598 20.216 1.00 97.62 353 GLY A CA 1
ATOM 2838 C C . GLY A 1 353 ? -19.670 11.994 18.752 1.00 97.62 353 GLY A C 1
ATOM 2839 O O . GLY A 1 353 ? -19.651 11.174 17.834 1.00 97.62 353 GLY A O 1
ATOM 2840 N N . LYS A 1 354 ? -19.759 13.305 18.539 1.00 97.06 354 LYS A N 1
ATOM 2841 C CA . LYS A 1 354 ? -19.865 13.921 17.220 1.00 97.06 354 LYS A CA 1
ATOM 2842 C C . LYS A 1 354 ? -18.987 15.165 17.157 1.00 97.06 354 LYS A C 1
ATOM 2844 O O . LYS A 1 354 ? -18.875 15.899 18.135 1.00 97.06 354 LYS A O 1
ATOM 2849 N N . LEU A 1 355 ? -18.375 15.390 16.003 1.00 95.75 355 LEU A N 1
ATOM 2850 C CA . LEU A 1 355 ? -17.575 16.563 15.676 1.00 95.75 355 LEU A CA 1
ATOM 2851 C C . LEU A 1 355 ? -18.240 17.327 14.524 1.00 95.75 355 LEU A C 1
ATOM 2853 O O . LEU A 1 355 ? -18.925 16.740 13.685 1.00 95.75 355 LEU A O 1
ATOM 2857 N N . GLY A 1 356 ? -18.002 18.635 14.466 1.00 83.94 356 GLY A N 1
ATOM 2858 C CA . GLY A 1 356 ? -18.407 19.477 13.341 1.00 83.94 356 GLY A CA 1
ATOM 2859 C C . GLY A 1 356 ? -19.727 20.242 13.511 1.00 83.94 356 GLY A C 1
ATOM 2860 O O . GLY A 1 356 ? -20.272 20.301 14.617 1.00 83.94 356 GLY A O 1
ATOM 2861 N N . PRO A 1 357 ? -20.213 20.874 12.422 1.00 93.44 357 PRO A N 1
ATOM 2862 C CA . PRO A 1 357 ? -19.802 20.661 11.024 1.00 93.44 357 PRO A CA 1
ATOM 2863 C C . PRO A 1 357 ? -18.379 21.152 10.701 1.00 93.44 357 PRO A C 1
ATOM 2865 O O . PRO A 1 357 ? -17.937 22.182 11.205 1.00 93.44 357 PRO A O 1
ATOM 2868 N N . ILE A 1 358 ? -17.665 20.412 9.848 1.00 95.94 358 ILE A N 1
ATOM 2869 C CA . ILE A 1 358 ? -16.311 20.729 9.361 1.00 95.94 358 ILE A CA 1
ATOM 2870 C C . ILE A 1 358 ? -16.258 20.757 7.826 1.00 95.94 358 ILE A C 1
ATOM 2872 O O . ILE A 1 358 ? -17.134 20.220 7.147 1.00 95.94 358 ILE A O 1
ATOM 2876 N N . ASN A 1 359 ? -15.185 21.328 7.279 1.00 96.50 359 ASN A N 1
ATOM 2877 C CA . ASN A 1 359 ? -14.851 21.238 5.858 1.00 96.50 359 ASN A CA 1
ATOM 2878 C C . ASN A 1 359 ? -13.629 20.332 5.666 1.00 96.50 359 ASN A C 1
ATOM 2880 O O . ASN A 1 359 ? -12.635 20.484 6.373 1.00 96.50 359 ASN A O 1
ATOM 2884 N N . LEU A 1 360 ? -13.692 19.434 4.687 1.00 97.62 360 LEU A N 1
ATOM 2885 C CA . LEU A 1 360 ? -12.594 18.577 4.254 1.00 97.62 360 LEU A CA 1
ATOM 2886 C C . LEU A 1 360 ? -11.999 19.137 2.947 1.00 97.62 360 LEU A C 1
ATOM 2888 O O . LEU A 1 360 ? -12.520 18.828 1.868 1.00 97.62 360 LEU A O 1
ATOM 2892 N N . PRO A 1 361 ? -10.944 19.979 3.002 1.00 97.69 361 PRO A N 1
ATOM 2893 C CA . PRO A 1 361 ? -10.183 20.369 1.810 1.00 97.69 361 PRO A CA 1
ATOM 2894 C C . PRO A 1 361 ? -9.513 19.151 1.160 1.00 97.69 361 PRO A C 1
ATOM 2896 O O . PRO A 1 361 ? -9.562 18.060 1.710 1.00 97.69 361 PRO A O 1
ATOM 2899 N N . LEU A 1 362 ? -8.887 19.328 -0.004 1.00 97.00 362 LEU A N 1
ATOM 2900 C CA . LEU A 1 362 ? -8.059 18.277 -0.602 1.00 97.00 362 LEU A CA 1
ATOM 2901 C C . LEU A 1 362 ? -6.732 18.134 0.155 1.00 97.00 362 LEU A C 1
ATOM 2903 O O . LEU A 1 362 ? -6.163 19.132 0.598 1.00 97.00 362 LEU A O 1
ATOM 2907 N N . GLY A 1 363 ? -6.221 16.909 0.246 1.00 94.69 363 GLY A N 1
ATOM 2908 C CA . GLY A 1 363 ? -4.912 16.602 0.817 1.00 94.69 363 GLY A CA 1
ATOM 2909 C C . GLY A 1 363 ? -4.958 15.605 1.971 1.00 94.69 363 GLY A C 1
ATOM 2910 O O . GLY A 1 363 ? -5.956 14.929 2.204 1.00 94.69 363 GLY A O 1
ATOM 2911 N N . ALA A 1 364 ? -3.839 15.508 2.682 1.00 94.12 364 ALA A N 1
ATOM 2912 C CA . ALA A 1 364 ? -3.630 14.589 3.795 1.00 94.12 364 ALA A CA 1
ATOM 2913 C C . ALA A 1 364 ? -3.436 15.335 5.122 1.00 94.12 364 ALA A C 1
ATOM 2915 O O . ALA A 1 364 ? -3.181 16.541 5.126 1.00 94.12 364 ALA A O 1
ATOM 2916 N N . ALA A 1 365 ? -3.530 14.604 6.239 1.00 90.06 365 ALA A N 1
ATOM 2917 C CA . ALA A 1 365 ? -3.355 15.129 7.597 1.00 90.06 365 ALA A CA 1
ATOM 2918 C C . ALA A 1 365 ? -4.240 16.357 7.909 1.00 90.06 365 ALA A C 1
ATOM 2920 O O . ALA A 1 365 ? -3.813 17.289 8.589 1.00 90.06 365 ALA A O 1
ATOM 2921 N N . ILE A 1 366 ? -5.477 16.371 7.402 1.00 96.12 366 ILE A N 1
ATOM 2922 C CA . ILE A 1 366 ? -6.450 17.449 7.616 1.00 96.12 366 ILE A CA 1
ATOM 2923 C C . ILE A 1 366 ? -6.918 17.384 9.075 1.00 96.12 366 ILE A C 1
ATOM 2925 O O . ILE A 1 366 ? -7.615 16.429 9.425 1.00 96.12 366 ILE A O 1
ATOM 2929 N N . PRO A 1 367 ? -6.580 18.357 9.939 1.00 95.81 367 PRO A N 1
ATOM 2930 C CA . PRO A 1 367 ? -6.958 18.304 11.343 1.00 95.81 367 PRO A CA 1
ATOM 2931 C C . PRO A 1 367 ? -8.452 18.591 11.510 1.00 95.81 367 PRO A C 1
ATOM 2933 O O . PRO A 1 367 ? -8.969 19.571 10.974 1.00 95.81 367 PRO A O 1
ATOM 2936 N N . VAL A 1 368 ? -9.139 17.754 12.288 1.00 94.94 368 VAL A N 1
ATOM 2937 C CA . VAL A 1 368 ? -10.591 17.860 12.503 1.00 94.94 368 VAL A CA 1
ATOM 2938 C C . VAL A 1 368 ? -10.952 18.180 13.949 1.00 94.94 368 VAL A C 1
ATOM 2940 O O . VAL A 1 368 ? -11.865 18.962 14.204 1.00 94.94 368 VAL A O 1
ATOM 2943 N N . GLY A 1 369 ? -10.255 17.580 14.906 1.00 95.69 369 GLY A N 1
ATOM 2944 C CA . GLY A 1 369 ? -10.554 17.747 16.323 1.00 95.69 369 GLY A CA 1
ATOM 2945 C C . GLY A 1 369 ? -10.002 16.593 17.140 1.00 95.69 369 GLY A C 1
ATOM 2946 O O . GLY A 1 369 ? -9.070 15.915 16.711 1.00 95.69 369 GLY A O 1
ATOM 2947 N N . SER A 1 370 ? -10.597 16.353 18.303 1.00 96.38 370 SER A N 1
ATOM 2948 C CA . SER A 1 370 ? -10.222 15.241 19.173 1.00 96.38 370 SER A CA 1
ATOM 2949 C C . SER A 1 370 ? -11.457 14.524 19.694 1.00 96.38 370 SER A C 1
ATOM 2951 O O . SER A 1 370 ? -12.499 15.145 19.898 1.00 96.38 370 SER A O 1
ATOM 2953 N N . LEU A 1 371 ? -11.315 13.228 19.944 1.00 96.00 371 LEU A N 1
ATOM 2954 C CA . LEU A 1 371 ? -12.274 12.435 20.701 1.00 96.00 371 LEU A CA 1
ATOM 2955 C C . LEU A 1 371 ? -11.750 12.188 22.117 1.00 96.00 371 LEU A C 1
ATOM 2957 O O . LEU A 1 371 ? -10.541 12.038 22.320 1.00 96.00 371 LEU A O 1
ATOM 2961 N N . THR A 1 372 ? -12.674 12.177 23.077 1.00 97.38 372 THR A N 1
ATOM 2962 C CA . THR A 1 372 ? -12.393 11.973 24.500 1.00 97.38 372 THR A CA 1
ATOM 2963 C C . THR A 1 372 ? -13.443 11.039 25.088 1.00 97.38 372 THR A C 1
ATOM 2965 O O . THR A 1 372 ? -14.633 11.289 24.904 1.00 97.38 372 THR A O 1
ATOM 2968 N N . ALA A 1 373 ? -13.028 9.994 25.803 1.00 97.44 373 ALA A N 1
ATOM 2969 C CA . ALA A 1 373 ? -13.941 9.048 26.445 1.00 97.44 373 ALA A CA 1
ATOM 2970 C C . ALA A 1 373 ? -13.399 8.561 27.795 1.00 97.44 373 ALA A C 1
ATOM 2972 O O . ALA A 1 373 ? -12.211 8.264 27.922 1.00 97.44 373 ALA A O 1
ATOM 2973 N N . PHE A 1 374 ? -14.282 8.445 28.787 1.00 96.75 374 PHE A N 1
ATOM 2974 C CA . PHE A 1 374 ? -13.982 7.772 30.051 1.00 96.75 374 PHE A CA 1
ATOM 2975 C C . PHE A 1 374 ? -14.170 6.263 29.886 1.00 96.75 374 PHE A C 1
ATOM 2977 O O . PHE A 1 374 ? -15.147 5.829 29.277 1.00 96.75 374 PHE A O 1
ATOM 2984 N N . LEU A 1 375 ? -13.248 5.467 30.428 1.00 96.81 375 LEU A N 1
ATOM 2985 C CA . LEU A 1 375 ? -13.214 4.014 30.221 1.00 96.81 375 LEU A CA 1
ATOM 2986 C C . LEU A 1 375 ? -13.711 3.206 31.431 1.00 96.81 375 LEU A C 1
ATOM 2988 O O . LEU A 1 375 ? -13.681 1.978 31.414 1.00 96.81 375 LEU A O 1
ATOM 2992 N N . SER A 1 376 ? -14.234 3.886 32.453 1.00 93.56 376 SER A N 1
ATOM 2993 C CA . SER A 1 376 ? -14.623 3.301 33.743 1.00 93.56 376 SER A CA 1
ATOM 2994 C C . SER A 1 376 ? -15.784 2.304 33.671 1.00 93.56 376 SER A C 1
ATOM 2996 O O . SER A 1 376 ? -16.063 1.601 34.638 1.00 93.56 376 SER A O 1
ATOM 2998 N N . SER A 1 377 ? -16.475 2.220 32.530 1.00 91.88 377 SER A N 1
ATOM 2999 C CA . SER A 1 377 ? -17.545 1.245 32.292 1.00 91.88 377 SER A CA 1
ATOM 3000 C C . SER A 1 377 ? -17.034 -0.172 31.984 1.00 91.88 377 SER A C 1
ATOM 3002 O O . SER A 1 377 ? -17.845 -1.110 31.957 1.00 91.88 377 SER A O 1
ATOM 3004 N N . ALA A 1 378 ? -15.724 -0.332 31.756 1.00 92.50 378 ALA A N 1
ATOM 3005 C CA . ALA A 1 378 ? -15.043 -1.611 31.591 1.00 92.50 378 ALA A CA 1
ATOM 3006 C C . ALA A 1 378 ? -14.505 -2.104 32.945 1.00 92.50 378 ALA A C 1
ATOM 3008 O O . ALA A 1 378 ? -13.492 -1.622 33.441 1.00 92.50 378 ALA A O 1
ATOM 3009 N N . THR A 1 379 ? -15.199 -3.071 33.543 1.00 93.19 379 THR A N 1
ATOM 3010 C CA . THR A 1 379 ? -14.864 -3.648 34.860 1.00 93.19 379 THR A CA 1
ATOM 3011 C C . THR A 1 379 ? -14.086 -4.962 34.771 1.00 93.19 379 THR A C 1
ATOM 3013 O O . THR A 1 379 ? -13.697 -5.516 35.793 1.00 93.19 379 THR A O 1
ATOM 3016 N N . GLU A 1 380 ? -13.859 -5.464 33.558 1.00 94.94 380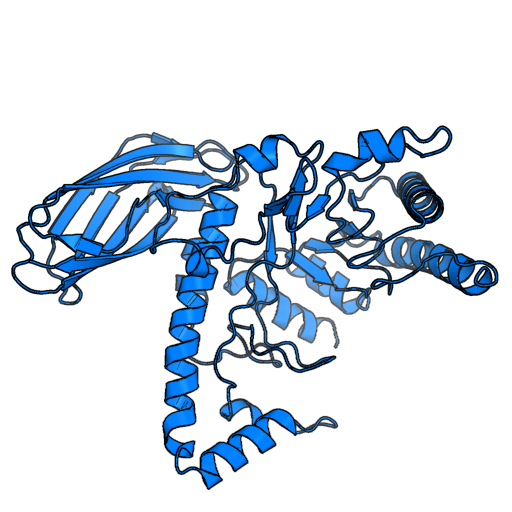 GLU A N 1
ATOM 3017 C CA . GLU A 1 380 ? -13.078 -6.663 33.238 1.00 94.94 380 GLU A CA 1
ATOM 3018 C C . GLU A 1 380 ? -12.178 -6.372 32.020 1.00 94.94 380 GLU A C 1
ATOM 3020 O O . GLU A 1 380 ? -12.472 -5.430 31.272 1.00 94.94 380 GLU A O 1
ATOM 3025 N N . PRO A 1 381 ? -11.091 -7.139 31.784 1.00 97.25 381 PRO A N 1
ATOM 3026 C CA . PRO A 1 381 ? -10.275 -6.990 30.580 1.00 97.25 381 PRO A CA 1
ATOM 3027 C C . PRO A 1 381 ? -11.127 -7.063 29.307 1.00 97.25 381 PRO A C 1
ATOM 3029 O O . PRO A 1 381 ? -11.717 -8.096 28.998 1.00 97.25 381 PRO A O 1
ATOM 3032 N N . THR A 1 382 ? -11.193 -5.955 28.571 1.00 97.12 382 THR A N 1
ATOM 3033 C CA . THR A 1 382 ? -12.144 -5.757 27.470 1.00 97.12 382 THR A CA 1
ATOM 3034 C C . THR A 1 382 ? -11.409 -5.377 26.188 1.00 97.12 382 THR A C 1
ATOM 3036 O O . THR A 1 382 ? -10.702 -4.369 26.147 1.00 97.12 382 THR A O 1
ATOM 3039 N N . GLU A 1 383 ? -11.614 -6.144 25.114 1.00 97.69 383 GLU A N 1
ATOM 3040 C CA . GLU A 1 383 ? -11.304 -5.684 23.756 1.00 97.69 383 GLU A CA 1
ATOM 3041 C C . GLU A 1 383 ? -12.420 -4.741 23.292 1.00 97.69 383 GLU A C 1
ATOM 3043 O O . GLU A 1 383 ? -13.603 -5.089 23.347 1.00 97.69 383 GLU A O 1
ATOM 3048 N N . ALA A 1 384 ? -12.050 -3.554 22.819 1.00 97.88 384 ALA A N 1
ATOM 3049 C CA . ALA A 1 384 ? -12.985 -2.577 22.284 1.00 97.88 384 ALA A CA 1
ATOM 3050 C C . ALA A 1 384 ? -12.536 -2.059 20.915 1.00 97.88 384 ALA A C 1
ATOM 3052 O O . ALA A 1 384 ? -11.349 -2.016 20.588 1.00 97.88 384 ALA A O 1
ATOM 3053 N N . THR A 1 385 ? -13.503 -1.638 20.108 1.00 98.12 385 THR A N 1
ATOM 3054 C CA . THR A 1 385 ? -13.287 -1.022 18.800 1.00 98.12 385 THR A CA 1
ATOM 3055 C C . THR A 1 385 ? -13.752 0.423 18.836 1.00 98.12 385 THR A C 1
ATOM 3057 O O . THR A 1 385 ? -14.912 0.702 19.132 1.00 98.12 385 THR A O 1
ATOM 3060 N N . ILE A 1 386 ? -12.846 1.335 18.494 1.00 98.50 386 ILE A N 1
ATOM 3061 C CA . ILE A 1 386 ? -13.157 2.724 18.172 1.00 98.50 386 ILE A CA 1
ATOM 3062 C C . ILE A 1 386 ? -13.534 2.766 16.698 1.00 98.50 386 ILE A C 1
ATOM 3064 O O . ILE A 1 386 ? -12.736 2.356 15.857 1.00 98.50 386 ILE A O 1
ATOM 3068 N N . ARG A 1 387 ? -14.714 3.273 16.361 1.00 98.50 387 ARG A N 1
ATOM 3069 C CA . ARG A 1 387 ? -15.144 3.499 14.980 1.00 98.50 387 ARG A CA 1
ATOM 3070 C C . ARG A 1 387 ? -15.375 4.982 14.768 1.00 98.50 387 ARG A C 1
ATOM 3072 O O . ARG A 1 387 ? -16.010 5.624 15.596 1.00 98.50 387 ARG A O 1
ATOM 3079 N N . VAL A 1 388 ? -14.879 5.505 13.653 1.00 98.50 388 VAL A N 1
ATOM 3080 C CA . VAL A 1 388 ? -15.176 6.860 13.182 1.00 98.50 388 VAL A CA 1
ATOM 3081 C C . VAL A 1 388 ? -15.879 6.748 11.839 1.00 98.50 388 VAL A C 1
ATOM 3083 O O . VAL A 1 388 ? -15.391 6.061 10.944 1.00 98.50 388 VAL A O 1
ATOM 3086 N N . SER A 1 389 ? -17.004 7.439 11.689 1.00 97.94 389 SER A N 1
ATOM 3087 C CA . SER A 1 389 ? -17.783 7.497 10.452 1.00 97.94 389 SER A CA 1
ATOM 3088 C C . SER A 1 389 ? -18.139 8.934 10.094 1.00 97.94 389 SER A C 1
ATOM 3090 O O . SER A 1 389 ? -18.540 9.712 10.956 1.00 97.94 389 SER A O 1
ATOM 3092 N N . ALA A 1 390 ? -18.060 9.269 8.814 1.00 97.44 390 ALA A N 1
ATOM 3093 C CA . ALA A 1 390 ? -18.522 10.523 8.238 1.00 97.44 390 ALA A CA 1
ATOM 3094 C C . ALA A 1 390 ? -19.426 10.196 7.035 1.00 97.44 390 ALA A C 1
ATOM 3096 O O . ALA A 1 390 ? -18.929 10.093 5.907 1.00 97.44 390 ALA A O 1
ATOM 3097 N N . PRO A 1 391 ? -20.735 9.970 7.261 1.00 96.12 391 PRO A N 1
ATOM 3098 C CA . PRO A 1 391 ? -21.669 9.551 6.215 1.00 96.12 391 PRO A CA 1
ATOM 3099 C C . PRO A 1 391 ? -21.737 10.523 5.035 1.00 96.12 391 PRO A C 1
ATOM 3101 O O . PRO A 1 391 ? -21.800 10.084 3.890 1.00 96.12 391 PRO A O 1
ATOM 3104 N N . GLU A 1 392 ? -21.641 11.831 5.292 1.00 96.06 392 GLU A N 1
ATOM 3105 C CA . GLU A 1 392 ? -21.658 12.873 4.256 1.00 96.06 392 GLU A CA 1
ATOM 3106 C C . GLU A 1 392 ? -20.468 12.761 3.290 1.00 96.06 392 GLU A C 1
ATOM 3108 O O . GLU A 1 392 ? -20.549 13.203 2.148 1.00 96.06 392 GLU A O 1
ATOM 3113 N N . ALA A 1 393 ? -19.374 12.144 3.741 1.00 95.44 393 ALA A N 1
ATOM 3114 C CA . ALA A 1 393 ? -18.170 11.889 2.959 1.00 95.44 393 ALA A CA 1
ATOM 3115 C C . ALA A 1 393 ? -18.023 10.412 2.543 1.00 95.44 393 ALA A C 1
ATOM 3117 O O . ALA A 1 393 ? -17.004 10.050 1.960 1.00 95.44 393 ALA A O 1
ATOM 3118 N N . CYS A 1 394 ? -19.004 9.552 2.856 1.00 95.50 394 CYS A N 1
ATOM 3119 C CA . CYS A 1 394 ? -18.926 8.097 2.660 1.00 95.50 394 CYS A CA 1
ATOM 3120 C C . CYS A 1 394 ? -17.644 7.473 3.247 1.00 95.50 394 CYS A C 1
ATOM 3122 O O . CYS A 1 394 ? -17.076 6.546 2.672 1.00 95.50 394 CYS A O 1
ATOM 3124 N N . ALA A 1 395 ? -17.175 8.001 4.380 1.00 96.69 395 ALA A N 1
ATOM 3125 C CA . ALA A 1 395 ? -15.893 7.636 4.969 1.00 96.69 395 ALA A CA 1
ATOM 3126 C C . ALA A 1 395 ? -16.080 6.928 6.313 1.00 96.69 395 ALA A C 1
ATOM 3128 O O . ALA A 1 395 ? -16.894 7.345 7.141 1.00 96.69 395 ALA A O 1
ATOM 3129 N N . MET A 1 396 ? -15.305 5.872 6.544 1.00 97.62 396 MET A N 1
ATOM 3130 C CA . MET A 1 396 ? -15.289 5.126 7.799 1.00 97.62 396 MET A CA 1
ATOM 3131 C C . MET A 1 396 ? -13.918 4.491 8.008 1.00 97.62 396 MET A C 1
ATOM 3133 O O . MET A 1 396 ? -13.258 4.127 7.040 1.00 97.62 396 MET A O 1
ATOM 3137 N N . ASN A 1 397 ? -13.503 4.379 9.267 1.00 98.06 397 ASN A N 1
ATOM 3138 C CA . ASN A 1 397 ? -12.357 3.574 9.680 1.00 98.06 397 ASN A CA 1
ATOM 3139 C C . ASN A 1 397 ? -12.532 3.156 11.152 1.00 98.06 397 ASN A C 1
ATOM 3141 O O . ASN A 1 397 ? -13.360 3.718 11.884 1.00 98.06 397 ASN A O 1
ATOM 3145 N N . SER A 1 398 ? -11.779 2.153 11.594 1.00 97.25 398 SER A N 1
ATOM 3146 C CA . SER A 1 398 ? -11.874 1.612 12.947 1.00 97.25 398 SER A CA 1
ATOM 3147 C C . SER A 1 398 ? -10.538 1.149 13.521 1.00 97.25 398 SER A C 1
ATOM 3149 O O . SER A 1 398 ? -9.614 0.793 12.796 1.00 97.25 398 SER A O 1
ATOM 3151 N N . TRP A 1 399 ? -10.412 1.150 14.847 1.00 97.19 399 TRP A N 1
ATOM 3152 C CA . TRP A 1 399 ? -9.190 0.784 15.563 1.00 97.19 399 TRP A CA 1
ATOM 3153 C C . TRP A 1 399 ? -9.519 -0.028 16.807 1.00 97.19 399 TRP A C 1
ATOM 3155 O O . TRP A 1 399 ? -10.355 0.378 17.610 1.00 97.19 399 TRP A O 1
ATOM 3165 N N . LYS A 1 400 ? -8.810 -1.142 17.002 1.00 96.19 400 LYS A N 1
ATOM 3166 C CA . LYS A 1 400 ? -8.903 -1.931 18.233 1.00 96.19 400 LYS A CA 1
ATOM 3167 C C . LYS A 1 400 ? -8.043 -1.334 19.343 1.00 96.19 400 LYS A C 1
ATOM 3169 O O . LYS A 1 400 ? -6.928 -0.854 19.085 1.00 96.19 400 LYS A O 1
ATOM 3174 N N . ILE A 1 401 ? -8.566 -1.415 20.560 1.00 97.25 401 ILE A N 1
ATOM 3175 C CA . ILE A 1 401 ? -7.896 -1.114 21.823 1.00 97.25 401 ILE A CA 1
ATOM 3176 C C . ILE A 1 401 ? -8.227 -2.198 22.857 1.00 97.25 401 ILE A C 1
ATOM 3178 O O . ILE A 1 401 ? -9.226 -2.905 22.734 1.00 97.25 401 ILE A O 1
ATOM 3182 N N . TRP A 1 402 ? -7.405 -2.288 23.893 1.00 97.50 402 TRP A N 1
ATOM 3183 C CA . TRP A 1 402 ? -7.659 -3.083 25.088 1.00 97.50 402 TRP A CA 1
ATOM 3184 C C . TRP A 1 402 ? -7.814 -2.167 26.296 1.00 97.50 402 TRP A C 1
ATOM 3186 O O . TRP A 1 402 ? -7.052 -1.210 26.449 1.00 97.50 402 TRP A O 1
ATOM 3196 N N . ILE A 1 403 ? -8.789 -2.473 27.145 1.00 97.75 403 ILE A N 1
ATOM 3197 C CA . ILE A 1 403 ? -9.052 -1.769 28.400 1.00 97.75 403 ILE A CA 1
ATOM 3198 C C . ILE A 1 403 ? -8.900 -2.776 29.535 1.00 97.75 403 ILE A C 1
ATOM 3200 O O . ILE A 1 403 ? -9.530 -3.833 29.507 1.00 97.75 403 ILE A O 1
ATOM 3204 N N . VAL A 1 404 ? -8.046 -2.470 30.506 1.00 96.62 404 VAL A N 1
ATOM 3205 C CA . VAL A 1 404 ? -7.747 -3.335 31.653 1.00 96.62 404 VAL A CA 1
ATOM 3206 C C . VAL A 1 404 ? -8.203 -2.630 32.938 1.00 96.62 404 VAL A C 1
ATOM 3208 O O . VAL A 1 404 ? -7.884 -1.457 33.106 1.00 96.62 404 VAL A O 1
ATOM 3211 N N . PRO A 1 405 ? -8.975 -3.279 33.820 1.00 89.94 405 PRO A N 1
ATOM 3212 C CA . PRO A 1 405 ? -9.424 -2.668 35.070 1.00 89.94 405 PRO A CA 1
ATOM 3213 C C . PRO A 1 405 ? -8.302 -2.242 36.004 1.00 89.94 405 PRO A C 1
ATOM 3215 O O . PRO A 1 405 ? -7.279 -2.967 36.079 1.00 89.94 405 PRO A O 1
#

Foldseek 3Di:
DALVLLLVVLVLCVLLQHAEDEDALADDDPSNLNSCLVSRHAYEYEHNDEEDDPPDPPCVVVLVVLLVVLVVSCVVRVVRPNDAEYEHHEQYDDDQVSLVVSLVVSCVVRVRHFYDSYAAPQAVLCCVVVCPPPDHDDHSGQEYHHQWHDDPNDTGGLLDPCVVVDADWLQDACQVVCVSDPHAYAYEARFLQAAQDQLVCQVVPPDPDHPVVSVVVCVVCVVVVNNVCSLVSRQVSLLVSLVRLLSSLLRQQQHPPHPYYQHPDQEFDPPPDTRRRHCHYPSRHGSPNDGSPQSSQSNHQKHWGKGFPHQEEELQDKGKIWIFMAHNDPFKDFQWKKKKWKAWPVGDTQDIDIFDRDIGGHHGRHTGGMDIGRRNVDPAWTKIKMKMDGVSRRHIHIDIGIYHD

Secondary structure (DSSP, 8-state):
--HHHHHHHHHHHHHTT--EEE-TT----HHHHHHHHHHT-EEE-B-S-BSSBTT-TT-HHHHHHHHHHHHHHHHHHTT-TTB-EEES-BS-BS-HHHHHHHHHHHHHH-TTSEEES-B--S-GGGHHHHHTSTTPPP---SSEEESEEEETTEEEE-S--GGGTSSS-S----HHHHTT-SS-EEEEEE---PPPP-GGGGGG--SS---HHHHHHHHHHHHTT-GGGHHHHHHHHHHHHHHHHHHHHHHHHHSTT--EEEES-SB-B-SSS-B---SB-TTS-B-SS--HHHHHTTTSSEEEEEE-S-SEEETTSEEEEEEEEEE-SSS-EEEE--EEEEEETT--EEEEEE--SEEE-SEEEEEEEEEEEE-TT--S-EEEEEEEEEGGGTEEEEEEEEEE-

pLDDT: mean 91.29, std 9.95, range [43.31, 98.81]

Sequence (405 aa):
MDVDGWRRIFKILKQWGLNHMRFHSYCPPEACFTAADEEGIYLQPELPLWTGKLDAPGDEKRVAWVREEARRLIEAYRNHPSMVLFCLGNELQGQFKFLQNLLGELKQSDPSRLYTMTSNRLWILDAPAKLGEPNMPPLLDDFLVERAFWNKKEKDGMRGQTFFAESPNTSIDFSQTLKRSPLPLLTHEIGQWNAFPNLAEIPKYTGVLRPINLEAIRDDLKKNGLLSQAADFTRVSGKFCTELYKQELELALRSAPLSGYQLLDLHDYPGQGTAHVGLLDSFWDPKGFAEPAPFREACSPIVPLLRLPKRVYTSDETLSAKLEFVNFLEKPISNVSPQWEIKASDGKLIGEGKLGPINLPLGAAIPVGSLTAFLSSATEPTEATIRVSAPEACAMNSWKIWIVP

Radius of gyration: 23.43 Å; chains: 1; bounding box: 56×56×64 Å